Protein AF-A0A3B9T2N0-F1 (afdb_monomer)

Structure (mmCIF, N/CA/C/O backbone):
data_AF-A0A3B9T2N0-F1
#
_entry.id   AF-A0A3B9T2N0-F1
#
loop_
_atom_site.group_PDB
_atom_site.id
_atom_site.type_symbol
_atom_site.label_atom_id
_atom_site.label_alt_id
_atom_site.label_comp_id
_atom_site.label_asym_id
_atom_site.label_entity_id
_atom_site.label_seq_id
_atom_site.pdbx_PDB_ins_code
_atom_site.Cartn_x
_atom_site.Cartn_y
_atom_site.Cartn_z
_atom_site.occupancy
_atom_site.B_iso_or_equiv
_atom_site.auth_seq_id
_atom_site.auth_comp_id
_atom_site.auth_asym_id
_atom_site.auth_atom_id
_atom_site.pdbx_PDB_model_num
ATOM 1 N N . MET A 1 1 ? -37.428 24.480 -11.287 1.00 67.56 1 MET A N 1
ATOM 2 C CA . MET A 1 1 ? -35.968 24.266 -11.410 1.00 67.56 1 MET A CA 1
ATOM 3 C C . MET A 1 1 ? -35.597 24.218 -12.882 1.00 67.56 1 MET A C 1
ATOM 5 O O . MET A 1 1 ? -36.469 23.918 -13.693 1.00 67.56 1 MET A O 1
ATOM 9 N N . LYS A 1 2 ? -34.363 24.582 -13.238 1.00 81.81 2 LYS A N 1
ATOM 10 C CA . LYS A 1 2 ? -33.888 24.583 -14.628 1.00 81.81 2 LYS A CA 1
ATOM 11 C C . LYS A 1 2 ? -32.653 23.700 -14.763 1.00 81.81 2 LYS A C 1
ATOM 13 O O . LYS A 1 2 ? -31.873 23.586 -13.818 1.00 81.81 2 LYS A O 1
ATOM 18 N N . TYR A 1 3 ? -32.504 23.096 -15.939 1.00 84.88 3 TYR A N 1
ATOM 19 C CA . TYR A 1 3 ? -31.427 22.166 -16.240 1.00 84.88 3 TYR A CA 1
ATOM 20 C C . TYR A 1 3 ? -30.641 22.646 -17.449 1.00 84.88 3 TYR A C 1
ATOM 22 O O . TYR A 1 3 ? -31.211 23.121 -18.434 1.00 84.88 3 TYR A O 1
ATOM 30 N N . PHE A 1 4 ? -29.327 22.511 -17.380 1.00 86.25 4 PHE A N 1
ATOM 31 C CA . PHE A 1 4 ? -28.460 22.701 -18.532 1.00 86.25 4 PHE A CA 1
ATOM 32 C C . PHE A 1 4 ? -27.381 21.634 -18.547 1.00 86.25 4 PHE A C 1
ATOM 34 O O . PHE A 1 4 ? -27.066 21.034 -17.528 1.00 86.25 4 PHE A O 1
ATOM 41 N N . CYS A 1 5 ? -26.824 21.387 -19.716 1.00 85.38 5 CYS A N 1
ATOM 42 C CA . CYS A 1 5 ? -25.856 20.348 -19.955 1.00 85.38 5 CYS A CA 1
ATOM 43 C C . CYS A 1 5 ? -24.579 20.971 -20.503 1.00 85.38 5 CYS A C 1
ATOM 45 O O . CYS A 1 5 ? -24.635 21.687 -21.503 1.00 85.38 5 CYS A O 1
ATOM 47 N N . LYS A 1 6 ? -23.447 20.713 -19.848 1.00 87.50 6 LYS A N 1
ATOM 48 C CA . LYS A 1 6 ? -22.109 21.008 -20.368 1.00 87.50 6 LYS A CA 1
ATOM 49 C C . LYS A 1 6 ? -21.653 19.792 -21.155 1.00 87.50 6 LYS A C 1
ATOM 51 O O . LYS A 1 6 ? -21.616 18.704 -20.592 1.00 87.50 6 LYS A O 1
ATOM 56 N N . ILE A 1 7 ? -21.333 19.973 -22.430 1.00 84.38 7 ILE A N 1
ATOM 57 C CA . ILE A 1 7 ? -20.970 18.887 -23.341 1.00 84.38 7 ILE A CA 1
ATOM 58 C C . ILE A 1 7 ? -19.593 19.185 -23.924 1.00 84.38 7 ILE A C 1
ATOM 60 O O . ILE A 1 7 ? -19.415 20.190 -24.616 1.00 84.38 7 ILE A O 1
ATOM 64 N N . ARG A 1 8 ? -18.631 18.303 -23.667 1.00 82.19 8 ARG A N 1
ATOM 65 C CA . ARG A 1 8 ? -17.298 18.313 -24.267 1.00 82.19 8 ARG A CA 1
ATOM 66 C C . ARG A 1 8 ? -17.302 17.355 -25.452 1.00 82.19 8 ARG A C 1
ATOM 68 O O . ARG A 1 8 ? -17.532 16.160 -25.307 1.00 82.19 8 ARG A O 1
ATOM 75 N N . LEU A 1 9 ? -17.105 17.900 -26.645 1.00 80.62 9 LEU A N 1
ATOM 76 C CA . LEU A 1 9 ? -16.994 17.140 -27.883 1.00 80.62 9 LEU A CA 1
ATOM 77 C C . LEU A 1 9 ? -15.528 16.878 -28.182 1.00 80.62 9 LEU A C 1
ATOM 79 O O . LEU A 1 9 ? -14.770 17.826 -28.371 1.00 80.62 9 LEU A O 1
ATOM 83 N N . GLU A 1 10 ? -15.168 15.616 -28.340 1.00 76.06 10 GLU A N 1
ATOM 84 C CA . GLU A 1 10 ? -13.833 15.170 -28.699 1.00 76.06 10 GLU A CA 1
ATOM 85 C C . GLU A 1 10 ? -13.856 14.387 -30.015 1.00 76.06 10 GLU A C 1
ATOM 87 O O . GLU A 1 10 ? -14.817 13.700 -30.368 1.00 76.06 10 GLU A O 1
ATOM 92 N N . SER A 1 11 ? -12.781 14.487 -30.788 1.00 72.38 11 SER A N 1
ATOM 93 C CA . SER A 1 11 ? -12.555 13.624 -31.945 1.00 72.38 11 SER A CA 1
ATOM 94 C C . SER A 1 11 ? -11.167 13.006 -31.881 1.00 72.38 11 SER A C 1
ATOM 96 O O . SER A 1 11 ? -10.253 13.668 -31.404 1.00 72.38 11 SER A O 1
ATOM 98 N N . GLY A 1 12 ? -10.994 11.803 -32.449 1.00 51.00 12 GLY A N 1
ATOM 99 C CA . GLY A 1 12 ? -9.749 11.008 -32.411 1.00 51.00 12 GLY A CA 1
ATOM 100 C C . GLY A 1 12 ? -8.536 11.574 -33.173 1.00 51.00 12 GLY A C 1
ATOM 101 O O . GLY A 1 12 ? -7.794 10.826 -33.801 1.00 51.00 12 GLY A O 1
ATOM 102 N N . ARG A 1 13 ? -8.385 12.898 -33.206 1.00 51.78 13 ARG A N 1
ATOM 103 C CA . ARG A 1 13 ? -7.174 13.642 -33.574 1.00 51.78 13 ARG A CA 1
ATOM 104 C C . ARG A 1 13 ? -6.829 14.672 -32.482 1.00 51.78 13 ARG A C 1
ATOM 106 O O . ARG A 1 13 ? -6.325 15.736 -32.831 1.00 51.78 13 ARG A O 1
ATOM 113 N N . ASP A 1 14 ? -7.207 14.402 -31.232 1.00 53.16 14 ASP A N 1
ATOM 114 C CA . ASP A 1 14 ? -6.995 15.257 -30.052 1.00 53.16 14 ASP A CA 1
ATOM 115 C C . ASP A 1 14 ? -7.548 16.677 -30.225 1.00 53.16 14 ASP A C 1
ATOM 117 O O . ASP A 1 14 ? -6.898 17.686 -29.959 1.00 53.16 14 ASP A O 1
ATOM 121 N N . GLN A 1 15 ? -8.763 16.780 -30.772 1.00 59.03 15 GLN A N 1
ATOM 122 C CA . GLN A 1 15 ? -9.432 18.069 -30.948 1.00 59.03 15 GLN A CA 1
ATOM 123 C C . GLN A 1 15 ? -10.709 18.099 -30.138 1.00 59.03 15 GLN A C 1
ATOM 125 O O . GLN A 1 15 ? -11.605 17.294 -30.396 1.00 59.03 15 GLN A O 1
ATOM 130 N N . GLU A 1 16 ? -10.797 19.083 -29.248 1.00 76.62 16 GLU A N 1
ATOM 131 C CA . GLU A 1 16 ? -11.908 19.255 -28.323 1.00 76.62 16 GLU A CA 1
ATOM 132 C C . GLU A 1 16 ? -12.635 20.595 -28.495 1.00 76.62 16 GLU A C 1
ATOM 134 O O . GLU A 1 16 ? -12.081 21.589 -28.981 1.00 76.62 16 GLU A O 1
ATOM 139 N N . THR A 1 17 ? -13.910 20.629 -28.117 1.00 77.88 17 THR A N 1
ATOM 140 C CA . THR A 1 17 ? -14.652 21.872 -27.898 1.00 77.88 17 THR A CA 1
ATOM 141 C C . THR A 1 17 ? -15.758 21.656 -26.874 1.00 77.88 17 THR A C 1
ATOM 143 O O . THR A 1 17 ? -16.301 20.560 -26.779 1.00 77.88 17 THR A O 1
ATOM 146 N N . THR A 1 18 ? -16.131 22.706 -26.147 1.00 81.88 18 THR A N 1
ATOM 147 C CA . THR A 1 18 ? -17.194 22.648 -25.137 1.00 81.88 18 THR A CA 1
ATOM 148 C C . THR A 1 18 ? -18.385 23.480 -25.584 1.00 81.88 18 THR A C 1
ATOM 150 O O . THR A 1 18 ? -18.227 24.614 -26.042 1.00 81.88 18 THR A O 1
ATOM 153 N N . LEU A 1 19 ? -19.585 22.928 -25.438 1.00 83.50 19 LEU A N 1
ATOM 154 C CA . LEU A 1 19 ? -20.846 23.619 -25.690 1.00 83.50 19 LEU A CA 1
ATOM 155 C C . LEU A 1 19 ? -21.826 23.389 -24.540 1.00 83.50 19 LEU A C 1
ATOM 157 O O . LEU A 1 19 ? -21.687 22.436 -23.774 1.00 83.50 19 LEU A O 1
ATOM 161 N N . PHE A 1 20 ? -22.830 24.258 -24.444 1.00 85.38 20 PHE A N 1
ATOM 162 C CA . PHE A 1 20 ? -23.873 24.173 -23.428 1.00 85.38 20 PHE A CA 1
ATOM 163 C C . PHE A 1 20 ? -25.250 24.067 -24.079 1.00 85.38 20 PHE A C 1
ATOM 165 O O . PHE A 1 20 ? -25.549 24.803 -25.019 1.00 85.38 20 PHE A O 1
ATOM 172 N N . LEU A 1 21 ? -26.096 23.170 -23.570 1.00 84.75 21 LEU A N 1
ATOM 173 C CA . LEU A 1 21 ? -27.492 23.023 -23.993 1.00 84.75 21 LEU A CA 1
ATOM 174 C C . LEU A 1 21 ? -28.423 23.167 -22.797 1.00 84.75 21 LEU A C 1
ATOM 176 O O . LEU A 1 21 ? -28.160 22.614 -21.738 1.00 84.75 21 LEU A O 1
ATOM 180 N N . ILE A 1 22 ? -29.529 23.889 -22.955 1.00 85.25 22 ILE A N 1
ATOM 181 C CA . ILE A 1 22 ? -30.586 23.921 -21.939 1.00 85.25 22 ILE A CA 1
ATOM 182 C C . ILE A 1 22 ? -31.506 22.732 -22.181 1.00 85.25 22 ILE A C 1
ATOM 184 O O . ILE A 1 22 ? -31.937 22.522 -23.313 1.00 85.25 22 ILE A O 1
ATOM 188 N N . LEU A 1 23 ? -31.792 21.981 -21.119 1.00 82.06 23 LEU A N 1
ATOM 189 C CA . LEU A 1 23 ? -32.674 20.823 -21.168 1.00 82.06 23 LEU A CA 1
ATOM 190 C C . LEU A 1 23 ? -34.038 21.188 -20.583 1.00 82.06 23 LEU A C 1
ATOM 192 O O . LEU A 1 23 ? -34.134 21.749 -19.485 1.00 82.06 23 LEU A O 1
ATOM 196 N N . ASP A 1 24 ? -35.093 20.848 -21.315 1.00 75.50 24 ASP A N 1
ATOM 197 C CA . ASP A 1 24 ? -36.461 20.958 -20.828 1.00 75.50 24 ASP A CA 1
ATOM 198 C C . ASP A 1 24 ? -36.817 19.694 -20.033 1.00 75.50 24 ASP A C 1
ATOM 200 O O . ASP A 1 24 ? -36.635 18.576 -20.508 1.00 75.50 24 ASP A O 1
ATOM 204 N N . ALA A 1 25 ? -37.330 19.869 -18.814 1.00 70.44 25 ALA A N 1
ATOM 205 C CA . ALA A 1 25 ? -37.744 18.776 -17.936 1.00 70.44 25 ALA A CA 1
ATOM 206 C C . ALA A 1 25 ? -39.244 18.862 -17.631 1.00 70.44 25 ALA A C 1
ATOM 208 O O . ALA A 1 25 ? -39.779 19.960 -17.446 1.00 70.44 25 ALA A O 1
ATOM 209 N N . ALA A 1 26 ? -39.911 17.709 -17.552 1.00 62.97 26 ALA A N 1
ATOM 210 C CA . ALA A 1 26 ? -41.239 17.604 -16.954 1.00 62.97 26 ALA A CA 1
ATOM 211 C C . ALA A 1 26 ? -41.130 17.695 -15.419 1.00 62.97 26 ALA A C 1
ATOM 213 O O . ALA A 1 26 ? -40.090 17.365 -14.847 1.00 62.97 26 ALA A O 1
ATOM 214 N N . ASP A 1 27 ? -42.182 18.170 -14.745 1.00 57.00 27 ASP A N 1
ATOM 215 C CA . ASP A 1 27 ? -42.153 18.402 -13.295 1.00 57.00 27 ASP A CA 1
ATOM 216 C C . ASP A 1 27 ? -41.769 17.128 -12.517 1.00 57.00 27 ASP A C 1
ATOM 218 O O . ASP A 1 27 ? -42.531 16.164 -12.471 1.00 57.00 27 ASP A O 1
ATOM 222 N N . GLY A 1 28 ? -40.598 17.158 -11.871 1.00 58.06 28 GLY A N 1
ATOM 223 C CA . GLY A 1 28 ? -40.114 16.110 -10.965 1.00 58.06 28 GLY A CA 1
ATOM 224 C C . GLY A 1 28 ? -39.102 15.118 -11.548 1.00 58.06 28 GLY A C 1
ATOM 225 O O . GLY A 1 28 ? -38.587 14.306 -10.785 1.00 58.06 28 GLY A O 1
ATOM 226 N N . GLU A 1 29 ? -38.769 15.190 -12.841 1.00 66.88 29 GLU A N 1
ATOM 227 C CA . GLU A 1 29 ? -37.809 14.275 -13.483 1.00 66.88 29 GLU A CA 1
ATOM 228 C C . GLU A 1 29 ? -36.513 14.985 -13.908 1.00 66.88 29 GLU A C 1
ATOM 230 O O . GLU A 1 29 ? -36.520 16.146 -14.323 1.00 66.88 29 GLU A O 1
ATOM 235 N N . VAL A 1 30 ? -35.378 14.283 -13.803 1.00 69.94 30 VAL A N 1
ATOM 236 C CA . VAL A 1 30 ? -34.082 14.764 -14.306 1.00 69.94 30 VAL A CA 1
ATOM 237 C C . VAL A 1 30 ? -34.029 14.505 -15.817 1.00 69.94 30 VAL A C 1
ATOM 239 O O . VAL A 1 30 ? -34.203 13.358 -16.227 1.00 69.94 30 VAL A O 1
ATOM 242 N N . PRO A 1 31 ? -33.807 15.530 -16.659 1.00 74.81 31 PRO A N 1
ATOM 243 C CA . PRO A 1 31 ? -33.802 15.349 -18.104 1.00 74.81 31 PRO A CA 1
ATOM 244 C C . PRO A 1 31 ? -32.537 14.615 -18.563 1.00 74.81 31 PRO A C 1
ATOM 246 O O . PRO A 1 31 ? -31.425 14.937 -18.142 1.00 74.81 31 PRO A O 1
ATOM 249 N N . GLU A 1 32 ? -32.711 13.650 -19.463 1.00 74.06 32 GLU A N 1
ATOM 250 C CA . GLU A 1 32 ? -31.621 12.905 -20.094 1.00 74.06 32 GLU A CA 1
ATOM 251 C C . GLU A 1 32 ? -31.233 13.559 -21.427 1.00 74.06 32 GLU A C 1
ATOM 253 O O . GLU A 1 32 ? -32.099 13.832 -22.262 1.00 74.06 32 GLU A O 1
ATOM 258 N N . LEU A 1 33 ? -29.934 13.787 -21.647 1.00 78.88 33 LEU A N 1
ATOM 259 C CA . LEU A 1 33 ? -29.430 14.377 -22.887 1.00 78.88 33 LEU A CA 1
ATOM 260 C C . LEU A 1 33 ? -29.635 13.417 -24.066 1.00 78.88 33 LEU A C 1
ATOM 262 O O . LEU A 1 33 ? -29.057 12.329 -24.106 1.00 78.88 33 LEU A O 1
ATOM 266 N N . GLN A 1 34 ? -30.388 13.842 -25.080 1.00 78.69 34 GLN A N 1
ATOM 267 C CA . GLN A 1 34 ? -30.618 13.025 -26.269 1.00 78.69 34 GLN A CA 1
ATOM 268 C C . GLN A 1 34 ? -29.576 13.312 -27.356 1.00 78.69 34 GLN A C 1
ATOM 270 O O . GLN A 1 34 ? -29.291 14.460 -27.703 1.00 78.69 34 GLN A O 1
ATOM 275 N N . LYS A 1 35 ? -29.076 12.256 -28.014 1.00 75.62 35 LYS A N 1
ATOM 276 C CA . LYS A 1 35 ? -28.123 12.358 -29.142 1.00 75.62 35 LYS A CA 1
ATOM 277 C C . LYS A 1 35 ? -28.593 13.330 -30.238 1.00 75.62 35 LYS A C 1
ATOM 279 O O . LYS A 1 35 ? -27.778 13.980 -30.894 1.00 75.62 35 LYS A O 1
ATOM 284 N N . THR A 1 36 ? -29.904 13.430 -30.466 1.00 75.62 36 THR A N 1
ATOM 285 C CA . THR A 1 36 ? -30.497 14.350 -31.449 1.00 75.62 36 THR A CA 1
ATOM 286 C C . THR A 1 36 ? -30.284 15.818 -31.095 1.00 75.62 36 THR A C 1
ATOM 288 O O . THR A 1 36 ? -30.004 16.604 -31.995 1.00 75.62 36 THR A O 1
ATOM 291 N N . GLU A 1 37 ? -30.340 16.178 -29.813 1.00 79.00 37 GLU A N 1
ATOM 292 C CA . GLU A 1 37 ? -30.168 17.556 -29.331 1.00 79.00 37 GLU A CA 1
ATOM 293 C C . GLU A 1 37 ? -28.732 18.038 -29.570 1.00 79.00 37 GLU A C 1
ATOM 295 O O . GLU A 1 37 ? -28.507 19.146 -30.062 1.00 79.00 37 GLU A O 1
ATOM 300 N N . VAL A 1 38 ? -27.753 17.153 -29.350 1.00 81.06 38 VAL A N 1
ATOM 301 C CA . VAL A 1 38 ? -26.331 17.422 -29.616 1.00 81.06 38 VAL A CA 1
ATOM 302 C C . VAL A 1 38 ? -26.078 17.645 -31.110 1.00 81.06 38 VAL A C 1
ATOM 304 O O . VAL A 1 38 ? -25.447 18.631 -31.488 1.00 81.06 38 VAL A O 1
ATOM 307 N N . ILE A 1 39 ? -26.612 16.778 -31.981 1.00 79.00 39 ILE A N 1
ATOM 308 C CA . ILE A 1 39 ? -26.429 16.865 -33.447 1.00 79.00 39 ILE A CA 1
ATOM 309 C C . ILE A 1 39 ? -27.120 18.104 -34.047 1.00 79.00 39 ILE A C 1
ATOM 311 O O . ILE A 1 39 ? -26.712 18.628 -35.096 1.00 79.00 39 ILE A O 1
ATOM 315 N N . GLU A 1 40 ? -28.203 18.561 -33.423 1.00 78.62 40 GLU A N 1
ATOM 316 C CA . GLU A 1 40 ? -28.950 19.732 -33.870 1.00 78.62 40 GLU A CA 1
ATOM 317 C C . GLU A 1 40 ? -28.326 21.059 -33.439 1.00 78.62 40 GLU A C 1
ATOM 319 O O . GLU A 1 40 ? -28.559 22.065 -34.119 1.00 78.62 40 GLU A O 1
ATOM 324 N N . SER A 1 41 ? -27.456 21.040 -32.422 1.00 78.88 41 SER A N 1
ATOM 325 C CA . SER A 1 41 ? -26.695 22.211 -31.987 1.00 78.88 41 SER A CA 1
ATOM 326 C C . SER A 1 41 ? -25.821 22.784 -33.110 1.00 78.88 41 SER A C 1
ATOM 328 O O . SER A 1 41 ? -25.251 22.077 -33.956 1.00 78.88 41 SER A O 1
ATOM 330 N N . ARG A 1 42 ? -25.725 24.115 -33.150 1.00 76.56 42 ARG A N 1
ATOM 331 C CA . ARG A 1 42 ? -24.943 24.822 -34.170 1.00 76.56 42 ARG A CA 1
ATOM 332 C C . ARG A 1 42 ? -23.451 24.559 -33.974 1.00 76.56 42 ARG A C 1
ATOM 334 O O . ARG A 1 42 ? -22.722 24.396 -34.950 1.00 76.56 42 ARG A O 1
ATOM 341 N N . GLU A 1 43 ? -23.026 24.496 -32.724 1.00 76.81 43 GLU A N 1
ATOM 342 C CA . GLU A 1 43 ? -21.665 24.310 -32.242 1.00 76.81 43 GLU A CA 1
ATOM 343 C C . GLU A 1 43 ? -21.129 22.938 -32.660 1.00 76.81 43 GLU A C 1
ATOM 345 O O . GLU A 1 43 ? -20.056 22.867 -33.260 1.00 76.81 43 GLU A O 1
ATOM 350 N N . TYR A 1 44 ? -21.916 21.868 -32.486 1.00 82.06 44 TYR A N 1
ATOM 351 C CA . TYR A 1 44 ? -21.568 20.531 -32.978 1.00 82.06 44 TYR A CA 1
ATOM 352 C C . TYR A 1 44 ? -21.410 20.503 -34.503 1.00 82.06 44 TYR A C 1
ATOM 354 O O . TYR A 1 44 ? -20.438 19.959 -35.030 1.00 82.06 44 TYR A O 1
ATOM 362 N N . ARG A 1 45 ? -22.340 21.122 -35.246 1.00 79.31 45 ARG A N 1
ATOM 363 C CA . ARG A 1 45 ? -22.268 21.163 -36.718 1.00 79.31 45 ARG A CA 1
ATOM 364 C C . ARG A 1 45 ? -21.023 21.901 -37.199 1.00 79.31 45 ARG A C 1
ATOM 366 O O . ARG A 1 45 ? -20.335 21.401 -38.086 1.00 79.31 45 ARG A O 1
ATOM 373 N N . LEU A 1 46 ? -20.707 23.041 -36.582 1.00 76.19 46 LEU A N 1
ATOM 374 C CA . LEU A 1 46 ? -19.491 23.801 -36.869 1.00 76.19 46 LEU A CA 1
ATOM 375 C C . LEU A 1 46 ? -18.230 23.009 -36.508 1.00 76.19 46 LEU A C 1
ATOM 377 O O . LEU A 1 46 ? -17.265 23.034 -37.270 1.00 76.19 46 LEU A O 1
ATOM 381 N N . PHE A 1 47 ? -18.237 22.281 -35.390 1.00 79.44 47 PHE A N 1
ATOM 382 C CA . PHE A 1 47 ? -17.134 21.422 -34.969 1.00 79.44 47 PHE A CA 1
ATOM 383 C C . PHE A 1 47 ? -16.869 20.306 -35.992 1.00 79.44 47 PHE A C 1
ATOM 385 O O . PHE A 1 47 ? -15.758 20.186 -36.507 1.00 79.44 47 PHE A O 1
ATOM 392 N N . VAL A 1 48 ? -17.898 19.559 -36.398 1.00 77.00 48 VAL A N 1
ATOM 393 C CA . VAL A 1 48 ? -17.762 18.476 -37.390 1.00 77.00 48 VAL A CA 1
ATOM 394 C C . VAL A 1 48 ? -17.393 19.003 -38.785 1.00 77.00 48 VAL A C 1
ATOM 396 O O . VAL A 1 48 ? -16.601 18.375 -39.498 1.00 77.00 48 VAL A O 1
ATOM 399 N N . GLU A 1 49 ? -17.946 20.149 -39.196 1.00 73.88 49 GLU A N 1
ATOM 400 C CA . GLU A 1 49 ? -17.670 20.766 -40.499 1.00 73.88 49 GLU A CA 1
ATOM 401 C C . GLU A 1 49 ? -16.243 21.322 -40.578 1.00 73.88 49 GLU A C 1
ATOM 403 O O . GLU A 1 49 ? -15.531 21.032 -41.540 1.00 73.88 49 GLU A O 1
ATOM 408 N N . LYS A 1 50 ? -15.790 22.045 -39.544 1.00 68.19 50 LYS A N 1
ATOM 409 C CA . LYS A 1 50 ? -14.445 22.637 -39.479 1.00 68.19 50 LYS A CA 1
ATOM 410 C C . LYS A 1 50 ? -13.349 21.583 -39.311 1.00 68.19 50 LYS A C 1
ATOM 412 O O . LYS A 1 50 ? -12.241 21.785 -39.804 1.00 68.19 50 LYS A O 1
ATOM 417 N N . LYS A 1 51 ? -13.618 20.487 -38.592 1.00 67.19 51 LYS A N 1
ATOM 418 C CA . LYS A 1 51 ? -12.585 19.511 -38.197 1.00 67.19 51 LYS A CA 1
ATOM 419 C C . LYS A 1 51 ? -12.546 18.233 -39.045 1.00 67.19 51 LYS A C 1
ATOM 421 O O . LYS A 1 51 ? -11.629 17.431 -38.893 1.00 67.19 51 LYS A O 1
ATOM 426 N N . HIS A 1 52 ? -13.484 18.049 -39.982 1.00 61.88 52 HIS A N 1
ATOM 427 C CA . HIS A 1 52 ? -13.562 16.879 -40.876 1.00 61.88 52 HIS A CA 1
ATOM 428 C C . HIS A 1 52 ? -13.544 15.518 -40.145 1.00 61.88 52 HIS A C 1
ATOM 430 O O . HIS A 1 52 ? -12.986 14.535 -40.641 1.00 61.88 52 HIS A O 1
ATOM 436 N N . THR A 1 53 ? -14.177 15.441 -38.977 1.00 62.72 53 THR A N 1
ATOM 437 C CA . THR A 1 53 ? -14.187 14.249 -38.118 1.00 62.72 53 THR A CA 1
ATOM 438 C C . THR A 1 53 ? -15.296 13.275 -38.538 1.00 62.72 53 THR A C 1
ATOM 440 O O . THR A 1 53 ? -16.304 13.661 -39.146 1.00 62.72 53 THR A O 1
ATOM 443 N N . LYS A 1 54 ? -15.070 11.973 -38.305 1.00 62.81 54 LYS A N 1
ATOM 444 C CA . LYS A 1 54 ? -16.015 10.888 -38.653 1.00 62.81 54 LYS A CA 1
ATOM 445 C C . LYS A 1 54 ? -16.747 10.331 -37.432 1.00 62.81 54 LYS A C 1
ATOM 447 O O . LYS A 1 54 ? -17.910 9.967 -37.554 1.00 62.81 54 LYS A O 1
ATOM 452 N N . ILE A 1 55 ? -16.057 10.290 -36.299 1.00 67.75 55 ILE A N 1
ATOM 453 C CA . ILE A 1 55 ? -16.546 9.849 -34.998 1.00 67.75 55 ILE A CA 1
ATOM 454 C C . ILE A 1 55 ? -16.268 10.999 -34.032 1.00 67.75 55 ILE A C 1
ATOM 456 O O . ILE A 1 55 ? -15.166 11.554 -34.059 1.00 67.75 55 ILE A O 1
ATOM 460 N N . VAL A 1 56 ? -17.272 11.365 -33.243 1.00 72.06 56 VAL A N 1
ATOM 461 C CA . VAL A 1 56 ? -17.173 12.357 -32.170 1.00 72.06 56 VAL A CA 1
ATOM 462 C C . VAL A 1 56 ? -17.643 11.702 -30.881 1.00 72.06 56 VAL A C 1
ATOM 464 O O . VAL A 1 56 ? -18.731 11.130 -30.868 1.00 72.06 56 VAL A O 1
ATOM 467 N N . VAL A 1 57 ? -16.831 11.766 -29.836 1.00 75.06 57 VAL A N 1
ATOM 468 C CA . VAL A 1 57 ? -17.216 11.396 -28.473 1.00 75.06 57 VAL A CA 1
ATOM 469 C C . VAL A 1 57 ? -17.743 12.657 -27.798 1.00 75.06 57 VAL A C 1
ATOM 471 O O . VAL A 1 57 ? -17.160 13.725 -27.954 1.00 75.06 57 VAL A O 1
ATOM 474 N N . ALA A 1 58 ? -18.895 12.574 -27.148 1.00 74.75 58 ALA A N 1
ATOM 475 C CA . ALA A 1 58 ? -19.498 13.678 -26.418 1.00 74.75 58 ALA A CA 1
ATOM 476 C C . ALA A 1 58 ? -19.623 13.277 -24.948 1.00 74.75 58 ALA A C 1
ATOM 478 O O . ALA A 1 58 ? -20.525 12.520 -24.588 1.00 74.75 58 ALA A O 1
ATOM 479 N N . GLU A 1 59 ? -18.715 13.779 -24.123 1.00 73.44 59 GLU A N 1
ATOM 480 C CA . GLU A 1 59 ? -18.806 13.698 -22.666 1.00 73.44 59 GLU A CA 1
ATOM 481 C C . GLU A 1 59 ? -19.739 14.801 -22.185 1.00 73.44 59 GLU A C 1
ATOM 483 O O . GLU A 1 59 ? -19.660 15.936 -22.662 1.00 73.44 59 GLU A O 1
ATOM 488 N N . TYR A 1 60 ? -20.641 14.497 -21.260 1.00 78.75 60 TYR A N 1
ATOM 489 C CA . TYR A 1 60 ? -21.610 15.476 -20.806 1.00 78.75 60 TYR A CA 1
ATOM 490 C C . TYR A 1 60 ? -21.901 15.395 -19.314 1.00 78.75 60 TYR A C 1
ATOM 492 O O . TYR A 1 60 ? -21.923 14.321 -18.720 1.00 78.75 60 TYR A O 1
ATOM 500 N N . SER A 1 61 ? -22.200 16.557 -18.738 1.00 77.44 61 SER A N 1
ATOM 501 C CA . SER A 1 61 ? -22.664 16.713 -17.361 1.00 77.44 61 SER A CA 1
ATOM 502 C C . SER A 1 61 ? -23.915 17.579 -17.350 1.00 77.44 61 SER A C 1
ATOM 504 O O . SER A 1 61 ? -23.921 18.694 -17.874 1.00 77.44 61 SER A O 1
ATOM 506 N N . VAL A 1 62 ? -24.993 17.057 -16.776 1.00 79.75 62 VAL A N 1
ATOM 507 C CA . VAL A 1 62 ? -26.259 17.753 -16.552 1.00 79.75 62 VAL A CA 1
ATOM 508 C C . VAL A 1 62 ? -26.210 18.421 -15.188 1.00 79.75 62 VAL A C 1
ATOM 510 O O . VAL A 1 62 ? -25.969 17.776 -14.168 1.00 79.75 62 VAL A O 1
ATOM 513 N N . TYR A 1 63 ? -26.476 19.717 -15.183 1.00 79.31 63 TYR A N 1
ATOM 514 C CA . TYR A 1 63 ? -26.492 20.574 -14.016 1.00 79.31 63 TYR A CA 1
ATOM 515 C C . TYR A 1 63 ? -27.912 21.044 -13.719 1.00 79.31 63 TYR A C 1
ATOM 517 O O . TYR A 1 63 ? -28.666 21.423 -14.620 1.00 79.31 63 TYR A O 1
ATOM 525 N N . ARG A 1 64 ? -28.255 21.067 -12.435 1.00 83.75 64 ARG A N 1
ATOM 526 C CA . ARG A 1 64 ? -29.471 21.651 -11.875 1.00 83.75 64 ARG A CA 1
ATOM 527 C C . ARG A 1 64 ? -29.142 23.006 -11.267 1.00 83.75 64 ARG A C 1
ATOM 529 O O . ARG A 1 64 ? -28.193 23.132 -10.501 1.00 83.75 64 ARG A O 1
ATOM 536 N N . THR A 1 65 ? -29.953 24.016 -11.566 1.00 81.00 65 THR A N 1
ATOM 537 C CA . THR A 1 65 ? -29.828 25.340 -10.945 1.00 81.00 65 THR A CA 1
ATOM 538 C C . THR A 1 65 ? -31.194 25.965 -10.659 1.00 81.00 65 THR A C 1
ATOM 540 O O . THR A 1 65 ? -32.194 25.707 -11.344 1.00 81.00 65 THR A O 1
ATOM 543 N N . GLU A 1 66 ? -31.235 26.792 -9.616 1.00 80.69 66 GLU A N 1
ATOM 544 C CA . GLU A 1 66 ? -32.365 27.672 -9.303 1.00 80.69 66 GLU A CA 1
ATOM 545 C C . GLU A 1 66 ? -32.259 29.027 -10.020 1.00 80.69 66 GLU A C 1
ATOM 547 O O . GLU A 1 66 ? -33.239 29.768 -10.086 1.00 80.69 66 GLU A O 1
ATOM 552 N N . THR A 1 67 ? -31.096 29.334 -10.609 1.00 78.75 67 THR A N 1
ATOM 553 C CA . THR A 1 67 ? -30.866 30.574 -11.358 1.00 78.75 67 THR A CA 1
ATOM 554 C C . THR A 1 67 ? -31.578 30.525 -12.710 1.00 78.75 67 THR A C 1
ATOM 556 O O . THR A 1 67 ? -31.552 29.509 -13.407 1.00 78.75 67 THR A O 1
ATOM 559 N N . GLU A 1 68 ? -32.211 31.628 -13.122 1.00 76.44 68 GLU A N 1
ATOM 560 C CA . GLU A 1 68 ? -32.815 31.708 -14.454 1.00 76.44 68 GLU A CA 1
ATOM 561 C C . GLU A 1 68 ? -31.744 31.643 -15.553 1.00 76.44 68 GLU A C 1
ATOM 563 O O . GLU A 1 68 ? -30.858 32.492 -15.650 1.00 76.44 68 GLU A O 1
ATOM 568 N N . ILE A 1 69 ? -31.868 30.638 -16.418 1.00 77.31 69 ILE A N 1
ATOM 569 C CA . ILE A 1 69 ? -31.020 30.422 -17.591 1.00 77.31 69 ILE A CA 1
ATOM 570 C C . ILE A 1 69 ? -31.857 30.552 -18.869 1.00 77.31 69 ILE A C 1
ATOM 572 O O . ILE A 1 69 ? -33.027 30.170 -18.905 1.00 77.31 69 ILE A O 1
ATOM 576 N N . THR A 1 70 ? -31.267 31.106 -19.931 1.00 72.56 70 THR A N 1
ATOM 577 C CA . THR A 1 70 ? -31.926 31.280 -21.240 1.00 72.56 70 THR A CA 1
ATOM 578 C C . THR A 1 70 ? -31.010 30.812 -22.365 1.00 72.56 70 THR A C 1
ATOM 580 O O . THR A 1 70 ? -29.792 30.843 -22.219 1.00 72.56 70 THR A O 1
ATOM 583 N N . ALA A 1 71 ? -31.575 30.399 -23.502 1.00 57.84 71 ALA A N 1
ATOM 584 C CA . ALA A 1 71 ? -30.812 29.800 -24.606 1.00 57.84 71 ALA A CA 1
ATOM 585 C C . ALA A 1 71 ? -29.776 30.742 -25.263 1.00 57.84 71 ALA A C 1
ATOM 587 O O . ALA A 1 71 ? -28.949 30.287 -26.042 1.00 57.84 71 ALA A O 1
ATOM 588 N N . ASN A 1 72 ? -29.810 32.044 -24.948 1.00 57.06 72 ASN A N 1
ATOM 589 C CA . ASN A 1 72 ? -28.858 33.050 -25.439 1.00 57.06 72 ASN A CA 1
ATOM 590 C C . ASN A 1 72 ? -27.777 33.409 -24.405 1.00 57.06 72 ASN A C 1
ATOM 592 O O . ASN A 1 72 ? -27.089 34.419 -24.558 1.00 57.06 72 ASN A O 1
ATOM 596 N N . LEU A 1 73 ? -27.679 32.656 -23.312 1.00 68.81 73 LEU A N 1
ATOM 597 C CA . LEU A 1 73 ? -26.680 32.893 -22.283 1.00 68.81 73 LEU A CA 1
ATOM 598 C C . LEU A 1 73 ? -25.294 32.472 -22.805 1.00 68.81 73 LEU A C 1
ATOM 600 O O . LEU A 1 73 ? -25.140 31.387 -23.357 1.00 68.81 73 LEU A O 1
ATOM 604 N N . GLU A 1 74 ? -24.294 33.342 -22.660 1.00 69.38 74 GLU A N 1
ATOM 605 C CA . GLU A 1 74 ? -22.919 33.053 -23.089 1.00 69.38 74 GLU A CA 1
ATOM 606 C C . GLU A 1 74 ? -22.291 31.940 -22.235 1.00 69.38 74 GLU A C 1
ATOM 608 O O . GLU A 1 74 ? -22.521 31.887 -21.025 1.00 69.38 74 GLU A O 1
ATOM 613 N N . ASN A 1 75 ? -21.461 31.088 -22.851 1.00 74.06 75 ASN A N 1
ATOM 614 C CA . ASN A 1 75 ? -20.810 29.939 -22.201 1.00 74.06 75 ASN A CA 1
ATOM 615 C C . ASN A 1 75 ? -20.101 30.322 -20.885 1.00 74.06 75 ASN A C 1
ATOM 617 O O . ASN A 1 75 ? -20.293 29.661 -19.870 1.00 74.06 75 ASN A O 1
ATOM 621 N N . GLU A 1 76 ? -19.410 31.467 -20.858 1.00 71.31 76 GLU A N 1
ATOM 622 C CA . GLU A 1 76 ? -18.710 31.994 -19.671 1.00 71.31 76 GLU A CA 1
ATOM 623 C C . GLU A 1 76 ? -19.627 32.276 -18.465 1.00 71.31 76 GLU A C 1
ATOM 625 O O . GLU A 1 76 ? -19.165 32.447 -17.336 1.00 71.31 76 GLU A O 1
ATOM 630 N N . ARG A 1 77 ? -20.939 32.414 -18.674 1.00 73.00 77 ARG A N 1
ATOM 631 C CA . ARG A 1 77 ? -21.902 32.560 -17.574 1.00 73.00 77 ARG A CA 1
ATOM 632 C C . ARG A 1 77 ? -22.364 31.214 -17.032 1.00 73.00 77 ARG A C 1
ATOM 634 O O . ARG A 1 77 ? -22.655 31.147 -15.844 1.00 73.00 77 ARG A O 1
ATOM 641 N N . PHE A 1 78 ? -22.411 30.168 -17.856 1.00 77.69 78 PHE A N 1
ATOM 642 C CA . PHE A 1 78 ? -22.658 28.809 -17.372 1.00 77.69 78 PHE A CA 1
ATOM 643 C C . PHE A 1 78 ? -21.472 28.297 -16.560 1.00 77.69 78 PHE A C 1
ATOM 645 O O . PHE A 1 78 ? -21.681 27.785 -15.465 1.00 77.69 78 PHE A O 1
ATOM 652 N N . ASP A 1 79 ? -20.245 28.527 -17.031 1.00 75.25 79 ASP A N 1
ATOM 653 C CA . ASP A 1 79 ? -19.041 28.173 -16.272 1.00 75.25 79 ASP A CA 1
ATOM 654 C C . ASP A 1 79 ? -19.003 28.894 -14.914 1.00 75.25 79 ASP A C 1
ATOM 656 O O . ASP A 1 79 ? -18.828 28.247 -13.887 1.00 75.25 79 ASP A O 1
ATOM 660 N N . ARG A 1 80 ? -19.351 30.189 -14.857 1.00 70.75 80 ARG A N 1
ATOM 661 C CA . ARG A 1 80 ? -19.477 30.917 -13.579 1.00 70.75 80 ARG A CA 1
ATOM 662 C C . ARG A 1 80 ? -20.533 30.351 -12.629 1.00 70.75 80 ARG A C 1
ATOM 664 O O . ARG A 1 80 ? -20.353 30.421 -11.415 1.00 70.75 80 ARG A O 1
ATOM 671 N N . LEU A 1 81 ? -21.649 29.826 -13.138 1.00 71.56 81 LEU A N 1
ATOM 672 C CA . LEU A 1 81 ? -22.662 29.182 -12.290 1.00 71.56 81 LEU A CA 1
ATOM 673 C C . LEU A 1 81 ? -22.140 27.874 -11.684 1.00 71.56 81 LEU A C 1
ATOM 675 O O . LEU A 1 81 ? -22.470 27.570 -10.540 1.00 71.56 81 LEU A O 1
ATOM 679 N N . ILE A 1 82 ? -21.313 27.140 -12.429 1.00 74.25 82 ILE A N 1
ATOM 680 C CA . ILE A 1 82 ? -20.652 25.919 -11.957 1.00 74.25 82 ILE A CA 1
ATOM 681 C C . ILE A 1 82 ? -19.586 26.273 -10.910 1.00 74.25 82 ILE A C 1
ATOM 683 O O . ILE A 1 82 ? -19.619 25.755 -9.800 1.00 74.25 82 ILE A O 1
ATOM 687 N N . GLU A 1 83 ? -18.692 27.209 -11.229 1.00 65.50 83 GLU A N 1
ATOM 688 C CA . GLU A 1 83 ? -17.574 27.621 -10.365 1.00 65.50 83 GLU A CA 1
ATOM 689 C C . GLU A 1 83 ? -18.033 28.260 -9.046 1.00 65.50 83 GLU A C 1
ATOM 691 O O . GLU A 1 83 ? -17.384 28.103 -8.016 1.00 65.50 83 GLU A O 1
ATOM 696 N N . SER A 1 84 ? -19.167 28.965 -9.054 1.00 62.12 84 SER A N 1
ATOM 697 C CA . SER A 1 84 ? -19.738 29.589 -7.850 1.00 62.12 84 SER A CA 1
ATOM 698 C C . SER A 1 84 ? -20.548 28.635 -6.964 1.00 62.12 84 SER A C 1
ATOM 700 O O . SER A 1 84 ? -21.044 29.060 -5.921 1.00 62.12 84 SER A O 1
ATOM 702 N N . GLY A 1 85 ? -20.731 27.371 -7.370 1.00 65.88 85 GLY A N 1
ATOM 703 C CA . GLY A 1 85 ? -21.569 26.398 -6.659 1.00 65.88 85 GLY A CA 1
ATOM 704 C C . GLY A 1 85 ? -23.079 26.648 -6.774 1.00 65.88 85 GLY A C 1
ATOM 705 O O . GLY A 1 85 ? -23.868 25.998 -6.093 1.00 65.88 85 GLY A O 1
ATOM 706 N N . ALA A 1 86 ? -23.503 27.571 -7.646 1.00 70.75 86 ALA A N 1
ATOM 707 C CA . ALA A 1 86 ? -24.912 27.878 -7.914 1.00 70.75 86 ALA A CA 1
ATOM 708 C C . ALA A 1 86 ? -25.590 26.872 -8.873 1.00 70.75 86 ALA A C 1
ATOM 710 O O . ALA A 1 86 ? -26.793 26.977 -9.150 1.00 70.75 86 ALA A O 1
ATOM 711 N N . ALA A 1 87 ? -24.826 25.915 -9.402 1.00 70.44 87 ALA A N 1
ATOM 712 C CA . ALA A 1 87 ? -25.292 24.804 -10.216 1.00 70.44 87 ALA A CA 1
ATOM 713 C C . ALA A 1 87 ? -24.705 23.482 -9.693 1.00 70.44 87 ALA A C 1
ATOM 715 O O . ALA A 1 87 ? -23.503 23.374 -9.472 1.00 70.44 87 ALA A O 1
ATOM 716 N N . GLU A 1 88 ? -25.556 22.477 -9.513 1.00 71.12 88 GLU A N 1
ATOM 717 C CA . GLU A 1 88 ? -25.203 21.167 -8.956 1.00 71.12 88 GLU A CA 1
ATOM 718 C C . GLU A 1 88 ? -25.290 20.095 -10.042 1.00 71.12 88 GLU A C 1
ATOM 720 O O . GLU A 1 88 ? -26.251 20.080 -10.812 1.00 71.12 88 GLU A O 1
ATOM 725 N N . ILE A 1 89 ? -24.311 19.194 -10.116 1.00 71.19 89 ILE A N 1
ATOM 726 C CA . ILE A 1 89 ? -24.339 18.080 -11.071 1.00 71.19 89 ILE A CA 1
ATOM 727 C C . ILE A 1 89 ? -25.405 17.074 -10.633 1.00 71.19 89 ILE A C 1
ATOM 729 O O . ILE A 1 89 ? -25.420 16.641 -9.487 1.00 71.19 89 ILE A O 1
ATOM 733 N N . VAL A 1 90 ? -26.282 16.686 -11.558 1.00 68.94 90 VAL A N 1
ATOM 734 C CA . VAL A 1 90 ? -27.346 15.696 -11.313 1.00 68.94 90 VAL A CA 1
ATOM 735 C C . VAL A 1 90 ? -27.203 14.426 -12.147 1.00 68.94 90 VAL A C 1
ATOM 737 O O . VAL A 1 90 ? -27.793 13.410 -11.803 1.00 68.94 90 VAL A O 1
ATOM 740 N N . SER A 1 91 ? -26.440 14.466 -13.240 1.00 67.81 91 SER A N 1
ATOM 741 C CA . SER A 1 91 ? -26.122 13.296 -14.065 1.00 67.81 91 SER A CA 1
ATOM 742 C C . SER A 1 91 ? -24.902 13.599 -14.924 1.00 67.81 91 SER A C 1
ATOM 744 O O . SER A 1 91 ? -24.724 14.734 -15.356 1.00 67.81 91 SER A O 1
ATOM 746 N N . SER A 1 92 ? -24.105 12.590 -15.249 1.00 70.50 92 SER A N 1
ATOM 747 C CA . SER A 1 92 ? -23.058 12.681 -16.269 1.00 70.50 92 SER A CA 1
ATOM 748 C C . SER A 1 92 ? -23.019 11.405 -17.105 1.00 70.50 92 SER A C 1
ATOM 750 O O . SER A 1 92 ? -23.615 10.393 -16.735 1.00 70.50 92 SER A O 1
ATOM 752 N N . GLY A 1 93 ? -22.379 11.465 -18.267 1.00 65.19 93 GLY A N 1
ATOM 753 C CA . GLY A 1 93 ? -22.254 10.321 -19.158 1.00 65.19 93 GLY A CA 1
ATOM 754 C C . GLY A 1 93 ? -21.433 10.634 -20.400 1.00 65.19 93 GLY A C 1
ATOM 755 O O . GLY A 1 93 ? -20.952 11.749 -20.593 1.00 65.19 93 GLY A O 1
ATOM 756 N N . GLU A 1 94 ? -21.300 9.636 -21.263 1.00 74.44 94 GLU A N 1
ATOM 757 C CA . GLU A 1 94 ? -20.582 9.736 -22.531 1.00 74.44 94 GLU A CA 1
ATOM 758 C C . GLU A 1 94 ? -21.455 9.177 -23.659 1.00 74.44 94 GLU A C 1
ATOM 760 O O . GLU A 1 94 ? -22.154 8.175 -23.488 1.00 74.44 94 GLU A O 1
ATOM 765 N N . MET A 1 95 ? -21.425 9.811 -24.834 1.00 73.06 95 MET A N 1
ATOM 766 C CA . MET A 1 95 ? -22.066 9.277 -26.034 1.00 73.06 95 MET A CA 1
ATOM 767 C C . MET A 1 95 ? -21.187 9.388 -27.279 1.00 73.06 95 MET A C 1
ATOM 769 O O . MET A 1 95 ? -20.640 10.440 -27.603 1.00 73.06 95 MET A O 1
ATOM 773 N N . GLN A 1 96 ? -21.124 8.306 -28.055 1.00 75.44 96 GLN A N 1
ATOM 774 C CA . GLN A 1 96 ? -20.402 8.276 -29.324 1.00 75.44 96 GLN A CA 1
ATOM 775 C C . GLN A 1 96 ? -21.330 8.588 -30.513 1.00 75.44 96 GLN A C 1
ATOM 777 O O . GLN A 1 96 ? -22.390 7.982 -30.708 1.00 75.44 96 GLN A O 1
ATOM 782 N N . ILE A 1 97 ? -20.913 9.523 -31.367 1.00 75.56 97 ILE A N 1
ATOM 783 C CA . ILE A 1 97 ? -21.665 10.003 -32.528 1.00 75.56 97 ILE A CA 1
ATOM 784 C C . ILE A 1 97 ? -20.885 9.719 -33.824 1.00 75.56 97 ILE A C 1
ATOM 786 O O . ILE A 1 97 ? -19.901 10.392 -34.134 1.00 75.56 97 ILE A O 1
ATOM 790 N N . ASP A 1 98 ? -21.349 8.739 -34.613 1.00 71.00 98 ASP A N 1
ATOM 791 C CA . ASP A 1 98 ? -20.825 8.427 -35.955 1.00 71.00 98 ASP A CA 1
ATOM 792 C C . ASP A 1 98 ? -21.593 9.187 -37.052 1.00 71.00 98 ASP A C 1
ATOM 794 O O . ASP A 1 98 ? -22.820 9.119 -37.168 1.00 71.00 98 ASP A O 1
ATOM 798 N N . ARG A 1 99 ? -20.846 9.888 -37.909 1.00 57.16 99 ARG A N 1
ATOM 799 C CA . ARG A 1 99 ? -21.353 10.686 -39.031 1.00 57.16 99 ARG A CA 1
ATOM 800 C C . ARG A 1 99 ? -21.996 9.852 -40.154 1.00 57.16 99 ARG A C 1
ATOM 802 O O . ARG A 1 99 ? -22.734 10.411 -40.966 1.00 57.16 99 ARG A O 1
ATOM 809 N N . ASN A 1 100 ? -21.717 8.549 -40.251 1.00 51.09 100 ASN A N 1
ATOM 810 C CA . ASN A 1 100 ? -22.145 7.696 -41.371 1.00 51.09 100 ASN A CA 1
ATOM 811 C C . ASN A 1 100 ? -23.438 6.891 -41.141 1.00 51.09 100 ASN A C 1
ATOM 813 O O . ASN A 1 100 ? -23.785 6.055 -41.986 1.00 51.09 100 ASN A O 1
ATOM 817 N N . GLU A 1 101 ? -24.202 7.147 -40.075 1.00 51.34 101 GLU A N 1
ATOM 818 C CA . GLU A 1 101 ? -25.545 6.571 -39.929 1.00 51.34 101 GLU A CA 1
ATOM 819 C C . GLU A 1 101 ? -26.469 7.088 -41.058 1.00 51.34 101 GLU A C 1
ATOM 821 O O . GLU A 1 101 ? -26.929 8.231 -41.069 1.00 51.34 101 GLU A O 1
ATOM 826 N N . LYS A 1 102 ? -26.718 6.256 -42.083 1.00 39.34 102 LYS A N 1
ATOM 827 C CA . LYS A 1 102 ? -27.555 6.635 -43.235 1.00 39.34 102 LYS A CA 1
ATOM 828 C C . LYS A 1 102 ? -29.022 6.796 -42.815 1.00 39.34 102 LYS A C 1
ATOM 830 O O . LYS A 1 102 ? -29.677 5.813 -42.476 1.00 39.34 102 LYS A O 1
ATOM 835 N N . ARG A 1 103 ? -29.561 8.012 -42.958 1.00 43.88 103 ARG A N 1
ATOM 836 C CA . ARG A 1 103 ? -31.011 8.290 -42.924 1.00 43.88 103 ARG A CA 1
ATOM 837 C C . ARG A 1 103 ? -31.700 7.802 -44.203 1.00 43.88 103 ARG A C 1
ATOM 839 O O . ARG A 1 103 ? -31.207 8.057 -45.307 1.00 43.88 103 ARG A O 1
ATOM 846 N N . ASP A 1 104 ? -32.853 7.147 -44.065 1.00 36.84 104 ASP A N 1
ATOM 847 C CA . ASP A 1 104 ? -33.710 6.812 -45.204 1.00 36.84 104 ASP A CA 1
ATOM 848 C C . ASP A 1 104 ? -34.393 8.081 -45.747 1.00 36.84 104 ASP A C 1
ATOM 850 O O . ASP A 1 104 ? -35.005 8.860 -45.012 1.00 36.84 104 ASP A O 1
ATOM 854 N N . LYS A 1 105 ? -34.271 8.317 -47.058 1.00 39.72 105 LYS A N 1
ATOM 855 C CA . LYS A 1 105 ? -34.633 9.585 -47.720 1.00 39.72 105 LYS A CA 1
ATOM 856 C C . LYS A 1 105 ? -36.141 9.784 -47.927 1.00 39.72 105 LYS A C 1
ATOM 858 O O . LYS A 1 105 ? -36.524 10.777 -48.542 1.00 39.72 105 LYS A O 1
ATOM 863 N N . LYS A 1 106 ? -36.998 8.872 -47.456 1.00 37.69 106 LYS A N 1
ATOM 864 C CA . LYS A 1 106 ? -38.464 9.004 -47.578 1.00 37.69 106 LYS A CA 1
ATOM 865 C C . LYS A 1 106 ? -39.227 9.135 -46.259 1.00 37.69 106 LYS A C 1
ATOM 867 O O . LYS A 1 106 ? -40.362 9.595 -46.307 1.00 37.69 106 LYS A O 1
ATOM 872 N N . THR A 1 107 ? -38.642 8.780 -45.117 1.00 47.12 107 THR A N 1
ATOM 873 C CA . THR A 1 107 ? -39.358 8.751 -43.823 1.00 47.12 107 THR A CA 1
ATOM 874 C C . THR A 1 107 ? -38.603 9.406 -42.667 1.00 47.12 107 THR A C 1
ATOM 876 O O . THR A 1 107 ? -39.210 9.656 -41.636 1.00 47.12 107 THR A O 1
ATOM 879 N N . GLY A 1 108 ? -37.314 9.732 -42.819 1.00 35.19 108 GLY A N 1
ATOM 880 C CA . GLY A 1 108 ? -36.536 10.416 -41.777 1.00 35.19 108 GLY A CA 1
ATOM 881 C C . GLY A 1 108 ? -36.035 9.525 -40.631 1.00 35.19 108 GLY A C 1
ATOM 882 O O . GLY A 1 108 ? -35.214 9.992 -39.848 1.00 35.19 108 GLY A O 1
ATOM 883 N N . GLU A 1 109 ? -36.433 8.253 -40.565 1.00 35.44 109 GLU A N 1
ATOM 884 C CA . GLU A 1 109 ? -35.936 7.282 -39.578 1.00 35.44 109 GLU A CA 1
ATOM 885 C C . GLU A 1 109 ? -34.698 6.494 -40.056 1.00 35.44 109 GLU A C 1
ATOM 887 O O . GLU A 1 109 ? -34.434 6.333 -41.254 1.00 35.44 109 GLU A O 1
ATOM 892 N N . ILE A 1 110 ? -33.920 6.001 -39.084 1.00 37.84 110 ILE A N 1
ATOM 893 C CA . ILE A 1 110 ? -32.677 5.235 -39.268 1.00 37.84 110 ILE A CA 1
ATOM 894 C C . ILE A 1 110 ? -33.011 3.753 -39.522 1.00 37.84 110 ILE A C 1
ATOM 896 O O . ILE A 1 110 ? -33.592 3.077 -38.676 1.00 37.84 110 ILE A O 1
ATOM 900 N N . VAL A 1 111 ? -32.600 3.206 -40.672 1.00 32.31 111 VAL A N 1
ATOM 901 C CA . VAL A 1 111 ? -32.832 1.792 -41.027 1.00 32.31 111 VAL A CA 1
ATOM 902 C C . VAL A 1 111 ? -31.710 0.905 -40.473 1.00 32.31 111 VAL A C 1
ATOM 904 O O . VAL A 1 111 ? -30.616 0.847 -41.036 1.00 32.31 111 VAL A O 1
ATOM 907 N N . ARG A 1 112 ? -31.987 0.139 -39.407 1.00 32.16 112 ARG A N 1
ATOM 908 C CA .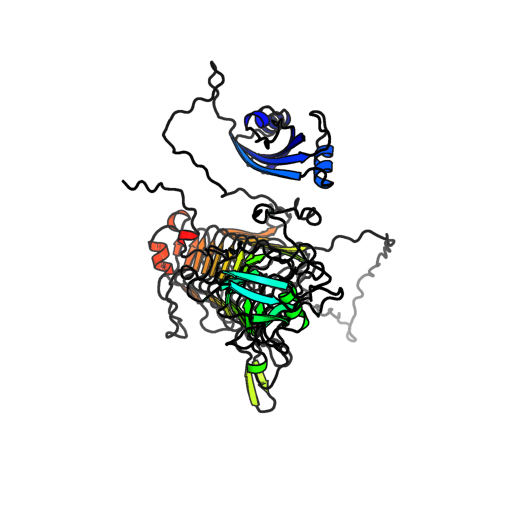 ARG A 1 112 ? -31.122 -0.967 -38.950 1.00 32.16 112 ARG A CA 1
ATOM 909 C C . ARG A 1 112 ? -31.419 -2.249 -39.743 1.00 32.16 112 ARG A C 1
ATOM 911 O O . ARG A 1 112 ? -32.523 -2.789 -39.677 1.00 32.16 112 ARG A O 1
ATOM 918 N N . LYS A 1 113 ? -30.421 -2.813 -40.440 1.00 25.64 113 LYS A N 1
ATOM 919 C CA . LYS A 1 113 ? -30.474 -4.223 -40.873 1.00 25.64 113 LYS A CA 1
ATOM 920 C C . LYS A 1 113 ? -30.239 -5.115 -39.653 1.00 25.64 113 LYS A C 1
ATOM 922 O O . LYS A 1 113 ? -29.128 -5.197 -39.145 1.00 25.64 113 LYS A O 1
ATOM 927 N N . ARG A 1 114 ? -31.302 -5.788 -39.205 1.00 25.83 114 ARG A N 1
ATOM 928 C CA . ARG A 1 114 ? -31.290 -6.778 -38.118 1.00 25.83 114 ARG A CA 1
ATOM 929 C C . ARG A 1 114 ? -30.281 -7.908 -38.389 1.00 25.83 114 ARG A C 1
ATOM 931 O O . ARG A 1 114 ? -30.530 -8.765 -39.234 1.00 25.83 114 ARG A O 1
ATOM 938 N N . LYS A 1 115 ? -29.212 -7.969 -37.595 1.00 23.69 115 LYS A N 1
ATOM 939 C CA . LYS A 1 115 ? -28.682 -9.222 -37.036 1.00 23.69 115 LYS A CA 1
ATOM 940 C C . LYS A 1 115 ? -28.838 -9.104 -35.522 1.00 23.69 115 LYS A C 1
ATOM 942 O O . LYS A 1 115 ? -28.541 -8.055 -34.966 1.00 23.69 115 LYS A O 1
ATOM 947 N N . LYS A 1 116 ? -29.455 -10.120 -34.919 1.00 25.16 116 LYS A N 1
ATOM 948 C CA . LYS A 1 116 ? -29.914 -10.114 -33.528 1.00 25.16 116 LYS A CA 1
ATOM 949 C C . LYS A 1 116 ? -28.712 -9.927 -32.592 1.00 25.16 116 LYS A C 1
ATOM 951 O O . LYS A 1 116 ? -27.836 -10.782 -32.591 1.00 25.16 116 LYS A O 1
ATOM 956 N N . SER A 1 117 ? -28.695 -8.823 -31.849 1.00 24.25 117 SER A N 1
ATOM 957 C CA . SER A 1 117 ? -27.934 -8.668 -30.608 1.00 24.25 117 SER A CA 1
ATOM 958 C C . SER A 1 117 ? -28.974 -8.520 -29.490 1.00 24.25 117 SER A C 1
ATOM 960 O O . SER A 1 117 ? -29.983 -7.834 -29.707 1.00 24.25 117 SER A O 1
ATOM 962 N N . PRO A 1 118 ? -28.793 -9.187 -28.345 1.00 22.78 118 PRO A N 1
ATOM 963 C CA . PRO A 1 118 ? -29.524 -8.864 -27.139 1.00 22.78 118 PRO A CA 1
ATOM 964 C C . PRO A 1 118 ? -28.972 -7.562 -26.553 1.00 22.78 118 PRO A C 1
ATOM 966 O O . PRO A 1 118 ? -27.859 -7.123 -26.851 1.00 22.78 118 PRO A O 1
ATOM 969 N N . VAL A 1 119 ? -29.860 -6.898 -25.831 1.00 25.06 119 VAL A N 1
ATOM 970 C CA . VAL A 1 119 ? -29.750 -5.548 -25.294 1.00 25.06 119 VAL A CA 1
ATOM 971 C C . VAL A 1 119 ? -28.707 -5.530 -24.179 1.00 25.06 119 VAL A C 1
ATOM 973 O O . VAL A 1 119 ? -28.872 -6.205 -23.171 1.00 25.06 119 VAL A O 1
ATOM 976 N N . LEU A 1 120 ? -27.646 -4.752 -24.386 1.00 23.03 120 LEU A N 1
ATOM 977 C CA . LEU A 1 120 ? -26.608 -4.475 -23.404 1.00 23.03 120 LEU A CA 1
ATOM 978 C C . LEU A 1 120 ? -27.041 -3.248 -22.587 1.00 23.03 120 LEU A C 1
ATOM 980 O O . LEU A 1 120 ? -26.945 -2.120 -23.065 1.00 23.03 120 LEU A O 1
ATOM 984 N N . PHE A 1 121 ? -27.563 -3.478 -21.384 1.00 24.89 121 PHE A N 1
ATOM 985 C CA . PHE A 1 121 ? -27.434 -2.526 -20.283 1.00 24.89 121 PHE A CA 1
ATOM 986 C C . PHE A 1 121 ? -26.082 -2.838 -19.616 1.00 24.89 121 PHE A C 1
ATOM 988 O O . PHE A 1 121 ? -25.950 -3.853 -18.943 1.00 24.89 121 PHE A O 1
ATOM 995 N N . LEU A 1 122 ? -25.074 -2.009 -19.878 1.00 21.91 122 LEU A N 1
ATOM 996 C CA . LEU A 1 122 ? -23.770 -1.934 -19.200 1.00 21.91 122 LEU A CA 1
ATOM 997 C C . LEU A 1 122 ? -23.573 -0.417 -19.022 1.00 21.91 122 LEU A C 1
ATOM 999 O O . LEU A 1 122 ? -23.517 0.289 -20.023 1.00 21.91 122 LEU A O 1
ATOM 1003 N N . ALA A 1 123 ? -23.724 0.201 -17.846 1.00 25.14 123 ALA A N 1
ATOM 1004 C CA . ALA A 1 123 ? -22.972 -0.010 -16.607 1.00 25.14 123 ALA A CA 1
ATOM 1005 C C . ALA A 1 123 ? -21.468 -0.118 -16.898 1.00 25.14 123 ALA A C 1
ATOM 1007 O O . ALA A 1 123 ? -21.001 -1.164 -17.319 1.00 25.14 123 ALA A O 1
ATOM 1008 N N . VAL A 1 124 ? -20.780 1.018 -16.739 1.00 28.27 124 VAL A N 1
ATOM 1009 C CA . VAL A 1 124 ? -19.346 1.194 -16.444 1.00 28.27 124 VAL A CA 1
ATOM 1010 C C . VAL A 1 124 ? -18.394 0.142 -17.039 1.00 28.27 124 VAL A C 1
ATOM 1012 O O . VAL A 1 124 ? -18.264 -0.939 -16.480 1.00 28.27 124 VAL A O 1
ATOM 1015 N N . ALA A 1 125 ? -17.667 0.495 -18.109 1.00 23.70 125 ALA A N 1
ATOM 1016 C CA . ALA A 1 125 ? -16.240 0.162 -18.292 1.00 23.70 125 ALA A CA 1
ATOM 1017 C C . ALA A 1 125 ? -15.704 0.583 -19.678 1.00 23.70 125 ALA A C 1
ATOM 1019 O O . ALA A 1 125 ? -16.143 0.056 -20.699 1.00 23.70 125 ALA A O 1
ATOM 1020 N N . GLY A 1 126 ? -14.670 1.438 -19.662 1.00 22.41 126 GLY A N 1
ATOM 1021 C CA . GLY A 1 126 ? -13.649 1.632 -20.709 1.00 22.41 126 GLY A CA 1
ATOM 1022 C C . GLY A 1 126 ? -14.082 2.469 -21.923 1.00 22.41 126 GLY A C 1
ATOM 1023 O O . GLY A 1 126 ? -14.971 2.072 -22.660 1.00 22.41 126 GLY A O 1
ATOM 1024 N N . GLY A 1 127 ? -13.482 3.608 -22.263 1.00 22.41 127 GLY A N 1
ATOM 1025 C CA . GLY A 1 127 ? -12.205 4.196 -21.869 1.00 22.41 127 GLY A CA 1
ATOM 1026 C C . GLY A 1 127 ? -11.513 4.763 -23.113 1.00 22.41 127 GLY A C 1
ATOM 1027 O O . GLY A 1 127 ? -11.160 4.000 -24.009 1.00 22.41 127 GLY A O 1
ATOM 1028 N N . VAL A 1 128 ? -11.291 6.079 -23.140 1.00 22.19 128 VAL A N 1
ATOM 1029 C CA . VAL A 1 128 ? -10.170 6.750 -23.819 1.00 22.19 128 VAL A CA 1
ATOM 1030 C C . VAL A 1 128 ? -9.755 7.903 -22.901 1.00 22.19 128 VAL A C 1
ATOM 1032 O O . VAL A 1 128 ? -10.523 8.830 -22.688 1.00 22.19 128 VAL A O 1
ATOM 1035 N N . MET A 1 129 ? -8.568 7.807 -22.299 1.00 25.19 129 MET A N 1
ATOM 1036 C CA . MET A 1 129 ? -7.941 8.911 -21.567 1.00 25.19 129 MET A CA 1
ATOM 1037 C C . MET A 1 129 ? -7.349 9.915 -22.553 1.00 25.19 129 MET A C 1
ATOM 1039 O O . MET A 1 129 ? -6.651 9.477 -23.462 1.00 25.19 129 MET A O 1
ATOM 1043 N N . LEU A 1 130 ? -7.468 11.215 -22.256 1.00 21.61 130 LEU A N 1
ATOM 1044 C CA . LEU A 1 130 ? -6.358 12.177 -22.319 1.00 21.61 130 LEU A CA 1
ATOM 1045 C C . LEU A 1 130 ? -6.586 13.338 -21.317 1.00 21.61 130 LEU A C 1
ATOM 1047 O O . LEU A 1 130 ? -7.523 14.125 -21.427 1.00 21.61 130 LEU A O 1
ATOM 1051 N N . PHE A 1 131 ? -5.658 13.407 -20.357 1.00 27.30 131 PHE A N 1
ATOM 1052 C CA . PHE A 1 131 ? -5.295 14.492 -19.431 1.00 27.30 131 PHE A CA 1
ATOM 1053 C C . PHE A 1 131 ? -6.284 14.980 -18.354 1.00 27.30 131 PHE A C 1
ATOM 1055 O O . PHE A 1 131 ? -7.042 15.938 -18.500 1.00 27.30 131 PHE A O 1
ATOM 1062 N N . SER A 1 132 ? -6.083 14.394 -17.170 1.00 28.53 132 SER A N 1
ATOM 1063 C CA . SER A 1 132 ? -5.643 15.108 -15.962 1.00 28.53 132 SER A CA 1
ATOM 1064 C C . SER A 1 132 ? -5.041 16.497 -16.239 1.00 28.53 132 SER A C 1
ATOM 1066 O O . SER A 1 132 ? -3.954 16.578 -16.803 1.00 28.53 132 SER A O 1
ATOM 1068 N N . MET A 1 133 ? -5.746 17.564 -15.847 1.00 25.59 133 MET A N 1
ATOM 1069 C CA . MET A 1 133 ? -5.182 18.827 -15.314 1.00 25.59 133 MET A CA 1
ATOM 1070 C C . MET A 1 133 ? -6.238 19.929 -15.083 1.00 25.59 133 MET A C 1
ATOM 1072 O O . MET A 1 133 ? -5.927 20.929 -14.450 1.00 25.59 133 MET A O 1
ATOM 1076 N N . ALA A 1 134 ? -7.501 19.765 -15.496 1.00 24.70 134 ALA A N 1
ATOM 1077 C CA . ALA A 1 134 ? -8.521 20.813 -15.305 1.00 24.70 134 ALA A CA 1
ATOM 1078 C C . ALA A 1 134 ? -9.514 20.586 -14.140 1.00 24.70 134 ALA A C 1
ATOM 1080 O O . ALA A 1 134 ? -10.388 21.422 -13.930 1.00 24.70 134 ALA A O 1
ATOM 1081 N N . ALA A 1 135 ? -9.396 19.501 -13.362 1.00 26.73 135 ALA A N 1
ATOM 1082 C CA . ALA A 1 135 ? -10.333 19.195 -12.265 1.00 26.73 135 ALA A CA 1
ATOM 1083 C C . ALA A 1 135 ? -9.713 19.156 -10.854 1.00 26.73 135 ALA A C 1
ATOM 1085 O O . ALA A 1 135 ? -10.452 19.082 -9.879 1.00 26.73 135 ALA A O 1
ATOM 1086 N N . PHE A 1 136 ? -8.389 19.285 -10.705 1.00 28.55 136 PHE A N 1
ATOM 1087 C CA . PHE A 1 136 ? -7.731 19.274 -9.384 1.00 28.55 136 PHE A CA 1
ATOM 1088 C C . PHE A 1 136 ? -7.512 20.667 -8.760 1.00 28.55 136 PHE A C 1
ATOM 1090 O O . PHE A 1 136 ? -6.910 20.780 -7.696 1.00 28.55 136 PHE A O 1
ATOM 1097 N N . ALA A 1 137 ? -8.064 21.726 -9.368 1.00 26.38 137 ALA A N 1
ATOM 1098 C CA . ALA A 1 137 ? -8.097 23.085 -8.804 1.00 26.38 137 ALA A CA 1
ATOM 1099 C C . ALA A 1 137 ? -9.508 23.553 -8.376 1.00 26.38 137 ALA A C 1
ATOM 1101 O O . ALA A 1 137 ? -9.684 24.690 -7.949 1.00 26.38 137 ALA A O 1
ATOM 1102 N N . VAL A 1 138 ? -10.515 22.670 -8.410 1.00 28.62 138 VAL A N 1
ATOM 1103 C CA . VAL A 1 138 ? -11.819 22.877 -7.737 1.00 28.62 138 VAL A CA 1
ATOM 1104 C C . VAL A 1 138 ? -12.012 21.802 -6.654 1.00 28.62 138 VAL A C 1
ATOM 1106 O O . VAL A 1 138 ? -13.104 21.335 -6.371 1.00 28.62 138 VAL A O 1
ATOM 1109 N N . GLY A 1 139 ? -10.912 21.399 -6.013 1.00 26.98 139 GLY A N 1
ATOM 1110 C CA . GLY A 1 139 ? -10.882 20.468 -4.878 1.00 26.98 139 GLY A CA 1
ATOM 1111 C C . GLY A 1 139 ? -11.019 21.149 -3.512 1.00 26.98 139 GLY A C 1
ATOM 1112 O O . GLY A 1 139 ? -10.550 20.614 -2.517 1.00 26.98 139 GLY A O 1
ATOM 1113 N N . LYS A 1 140 ? -11.614 22.350 -3.446 1.00 26.02 140 LYS A N 1
ATOM 1114 C CA . LYS A 1 140 ? -11.937 23.040 -2.178 1.00 26.02 140 LYS A CA 1
ATOM 1115 C C . LYS A 1 140 ? -13.422 23.332 -1.976 1.00 26.02 140 LYS A C 1
ATOM 1117 O O . LYS A 1 140 ? -13.796 23.974 -0.998 1.00 26.02 140 LYS A O 1
ATOM 1122 N N . SER A 1 141 ? -14.297 22.857 -2.856 1.00 26.95 141 SER A N 1
ATOM 1123 C CA . SER A 1 141 ? -15.746 22.943 -2.657 1.00 26.95 141 SER A CA 1
ATOM 1124 C C . SER A 1 141 ? -16.443 21.972 -3.594 1.00 26.95 141 SER A C 1
ATOM 1126 O O . SER A 1 141 ? -16.681 22.341 -4.727 1.00 26.95 141 SER A O 1
ATOM 1128 N N . PHE A 1 142 ? -16.721 20.746 -3.143 1.00 23.67 142 PHE A N 1
ATOM 1129 C CA . PHE A 1 142 ? -17.906 19.942 -3.503 1.00 23.67 142 PHE A CA 1
ATOM 1130 C C . PHE A 1 142 ? -17.850 18.585 -2.775 1.00 23.67 142 PHE A C 1
ATOM 1132 O O . PHE A 1 142 ? -17.846 17.515 -3.370 1.00 23.67 142 PHE A O 1
ATOM 1139 N N . GLY A 1 143 ? -17.829 18.630 -1.442 1.00 26.05 143 GLY A N 1
ATOM 1140 C CA . GLY A 1 143 ? -18.332 17.523 -0.636 1.00 26.05 143 GLY A CA 1
ATOM 1141 C C . GLY A 1 143 ? -19.843 17.682 -0.522 1.00 26.05 143 GLY A C 1
ATOM 1142 O O . GLY A 1 143 ? -20.315 18.491 0.277 1.00 26.05 143 GLY A O 1
ATOM 1143 N N . ARG A 1 144 ? -20.617 16.961 -1.338 1.00 22.19 144 ARG A N 1
ATOM 1144 C CA . ARG A 1 144 ? -22.050 16.797 -1.077 1.00 22.19 144 ARG A CA 1
ATOM 1145 C C . ARG A 1 144 ? -22.542 15.420 -1.514 1.00 22.19 144 ARG A C 1
ATOM 1147 O O . ARG A 1 144 ? -22.903 15.209 -2.661 1.00 22.19 144 ARG A O 1
ATOM 1154 N N . GLY A 1 145 ? -22.569 14.531 -0.523 1.00 24.50 145 GLY A N 1
ATOM 1155 C CA . GLY A 1 145 ? -23.596 13.512 -0.338 1.00 24.50 145 GLY A CA 1
ATOM 1156 C C . GLY A 1 145 ? -23.631 12.378 -1.350 1.00 24.50 145 GLY A C 1
ATOM 1157 O O . GLY A 1 145 ? -24.553 12.313 -2.157 1.00 24.50 145 GLY A O 1
ATOM 1158 N N . THR A 1 146 ? -22.747 11.394 -1.193 1.00 21.11 146 THR A N 1
ATOM 1159 C CA . THR A 1 146 ? -23.191 10.020 -1.434 1.00 21.11 146 THR A CA 1
ATOM 1160 C C . THR A 1 146 ? -24.207 9.712 -0.347 1.00 21.11 146 THR A C 1
ATOM 1162 O O . THR A 1 146 ? -23.917 9.839 0.844 1.00 21.11 146 THR A O 1
ATOM 1165 N N . SER A 1 147 ? -25.427 9.405 -0.768 1.00 21.73 147 SER A N 1
ATOM 1166 C CA . SER A 1 147 ? -26.507 8.961 0.093 1.00 21.73 147 SER A CA 1
ATOM 1167 C C . SER A 1 147 ? -26.008 7.834 0.994 1.00 21.73 147 SER A C 1
ATOM 1169 O O . SER A 1 147 ? -25.871 6.691 0.552 1.00 21.73 147 SER A O 1
ATOM 1171 N N . VAL A 1 148 ? -25.817 8.155 2.277 1.00 22.75 148 VAL A N 1
ATOM 1172 C CA . VAL A 1 148 ? -26.223 7.253 3.356 1.00 22.75 148 VAL A CA 1
ATOM 1173 C C . VAL A 1 148 ? -27.562 6.697 2.903 1.00 22.75 148 VAL A C 1
ATOM 1175 O O . VAL A 1 148 ? -28.416 7.482 2.480 1.00 22.75 148 VAL A O 1
ATOM 1178 N N . SER A 1 149 ? -27.732 5.375 2.893 1.00 21.47 149 SER A N 1
ATOM 1179 C CA . SER A 1 149 ? -29.062 4.811 2.715 1.00 21.47 149 SER A CA 1
ATOM 1180 C C . SER A 1 149 ? -29.971 5.576 3.670 1.00 21.47 149 SER A C 1
ATOM 1182 O O . SER A 1 149 ? -29.792 5.465 4.885 1.00 21.47 149 SER A O 1
ATOM 1184 N N . GLU A 1 150 ? -30.862 6.419 3.143 1.00 21.94 150 GLU A N 1
ATOM 1185 C CA . GLU A 1 150 ? -31.922 7.008 3.939 1.00 21.94 150 GLU A CA 1
ATOM 1186 C C . GLU A 1 150 ? -32.752 5.809 4.384 1.00 21.94 150 GLU A C 1
ATOM 1188 O O . GLU A 1 150 ? -33.679 5.359 3.709 1.00 21.94 150 GLU A O 1
ATOM 1193 N N . LEU A 1 151 ? -32.371 5.248 5.534 1.00 24.84 151 LEU A N 1
ATOM 1194 C CA . LEU A 1 151 ? -33.327 4.634 6.418 1.00 24.84 151 LEU A CA 1
ATOM 1195 C C . LEU A 1 151 ? -34.437 5.679 6.530 1.00 24.84 151 LEU A C 1
ATOM 1197 O O . LEU A 1 151 ? -34.138 6.852 6.789 1.00 24.84 151 LEU A O 1
ATOM 1201 N N . PRO A 1 152 ? -35.686 5.303 6.222 1.00 21.91 152 PRO A N 1
ATOM 1202 C CA . PRO A 1 152 ? -36.785 6.249 6.195 1.00 21.91 152 PRO A CA 1
ATOM 1203 C C . PRO A 1 152 ? -36.763 7.008 7.515 1.00 21.91 152 PRO A C 1
ATOM 1205 O O . PRO A 1 152 ? -36.617 6.376 8.558 1.00 21.91 152 PRO A O 1
ATOM 1208 N N . ALA A 1 153 ? -36.838 8.339 7.443 1.00 27.20 153 ALA A N 1
ATOM 1209 C CA . ALA A 1 153 ? -36.779 9.243 8.581 1.00 27.20 153 ALA A CA 1
ATOM 1210 C C . ALA A 1 153 ? -37.862 8.904 9.626 1.00 27.20 153 ALA A C 1
ATOM 1212 O O . ALA A 1 153 ? -38.918 9.532 9.695 1.00 27.20 153 ALA A O 1
ATOM 1213 N N . GLU A 1 154 ? -37.601 7.896 10.451 1.00 28.83 154 GLU A N 1
ATOM 1214 C CA . GLU A 1 154 ? -38.207 7.713 11.752 1.00 28.83 154 GLU A CA 1
ATOM 1215 C C . GLU A 1 154 ? -37.378 8.572 12.708 1.00 28.83 154 GLU A C 1
ATOM 1217 O O . GLU A 1 154 ? -36.200 8.321 12.929 1.00 28.83 154 GLU A O 1
ATOM 1222 N N . SER A 1 155 ? -37.992 9.648 13.200 1.00 33.69 155 SER A N 1
ATOM 1223 C CA . SER A 1 155 ? -37.485 10.583 14.212 1.00 33.69 155 SER A CA 1
ATOM 1224 C C . SER A 1 155 ? -36.373 10.016 15.114 1.00 33.69 155 SER A C 1
ATOM 1226 O O . SER A 1 155 ? -36.660 9.273 16.056 1.00 33.69 155 SER A O 1
ATOM 1228 N N . VAL A 1 156 ? -35.120 10.405 14.863 1.00 48.72 156 VAL A N 1
ATOM 1229 C CA . VAL A 1 156 ? -33.994 10.130 15.764 1.00 48.72 156 VAL A CA 1
ATOM 1230 C C . VAL A 1 156 ? -34.176 11.008 17.005 1.00 48.72 156 VAL A C 1
ATOM 1232 O O . VAL A 1 156 ? -34.062 12.230 16.930 1.00 48.72 156 VAL A O 1
ATOM 1235 N N . ASN A 1 157 ? -34.515 10.407 18.147 1.00 64.44 157 ASN A N 1
ATOM 1236 C CA . ASN A 1 157 ? -34.565 11.119 19.425 1.00 64.44 157 ASN A CA 1
ATOM 1237 C C . ASN A 1 157 ? -33.150 11.186 20.009 1.00 64.44 157 ASN A C 1
ATOM 1239 O O . ASN A 1 157 ? -32.738 10.292 20.750 1.00 64.44 157 ASN A O 1
ATOM 1243 N N . VAL A 1 158 ? -32.412 12.243 19.668 1.00 68.62 158 VAL A N 1
ATOM 1244 C CA . VAL A 1 158 ? -31.163 12.594 20.357 1.00 68.62 158 VAL A CA 1
ATOM 1245 C C . VAL A 1 158 ? -31.529 13.292 21.664 1.00 68.62 158 VAL A C 1
ATOM 1247 O O . VAL A 1 158 ? -32.213 14.317 21.664 1.00 68.62 158 VAL A O 1
ATOM 1250 N N . ALA A 1 159 ? -31.135 12.709 22.790 1.00 72.00 159 ALA A N 1
ATOM 1251 C CA . ALA A 1 159 ? -31.345 13.294 24.103 1.00 72.00 159 ALA A CA 1
ATOM 1252 C C . ALA A 1 159 ? -30.327 14.415 24.387 1.00 72.00 159 ALA A C 1
ATOM 1254 O O . ALA A 1 159 ? -29.251 14.454 23.799 1.00 72.00 159 ALA A O 1
ATOM 1255 N N . GLU A 1 160 ? -30.648 15.315 25.324 1.00 69.62 160 GLU A N 1
ATOM 1256 C CA . GLU A 1 160 ? -29.788 16.463 25.684 1.00 69.62 160 GLU A CA 1
ATOM 1257 C C . GLU A 1 160 ? -28.386 16.078 26.201 1.00 69.62 160 GLU A C 1
ATOM 1259 O O . GLU A 1 160 ? -27.511 16.932 26.286 1.00 69.62 160 GLU A O 1
ATOM 1264 N N . ASP A 1 161 ? -28.159 14.811 26.552 1.00 69.19 161 ASP A N 1
ATOM 1265 C CA . ASP A 1 161 ? -26.866 14.262 26.977 1.00 69.19 161 ASP A CA 1
ATOM 1266 C C . ASP A 1 161 ? -26.132 13.481 25.870 1.00 69.19 161 ASP A C 1
ATOM 1268 O O . ASP A 1 161 ? -25.241 12.688 26.178 1.00 69.19 161 ASP A O 1
ATOM 1272 N N . GLY A 1 162 ? -26.515 13.687 24.603 1.00 73.25 162 GLY A N 1
ATOM 1273 C CA . GLY A 1 162 ? -25.866 13.122 23.411 1.00 73.25 162 GLY A CA 1
ATOM 1274 C C . GLY A 1 162 ? -26.176 11.647 23.141 1.00 73.25 162 GLY A C 1
ATOM 1275 O O . GLY A 1 162 ? -25.602 11.049 22.231 1.00 73.25 162 GLY A O 1
ATOM 1276 N N . LEU A 1 163 ? -27.085 11.039 23.916 1.00 81.44 163 LEU A N 1
ATOM 1277 C CA . LEU A 1 163 ? -27.574 9.683 23.665 1.00 81.44 163 LEU A CA 1
ATOM 1278 C C . LEU A 1 163 ? -28.596 9.680 22.526 1.00 81.44 163 LEU A C 1
ATOM 1280 O O . LEU A 1 163 ? -29.653 10.305 22.613 1.00 81.44 163 LEU A O 1
ATOM 1284 N N . ILE A 1 164 ? -28.326 8.889 21.498 1.00 86.12 164 ILE A N 1
ATOM 1285 C CA . ILE A 1 164 ? -29.284 8.522 20.463 1.00 86.12 164 ILE A CA 1
ATOM 1286 C C . ILE A 1 164 ? -30.134 7.379 21.018 1.00 86.12 164 ILE A C 1
ATOM 1288 O O . ILE A 1 164 ? -29.662 6.248 21.165 1.00 86.12 164 ILE A O 1
ATOM 1292 N N . ILE A 1 165 ? -31.387 7.676 21.375 1.00 85.56 165 ILE A N 1
ATOM 1293 C CA . ILE A 1 165 ? -32.282 6.697 21.998 1.00 85.56 165 ILE A CA 1
ATOM 1294 C C . ILE A 1 165 ? -33.037 5.920 20.909 1.00 85.56 165 ILE A C 1
ATOM 1296 O O . ILE A 1 165 ? -33.854 6.510 20.195 1.00 85.56 165 ILE A O 1
ATOM 1300 N N . PRO A 1 166 ? -32.827 4.597 20.793 1.00 82.19 166 PRO A N 1
ATOM 1301 C CA . PRO A 1 166 ? -33.512 3.777 19.814 1.00 82.19 166 PRO A CA 1
ATOM 1302 C C . PRO A 1 166 ? -34.977 3.598 20.195 1.00 82.19 166 PRO A C 1
ATOM 1304 O O . PRO A 1 166 ? -35.333 3.423 21.367 1.00 82.19 166 PRO A O 1
ATOM 1307 N N . LYS A 1 167 ? -35.828 3.571 19.173 1.00 79.75 167 LYS A N 1
ATOM 1308 C CA . LYS A 1 167 ? -37.222 3.162 19.310 1.00 79.75 167 LYS A CA 1
ATOM 1309 C C . LYS A 1 167 ? -37.261 1.679 19.686 1.00 79.75 167 LYS A C 1
ATOM 1311 O O . LYS A 1 167 ? -36.702 0.846 18.981 1.00 79.75 167 LYS A O 1
ATOM 1316 N N . GLN A 1 168 ? -37.891 1.371 20.816 1.00 78.62 168 GLN A N 1
ATOM 1317 C CA . GLN A 1 168 ? -38.097 -0.006 21.270 1.00 78.62 168 GLN A CA 1
ATOM 1318 C C . GLN A 1 168 ? -39.395 -0.563 20.680 1.00 78.62 168 GLN A C 1
ATOM 1320 O O . GLN A 1 168 ? -40.339 0.195 20.438 1.00 78.62 168 GLN A O 1
ATOM 1325 N N . ASP A 1 169 ? -39.460 -1.881 20.503 1.00 76.81 169 ASP A N 1
ATOM 1326 C CA . ASP A 1 169 ? -40.706 -2.559 20.149 1.00 76.81 169 ASP A CA 1
ATOM 1327 C C . ASP A 1 169 ? -41.751 -2.378 21.261 1.00 76.81 169 ASP A C 1
ATOM 1329 O O . ASP A 1 169 ? -41.441 -2.464 22.454 1.00 76.81 169 ASP A O 1
ATOM 1333 N N . GLU A 1 170 ? -43.010 -2.139 20.884 1.00 76.19 170 GLU A N 1
ATOM 1334 C CA . GLU A 1 170 ? -44.097 -2.023 21.857 1.00 76.19 170 GLU A CA 1
ATOM 1335 C C . GLU A 1 170 ? -44.302 -3.356 22.587 1.00 76.19 170 GLU A C 1
ATOM 1337 O O . GLU A 1 170 ? -44.713 -4.365 22.007 1.00 76.19 170 GLU A O 1
ATOM 1342 N N . VAL A 1 171 ? -44.042 -3.358 23.895 1.00 77.88 171 VAL A N 1
ATOM 1343 C CA . VAL A 1 171 ? -44.266 -4.525 24.747 1.00 77.88 171 VAL A CA 1
ATOM 1344 C C . VAL A 1 171 ? -45.683 -4.476 25.312 1.00 77.88 171 VAL A C 1
ATOM 1346 O O . VAL A 1 171 ? -46.058 -3.517 25.982 1.00 77.88 171 VAL A O 1
ATOM 1349 N N . ALA A 1 172 ? -46.473 -5.525 25.075 1.00 76.25 172 ALA A N 1
ATOM 1350 C CA . ALA A 1 172 ? -47.829 -5.623 25.609 1.00 76.25 172 ALA A CA 1
ATOM 1351 C C . ALA A 1 172 ? -47.841 -5.597 27.153 1.00 76.25 172 ALA A C 1
ATOM 1353 O O . ALA A 1 172 ? -47.027 -6.262 27.800 1.00 76.25 172 ALA A O 1
ATOM 1354 N N . ASP A 1 173 ? -48.821 -4.902 27.742 1.00 71.50 173 ASP A N 1
ATOM 1355 C CA . ASP A 1 173 ? -48.957 -4.699 29.199 1.00 71.50 173 ASP A CA 1
ATOM 1356 C C . ASP A 1 173 ? -49.033 -5.997 30.027 1.00 71.50 173 ASP A C 1
ATOM 1358 O O . ASP A 1 173 ? -48.830 -5.986 31.240 1.00 71.50 173 ASP A O 1
ATOM 1362 N N . ASN A 1 174 ? -49.362 -7.125 29.393 1.00 78.12 174 ASN A N 1
ATOM 1363 C CA . ASN A 1 174 ? -49.510 -8.437 30.022 1.00 78.12 174 ASN A CA 1
ATOM 1364 C C . ASN A 1 174 ? -48.362 -9.415 29.720 1.00 78.12 174 ASN A C 1
ATOM 1366 O O . ASN A 1 174 ? -48.418 -10.558 30.180 1.00 78.12 174 ASN A O 1
ATOM 1370 N N . ALA A 1 175 ? -47.366 -9.011 28.929 1.00 79.69 175 ALA A N 1
ATOM 1371 C CA . ALA A 1 175 ? -46.190 -9.826 28.656 1.00 79.69 175 ALA A CA 1
ATOM 1372 C C . ALA A 1 175 ? -45.216 -9.781 29.843 1.00 79.69 175 ALA A C 1
ATOM 1374 O O . ALA A 1 175 ? -45.112 -8.767 30.529 1.00 79.69 175 ALA A O 1
ATOM 1375 N N . GLU A 1 176 ? -44.488 -10.872 30.083 1.00 87.12 176 GLU A N 1
ATOM 1376 C CA . GLU A 1 176 ? -43.327 -10.851 30.979 1.00 87.12 176 GLU A CA 1
ATOM 1377 C C . GLU A 1 176 ? -42.235 -9.975 30.341 1.00 87.12 176 GLU A C 1
ATOM 1379 O O . GLU A 1 176 ? -41.983 -10.087 29.138 1.00 87.12 176 GLU A O 1
ATOM 1384 N N . GLN A 1 177 ? -41.630 -9.072 31.118 1.00 90.38 177 GLN A N 1
ATOM 1385 C CA . GLN A 1 177 ? -40.701 -8.055 30.612 1.00 90.38 177 GLN A CA 1
ATOM 1386 C C . GLN A 1 177 ? -39.415 -8.045 31.434 1.00 90.38 177 GLN A C 1
ATOM 1388 O O . GLN A 1 177 ? -39.454 -8.274 32.642 1.00 90.38 177 GLN A O 1
ATOM 1393 N N . ILE A 1 178 ? -38.300 -7.729 30.780 1.00 92.62 178 ILE A N 1
ATOM 1394 C CA . ILE A 1 178 ? -37.033 -7.385 31.431 1.00 92.62 178 ILE A CA 1
ATOM 1395 C C . ILE A 1 178 ? -36.751 -5.909 31.167 1.00 92.62 178 ILE A C 1
ATOM 1397 O O . ILE A 1 178 ? -36.940 -5.427 30.046 1.00 92.62 178 ILE A O 1
ATOM 1401 N N . THR A 1 179 ? -36.301 -5.201 32.202 1.00 93.19 179 THR A N 1
ATOM 1402 C CA . THR A 1 179 ? -35.950 -3.780 32.137 1.00 93.19 179 THR A CA 1
ATOM 1403 C C . THR A 1 179 ? -34.441 -3.585 32.245 1.00 93.19 179 THR A C 1
ATOM 1405 O O . THR A 1 179 ? -33.808 -4.000 33.217 1.00 93.19 179 THR A O 1
ATOM 1408 N N . VAL A 1 180 ? -33.869 -2.877 31.276 1.00 94.88 180 VAL A N 1
ATOM 1409 C CA . VAL A 1 180 ? -32.510 -2.341 31.344 1.00 94.88 180 VAL A CA 1
ATOM 1410 C C . VAL A 1 180 ? -32.591 -0.877 31.759 1.00 94.88 180 VAL A C 1
ATOM 1412 O O . VAL A 1 180 ? -33.248 -0.071 31.104 1.00 94.88 180 VAL A O 1
ATOM 1415 N N . THR A 1 181 ? -31.946 -0.539 32.874 1.00 94.75 181 THR A N 1
ATOM 1416 C CA . THR A 1 181 ? -31.868 0.836 33.389 1.00 94.75 181 THR A CA 1
ATOM 1417 C C . THR A 1 181 ? -30.499 1.415 33.077 1.00 94.75 181 THR A C 1
ATOM 1419 O O . THR A 1 181 ? -29.496 0.873 33.531 1.00 94.75 181 THR A O 1
ATOM 1422 N N . ILE A 1 182 ? -30.442 2.514 32.337 1.00 92.19 182 ILE A N 1
ATOM 1423 C CA . ILE A 1 182 ? -29.199 3.212 32.012 1.00 92.19 182 ILE A CA 1
ATOM 1424 C C . ILE A 1 182 ? -29.049 4.391 32.961 1.00 92.19 182 ILE A C 1
ATOM 1426 O O . ILE A 1 182 ? -29.893 5.289 32.988 1.00 92.19 182 ILE A O 1
ATOM 1430 N N . ASP A 1 183 ? -27.968 4.367 33.737 1.00 89.50 183 ASP A N 1
ATOM 1431 C CA . ASP A 1 183 ? -27.601 5.461 34.625 1.00 89.50 183 ASP A CA 1
ATOM 1432 C C . ASP A 1 183 ? -27.300 6.724 33.813 1.00 89.50 183 ASP A C 1
ATOM 1434 O O . ASP A 1 183 ? -26.499 6.681 32.878 1.00 89.50 183 ASP A O 1
ATOM 1438 N N . ARG A 1 184 ? -27.943 7.842 34.163 1.00 86.62 184 ARG A N 1
ATOM 1439 C CA . ARG A 1 184 ? -27.725 9.157 33.520 1.00 86.62 184 ARG A CA 1
ATOM 1440 C C . ARG A 1 184 ? -27.312 10.234 34.519 1.00 86.62 184 ARG A C 1
ATOM 1442 O O . ARG A 1 184 ? -27.366 11.427 34.229 1.00 86.62 184 ARG A O 1
ATOM 1449 N N . SER A 1 185 ? -26.834 9.813 35.692 1.00 82.25 185 SER A N 1
ATOM 1450 C CA . SER A 1 185 ? -26.427 10.713 36.778 1.00 82.25 185 SER A CA 1
ATOM 1451 C C . SER A 1 185 ? -25.221 11.596 36.430 1.00 82.25 185 SER A C 1
ATOM 1453 O O . SER A 1 185 ? -24.976 12.599 37.097 1.00 82.25 185 SER A O 1
ATOM 1455 N N . TYR A 1 186 ? -24.483 11.246 35.373 1.00 75.62 186 TYR A N 1
ATOM 1456 C CA . TYR A 1 186 ? -23.359 12.016 34.845 1.00 75.62 186 TYR A CA 1
ATOM 1457 C C . TYR A 1 186 ? -23.774 13.244 34.024 1.00 75.62 186 TYR A C 1
ATOM 1459 O O . TYR A 1 186 ? -22.904 14.043 33.672 1.00 75.62 186 TYR A O 1
ATOM 1467 N N . SER A 1 187 ? -25.052 13.372 33.650 1.00 72.31 187 SER A N 1
ATOM 1468 C CA . SER A 1 187 ? -25.503 14.493 32.829 1.00 72.31 187 SER A CA 1
ATOM 1469 C C . SER A 1 187 ? -25.401 15.809 33.602 1.00 72.31 187 SER A C 1
ATOM 1471 O O . SER A 1 187 ? -25.708 15.887 34.793 1.00 72.31 187 SER A O 1
ATOM 1473 N N . ALA A 1 188 ? -24.966 16.866 32.913 1.00 68.38 188 ALA A N 1
ATOM 1474 C CA . ALA A 1 188 ? -24.893 18.208 33.488 1.00 68.38 188 ALA A CA 1
ATOM 1475 C C . ALA A 1 188 ? -26.289 18.780 33.802 1.00 68.38 188 ALA A C 1
ATOM 1477 O O . ALA A 1 188 ? -26.430 19.637 34.678 1.00 68.38 188 ALA A O 1
ATOM 1478 N N . VAL A 1 189 ? -27.318 18.293 33.104 1.00 68.44 189 VAL A N 1
ATOM 1479 C CA . VAL A 1 189 ? -28.727 18.570 33.391 1.00 68.44 189 VAL A CA 1
ATOM 1480 C C . VAL A 1 189 ? -29.268 17.408 34.230 1.00 68.44 189 VAL A C 1
ATOM 1482 O O . VAL A 1 189 ? -29.008 16.259 33.888 1.00 68.44 189 VAL A O 1
ATOM 1485 N N . PRO A 1 190 ? -30.011 17.640 35.328 1.00 65.25 190 PRO A N 1
ATOM 1486 C CA . PRO A 1 190 ? -30.628 16.551 36.078 1.00 65.25 190 PRO A CA 1
ATOM 1487 C C . PRO A 1 190 ? -31.628 15.790 35.198 1.00 65.25 190 PRO A C 1
ATOM 1489 O O . PRO A 1 190 ? -32.698 16.314 34.888 1.00 65.25 190 PRO A O 1
ATOM 1492 N N . VAL A 1 191 ? -31.285 14.562 34.805 1.00 77.19 191 VAL A N 1
ATOM 1493 C CA . VAL A 1 191 ? -32.154 13.682 34.014 1.00 77.19 191 VAL A CA 1
ATOM 1494 C C . VAL A 1 191 ? -32.369 12.367 34.756 1.00 77.19 191 VAL A C 1
ATOM 1496 O O . VAL A 1 191 ? -31.467 11.868 35.427 1.00 77.19 191 VAL A O 1
ATOM 1499 N N . GLU A 1 192 ? -33.582 11.823 34.669 1.00 85.00 192 GLU A N 1
ATOM 1500 C CA . GLU A 1 192 ? -33.883 10.495 35.205 1.00 85.00 192 GLU A CA 1
ATOM 1501 C C . GLU A 1 192 ? -33.169 9.398 34.401 1.00 85.00 192 GLU A C 1
ATOM 1503 O O . GLU A 1 192 ? -32.899 9.552 33.202 1.00 85.00 192 GLU A O 1
ATOM 1508 N N . ASP A 1 193 ? -32.889 8.277 35.072 1.00 89.81 193 ASP A N 1
ATOM 1509 C CA . ASP A 1 193 ? -32.351 7.077 34.435 1.00 89.81 193 ASP A CA 1
ATOM 1510 C C . ASP A 1 193 ? -33.257 6.640 33.272 1.00 89.81 193 ASP A C 1
ATOM 1512 O O . ASP A 1 193 ? -34.487 6.611 33.382 1.00 89.81 193 ASP A O 1
ATOM 1516 N N . LEU A 1 194 ? -32.646 6.265 32.149 1.00 89.69 194 LEU A N 1
ATOM 1517 C CA . LEU A 1 194 ? -33.383 5.793 30.980 1.00 89.69 194 LEU A CA 1
ATOM 1518 C C . LEU A 1 194 ? -33.765 4.323 31.175 1.00 89.69 194 LEU A C 1
ATOM 1520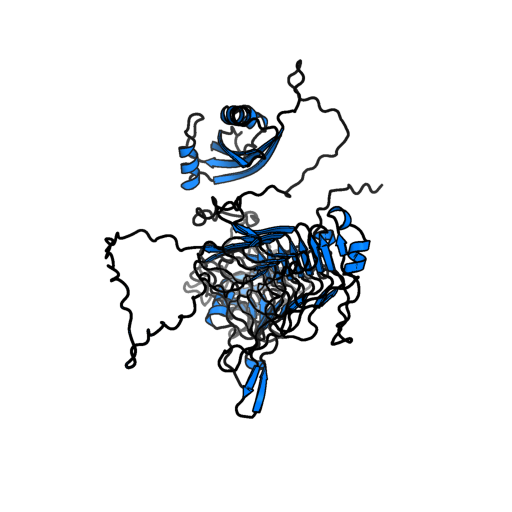 O O . LEU A 1 194 ? -32.904 3.481 31.418 1.00 89.69 194 LEU A O 1
ATOM 1524 N N . GLN A 1 195 ? -35.051 4.006 31.041 1.00 91.12 195 GLN A N 1
ATOM 1525 C CA . GLN A 1 195 ? -35.550 2.632 31.109 1.00 91.12 195 GLN A CA 1
ATOM 1526 C C . GLN A 1 195 ? -35.877 2.106 29.715 1.00 91.12 195 GLN A C 1
ATOM 1528 O O . GLN A 1 195 ? -36.704 2.678 29.007 1.00 91.12 195 GLN A O 1
ATOM 1533 N N . LEU A 1 196 ? -35.271 0.978 29.357 1.00 90.31 196 LEU A N 1
ATOM 1534 C CA . LEU A 1 196 ? -35.536 0.237 28.129 1.00 90.31 196 LEU A CA 1
ATOM 1535 C C . LEU A 1 196 ? -36.152 -1.105 28.502 1.00 90.31 196 LEU A C 1
ATOM 1537 O O . LEU A 1 196 ? -35.662 -1.785 29.403 1.00 90.31 196 LEU A O 1
ATOM 1541 N N . LYS A 1 197 ? -37.244 -1.480 27.840 1.00 90.50 197 LYS A N 1
ATOM 1542 C CA . LYS A 1 197 ? -38.013 -2.683 28.170 1.00 90.50 197 LYS A CA 1
ATOM 1543 C C . LYS A 1 197 ? -38.075 -3.601 26.966 1.00 90.50 197 LYS A C 1
ATOM 1545 O O . LYS A 1 197 ? -38.376 -3.140 25.872 1.00 90.50 197 LYS A O 1
ATOM 1550 N N . GLY A 1 198 ? -37.845 -4.890 27.192 1.00 89.25 198 GLY A N 1
ATOM 1551 C CA . GLY A 1 198 ? -37.999 -5.927 26.176 1.00 89.25 198 GLY A CA 1
ATOM 1552 C C . GLY A 1 198 ? -38.930 -7.040 26.647 1.00 89.25 198 GLY A C 1
ATOM 1553 O O . GLY A 1 198 ? -38.955 -7.390 27.830 1.00 89.25 198 GLY A O 1
ATOM 1554 N N . ALA A 1 199 ? -39.699 -7.606 25.715 1.00 89.81 199 ALA A N 1
ATOM 1555 C CA . ALA A 1 199 ? -40.546 -8.766 25.973 1.00 89.81 199 ALA A CA 1
ATOM 1556 C C . ALA A 1 199 ? -39.693 -10.026 26.192 1.00 89.81 199 ALA A C 1
ATOM 1558 O O . ALA A 1 199 ? -38.748 -10.282 25.445 1.00 89.81 199 ALA A O 1
ATOM 1559 N N . VAL A 1 200 ? -40.054 -10.853 27.173 1.00 88.81 200 VAL A N 1
ATOM 1560 C CA . VAL A 1 200 ? -39.357 -12.116 27.429 1.00 88.81 200 VAL A CA 1
ATOM 1561 C C . VAL A 1 200 ? -39.823 -13.187 26.444 1.00 88.81 200 VAL A C 1
ATOM 1563 O O . VAL A 1 200 ? -40.964 -13.649 26.473 1.00 88.81 200 VAL A O 1
ATOM 1566 N N . ILE A 1 201 ? -38.906 -13.643 25.595 1.00 87.56 201 ILE A N 1
ATOM 1567 C CA . ILE A 1 201 ? -39.095 -14.751 24.660 1.00 87.56 201 ILE A CA 1
ATOM 1568 C C . ILE A 1 201 ? -38.075 -15.835 25.016 1.00 87.56 201 ILE A C 1
ATOM 1570 O O . ILE A 1 201 ? -36.868 -15.630 24.939 1.00 87.56 201 ILE A O 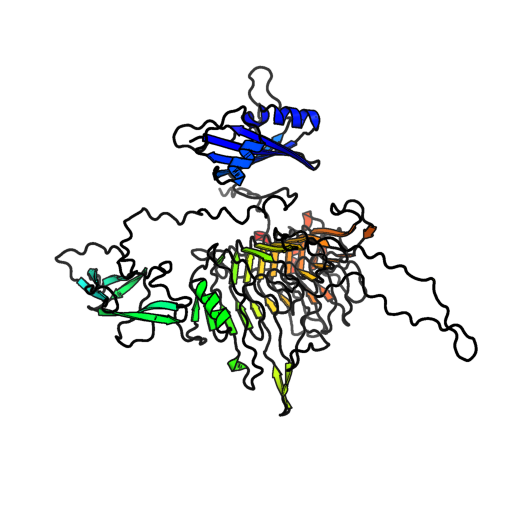1
ATOM 1574 N N . LYS A 1 202 ? -38.556 -17.018 25.423 1.00 87.31 202 LYS A N 1
ATOM 1575 C CA . LYS A 1 202 ? -37.705 -18.153 25.852 1.00 87.31 202 LYS A CA 1
ATOM 1576 C C . LYS A 1 202 ? -36.720 -17.796 26.988 1.00 87.31 202 LYS A C 1
ATOM 1578 O O . LYS A 1 202 ? -35.598 -18.296 27.010 1.00 87.31 202 LYS A O 1
ATOM 1583 N N . GLY A 1 203 ? -37.149 -16.963 27.940 1.00 88.56 203 GLY A N 1
ATOM 1584 C CA . GLY A 1 203 ? -36.361 -16.596 29.128 1.00 88.56 203 GLY A CA 1
ATOM 1585 C C . GLY A 1 203 ? -35.317 -15.498 28.901 1.00 88.56 203 GLY A C 1
ATOM 1586 O O . GLY A 1 203 ? -34.466 -15.291 29.761 1.00 88.56 203 GLY A O 1
ATOM 1587 N N . LYS A 1 204 ? -35.365 -14.813 27.755 1.00 92.19 204 LYS A N 1
ATOM 1588 C CA . LYS A 1 204 ? -34.493 -13.686 27.416 1.00 92.19 204 LYS A CA 1
ATOM 1589 C C . LYS A 1 204 ? -35.299 -12.546 26.807 1.00 92.19 204 LYS A C 1
ATOM 1591 O O . LYS A 1 204 ? -36.285 -12.806 26.123 1.00 92.19 204 LYS A O 1
ATOM 1596 N N . ALA A 1 205 ? -34.853 -11.317 27.009 1.00 91.69 205 ALA A N 1
ATOM 1597 C CA . ALA A 1 205 ? -35.333 -10.146 26.291 1.00 91.69 205 ALA A CA 1
ATOM 1598 C C . ALA A 1 205 ? -34.200 -9.588 25.430 1.00 91.69 205 ALA A C 1
ATOM 1600 O O . ALA A 1 205 ? -33.104 -9.350 25.937 1.00 91.69 205 ALA A O 1
ATOM 1601 N N . ASN A 1 206 ? -34.466 -9.394 24.141 1.00 92.56 206 ASN A N 1
ATOM 1602 C CA . ASN A 1 206 ? -33.536 -8.746 23.227 1.00 92.56 206 ASN A CA 1
ATOM 1603 C C . ASN A 1 206 ? -33.808 -7.236 23.257 1.00 92.56 206 ASN A C 1
ATOM 1605 O O . ASN A 1 206 ? -34.939 -6.822 23.007 1.00 92.56 206 ASN A O 1
ATOM 1609 N N . ILE A 1 207 ? -32.818 -6.433 23.649 1.00 91.75 207 ILE A N 1
ATOM 1610 C CA . ILE A 1 207 ? -32.975 -4.986 23.863 1.00 91.75 207 ILE A CA 1
ATOM 1611 C C . ILE A 1 207 ? -31.878 -4.246 23.100 1.00 91.75 207 ILE A C 1
ATOM 1613 O O . ILE A 1 207 ? -30.695 -4.526 23.301 1.00 91.75 207 ILE A O 1
ATOM 1617 N N . LEU A 1 208 ? -32.279 -3.293 22.252 1.00 91.31 208 LEU A N 1
ATOM 1618 C CA . LEU A 1 208 ? -31.381 -2.399 21.518 1.00 91.31 208 LEU A CA 1
ATOM 1619 C C . LEU A 1 208 ? -30.918 -1.262 22.433 1.00 91.31 208 LEU A C 1
ATOM 1621 O O . LEU A 1 208 ? -31.743 -0.494 22.934 1.00 91.31 208 LEU A O 1
ATOM 1625 N N . LEU A 1 209 ? -29.608 -1.170 22.664 1.00 92.56 209 LEU A N 1
ATOM 1626 C CA . LEU A 1 209 ? -29.016 -0.150 23.526 1.00 92.56 209 LEU A CA 1
ATOM 1627 C C . LEU A 1 209 ? -28.800 1.175 22.781 1.00 92.56 209 LEU A C 1
ATOM 1629 O O . LEU A 1 209 ? -28.563 1.166 21.572 1.00 92.56 209 LEU A O 1
ATOM 1633 N N . PRO A 1 210 ? -28.856 2.317 23.489 1.00 89.56 210 PRO A N 1
ATOM 1634 C CA . PRO A 1 210 ? -28.653 3.622 22.891 1.00 89.56 210 PRO A CA 1
ATOM 1635 C C . PRO A 1 210 ? -27.206 3.827 22.487 1.00 89.56 210 PRO A C 1
ATOM 1637 O O . PRO A 1 210 ? -26.295 3.232 23.055 1.00 89.56 210 PRO A O 1
ATOM 1640 N N . GLU A 1 211 ? -27.010 4.671 21.490 1.00 88.19 211 GLU A N 1
ATOM 1641 C CA . GLU A 1 211 ? -25.699 5.000 20.948 1.00 88.19 211 GLU A CA 1
ATOM 1642 C C . GLU A 1 211 ? -25.282 6.404 21.384 1.00 88.19 211 GLU A C 1
ATOM 1644 O O . GLU A 1 211 ? -26.127 7.227 21.732 1.00 88.19 211 GLU A O 1
ATOM 1649 N N . PHE A 1 212 ? -23.982 6.671 21.402 1.00 83.56 212 PHE A N 1
ATOM 1650 C CA . PHE A 1 212 ? -23.458 8.013 21.626 1.00 83.56 212 PHE A CA 1
ATOM 1651 C C . PHE A 1 212 ? -23.173 8.659 20.277 1.00 83.56 212 PHE A C 1
ATOM 1653 O O . PHE A 1 212 ? -22.510 8.051 19.438 1.00 83.56 212 PHE A O 1
ATOM 1660 N N . ASP A 1 213 ? -23.656 9.882 20.079 1.00 78.25 213 ASP A N 1
ATOM 1661 C CA . ASP A 1 213 ? -23.390 10.628 18.854 1.00 78.25 213 ASP A CA 1
ATOM 1662 C C . ASP A 1 213 ? -21.890 10.958 18.739 1.00 78.25 213 ASP A C 1
ATOM 1664 O O . ASP A 1 213 ? -21.372 11.838 19.428 1.00 78.25 213 ASP A O 1
ATOM 1668 N N . LYS A 1 214 ? -21.177 10.249 17.852 1.00 74.62 214 LYS A N 1
ATOM 1669 C CA . LYS A 1 214 ? -19.745 10.480 17.585 1.00 74.62 214 LYS A CA 1
ATOM 1670 C C . LYS A 1 214 ? -19.475 11.828 16.893 1.00 74.62 214 LYS A C 1
ATOM 1672 O O . LYS A 1 214 ? -18.315 12.206 16.754 1.00 74.62 214 LYS A O 1
ATOM 1677 N N . THR A 1 215 ? -20.510 12.544 16.448 1.00 69.31 215 THR A N 1
ATOM 1678 C CA . THR A 1 215 ? -20.402 13.867 15.810 1.00 69.31 215 THR A CA 1
ATOM 1679 C C . THR A 1 215 ? -20.678 15.025 16.769 1.00 69.31 215 THR A C 1
ATOM 1681 O O . THR A 1 215 ? -20.365 16.175 16.450 1.00 69.31 215 THR A O 1
ATOM 1684 N N . ASP A 1 216 ? -21.223 14.744 17.956 1.00 73.00 216 ASP A N 1
ATOM 1685 C CA . ASP A 1 216 ? -21.525 15.771 18.945 1.00 73.00 216 ASP A CA 1
ATOM 1686 C C . ASP A 1 216 ? -20.262 16.218 19.688 1.00 73.00 216 ASP A C 1
ATOM 1688 O O . ASP A 1 216 ? -19.675 15.493 20.492 1.00 73.00 216 ASP A O 1
ATOM 1692 N N . PHE A 1 217 ? -19.888 17.477 19.473 1.00 62.12 217 PHE A N 1
ATOM 1693 C CA . PHE A 1 217 ? -18.724 18.113 20.082 1.00 62.12 217 PHE A CA 1
ATOM 1694 C C . PHE A 1 217 ? -18.715 18.062 21.621 1.00 62.12 217 PHE A C 1
ATOM 1696 O O . PHE A 1 217 ? -17.644 18.092 22.226 1.00 62.12 217 PHE A O 1
ATOM 1703 N N . PHE A 1 218 ? -19.878 18.020 22.280 1.00 62.84 218 PHE A N 1
ATOM 1704 C CA . PHE A 1 218 ? -19.941 18.052 23.746 1.00 62.84 218 PHE A CA 1
ATOM 1705 C C . PHE A 1 218 ? -19.747 16.686 24.405 1.00 62.84 218 PHE A C 1
ATOM 1707 O O . PHE A 1 218 ? -19.377 16.626 25.582 1.00 62.84 218 PHE A O 1
ATOM 1714 N N . THR A 1 219 ? -20.010 15.602 23.678 1.00 68.69 219 THR A N 1
ATOM 1715 C CA . THR A 1 219 ? -19.967 14.237 24.217 1.00 68.69 219 THR A CA 1
ATOM 1716 C C . THR A 1 219 ? -18.884 13.376 23.582 1.00 68.69 219 THR A C 1
ATOM 1718 O O . THR A 1 219 ? -18.431 12.415 24.210 1.00 68.69 219 THR A O 1
ATOM 1721 N N . HIS A 1 220 ? -18.398 13.751 22.402 1.00 82.44 220 HIS A N 1
ATOM 1722 C CA . HIS A 1 220 ? -17.276 13.112 21.739 1.00 82.44 220 HIS A CA 1
ATOM 1723 C C . HIS A 1 220 ? -15.939 13.432 22.429 1.00 82.44 220 HIS A C 1
ATOM 1725 O O . HIS A 1 220 ? -15.648 14.576 22.782 1.00 82.44 220 HIS A O 1
ATOM 1731 N N . VAL A 1 221 ? -15.110 12.404 22.618 1.00 87.69 221 VAL A N 1
ATOM 1732 C CA . VAL A 1 221 ? -13.744 12.530 23.138 1.00 87.69 221 VAL A CA 1
ATOM 1733 C C . VAL A 1 221 ? -12.804 11.940 22.086 1.00 87.69 221 VAL A C 1
ATOM 1735 O O . VAL A 1 221 ? -12.870 10.726 21.883 1.00 87.69 221 VAL A O 1
ATOM 1738 N N . PRO A 1 222 ? -11.944 12.756 21.444 1.00 88.81 222 PRO A N 1
ATOM 1739 C CA . PRO A 1 222 ? -11.104 12.303 20.340 1.00 88.81 222 PRO A CA 1
ATOM 1740 C C . PRO A 1 222 ? -10.274 11.067 20.686 1.00 88.81 222 PRO A C 1
ATOM 1742 O O . PRO A 1 222 ? -9.524 11.072 21.663 1.00 88.81 222 PRO A O 1
ATOM 1745 N N . GLY A 1 223 ? -10.434 10.012 19.894 1.00 89.88 223 GLY A N 1
ATOM 1746 C CA . GLY A 1 223 ? -9.737 8.736 20.011 1.00 89.88 223 GLY A CA 1
ATOM 1747 C C . GLY A 1 223 ? -10.278 7.798 21.093 1.00 89.88 223 GLY A C 1
ATOM 1748 O O . GLY A 1 223 ? -9.646 6.783 21.386 1.00 89.88 223 GLY A O 1
ATOM 1749 N N . TYR A 1 224 ? -11.427 8.100 21.704 1.00 91.75 224 TYR A N 1
ATOM 1750 C CA . TYR A 1 224 ? -12.056 7.275 22.740 1.00 91.75 224 TYR A CA 1
ATOM 1751 C C . TYR A 1 224 ? -13.495 6.906 22.364 1.00 91.75 224 TYR A C 1
ATOM 1753 O O . TYR A 1 224 ? -14.216 7.672 21.727 1.00 91.75 224 TYR A O 1
ATOM 1761 N N . SER A 1 225 ? -13.948 5.744 22.831 1.00 90.50 225 SER A N 1
ATOM 1762 C CA . SER A 1 225 ? -15.310 5.258 22.620 1.00 90.50 225 SER A CA 1
ATOM 1763 C C . SER A 1 225 ? -16.079 5.126 23.924 1.00 90.50 225 SER A C 1
ATOM 1765 O O . SER A 1 225 ? -15.585 4.626 24.941 1.00 90.50 225 SER A O 1
ATOM 1767 N N . TRP A 1 226 ? -17.340 5.541 23.871 1.00 88.38 226 TRP A N 1
ATOM 1768 C CA . TRP A 1 226 ? -18.303 5.319 24.936 1.00 88.38 226 TRP A CA 1
ATOM 1769 C C . TRP A 1 226 ? -19.013 3.973 24.775 1.00 88.38 226 TRP A C 1
ATOM 1771 O O . TRP A 1 226 ? -19.325 3.532 23.670 1.00 88.38 226 TRP A O 1
ATOM 1781 N N . GLY A 1 227 ? -19.336 3.348 25.901 1.00 90.94 227 GLY A N 1
ATOM 1782 C CA . GLY A 1 227 ? -20.202 2.177 25.961 1.00 90.94 227 GLY A CA 1
ATOM 1783 C C . GLY A 1 227 ? -20.770 1.985 27.358 1.00 90.94 227 GLY A C 1
ATOM 1784 O O . GLY A 1 227 ? -20.779 2.912 28.174 1.00 90.94 227 GLY A O 1
ATOM 1785 N N . PHE A 1 228 ? -21.231 0.770 27.643 1.00 93.12 228 PHE A N 1
ATOM 1786 C CA . PHE A 1 228 ? -21.885 0.437 28.902 1.00 93.12 228 PHE A CA 1
ATOM 1787 C C . PHE A 1 228 ? -21.253 -0.769 29.599 1.00 93.12 228 PHE A C 1
ATOM 1789 O O . PHE A 1 228 ? -20.736 -1.688 28.962 1.00 93.12 228 PHE A O 1
ATOM 1796 N N . THR A 1 229 ? -21.341 -0.779 30.926 1.00 94.50 229 THR A N 1
ATOM 1797 C CA . THR A 1 229 ? -20.934 -1.884 31.805 1.00 94.50 229 THR A CA 1
ATOM 1798 C C . THR A 1 229 ? -21.956 -2.073 32.921 1.00 94.50 229 THR A C 1
ATOM 1800 O O . THR A 1 229 ? -22.624 -1.124 33.335 1.00 94.50 229 THR A O 1
ATOM 1803 N N . SER A 1 230 ? -22.101 -3.303 33.403 1.00 94.31 230 SER A N 1
ATOM 1804 C CA . SER A 1 230 ? -22.906 -3.618 34.586 1.00 94.31 230 SER A CA 1
ATOM 1805 C C . SER A 1 230 ? -22.189 -3.310 35.911 1.00 94.31 230 SER A C 1
ATOM 1807 O O . SER A 1 230 ? -22.841 -3.222 36.954 1.00 94.31 230 SER A O 1
ATOM 1809 N N . ASP A 1 231 ? -20.867 -3.097 35.887 1.00 92.75 231 ASP A N 1
ATOM 1810 C CA . ASP A 1 231 ? -20.079 -2.693 37.054 1.00 92.75 231 ASP A CA 1
ATOM 1811 C C . ASP A 1 231 ? -20.041 -1.156 37.177 1.00 92.75 231 ASP A C 1
ATOM 1813 O O . ASP A 1 231 ? -19.479 -0.491 36.305 1.00 92.75 231 ASP A O 1
ATOM 1817 N N . PRO A 1 232 ? -20.553 -0.553 38.267 1.00 89.06 232 PRO A N 1
ATOM 1818 C CA . PRO A 1 232 ? -20.480 0.896 38.479 1.00 89.06 232 PRO A CA 1
ATOM 1819 C C . PRO A 1 232 ? -19.052 1.458 38.516 1.00 89.06 232 PRO A C 1
ATOM 1821 O O . PRO A 1 232 ? -18.873 2.660 38.345 1.00 89.06 232 PRO A O 1
ATOM 1824 N N . ASN A 1 233 ? -18.039 0.619 38.760 1.00 88.19 233 ASN A N 1
ATOM 1825 C CA . ASN A 1 233 ? -16.625 0.999 38.717 1.00 88.19 233 ASN A CA 1
ATOM 1826 C C . ASN A 1 233 ? -15.870 0.322 37.559 1.00 88.19 233 ASN A C 1
ATOM 1828 O O . ASN A 1 233 ? -14.632 0.315 37.548 1.00 88.19 233 ASN A O 1
ATOM 1832 N N . GLY A 1 234 ? -16.603 -0.260 36.607 1.00 85.12 234 GLY A N 1
ATOM 1833 C CA . GLY A 1 234 ? -16.051 -0.967 35.465 1.00 85.12 234 GLY A CA 1
ATOM 1834 C C . GLY A 1 234 ? -15.208 -0.045 34.587 1.00 85.12 234 GLY A C 1
ATOM 1835 O O . GLY A 1 234 ? -15.511 1.130 34.396 1.00 85.12 234 GLY A O 1
ATOM 1836 N N . LYS A 1 235 ? -14.116 -0.591 34.048 1.00 86.94 235 LYS A N 1
ATOM 1837 C CA . LYS A 1 235 ? -13.182 0.126 33.157 1.00 86.94 235 LYS A CA 1
ATOM 1838 C C . LYS A 1 235 ? -13.160 -0.432 31.735 1.00 86.94 235 LYS A C 1
ATOM 1840 O O . LYS A 1 235 ? -12.267 -0.110 30.961 1.00 86.94 235 LYS A O 1
ATOM 1845 N N . LYS A 1 236 ? -14.094 -1.328 31.422 1.00 89.25 236 LYS A N 1
ATOM 1846 C CA . LYS A 1 236 ? -14.206 -2.003 30.130 1.00 89.25 236 LYS A CA 1
ATOM 1847 C C . LYS A 1 236 ? -15.642 -1.897 29.644 1.00 89.25 236 LYS A C 1
ATOM 1849 O O . LYS A 1 236 ? -16.563 -1.971 30.454 1.00 89.25 236 LYS A O 1
ATOM 1854 N N . ILE A 1 237 ? -15.814 -1.748 28.335 1.00 90.19 237 ILE A N 1
ATOM 1855 C CA . ILE A 1 237 ? -17.128 -1.852 27.705 1.00 90.19 237 ILE A CA 1
ATOM 1856 C C . ILE A 1 237 ? -17.542 -3.327 27.712 1.00 90.19 237 ILE A C 1
ATOM 1858 O O . ILE A 1 237 ? -16.814 -4.181 27.211 1.00 90.19 237 ILE A O 1
ATOM 1862 N N . GLU A 1 238 ? -18.711 -3.613 28.276 1.00 92.44 238 GLU A N 1
ATOM 1863 C CA . GLU A 1 238 ? -19.381 -4.916 28.164 1.00 92.44 238 GLU A CA 1
ATOM 1864 C C . GLU A 1 238 ? -20.438 -4.887 27.056 1.00 92.44 238 GLU A C 1
ATOM 1866 O O . GLU A 1 238 ? -20.631 -5.875 26.350 1.00 92.44 238 GLU A O 1
ATOM 1871 N N . TYR A 1 239 ? -21.092 -3.735 26.878 1.00 91.75 239 TYR A N 1
ATOM 1872 C CA . TYR A 1 239 ? -22.153 -3.537 25.902 1.00 91.75 239 TYR A CA 1
ATOM 1873 C C . TYR A 1 239 ? -21.911 -2.253 25.103 1.00 91.75 239 TYR A C 1
ATOM 1875 O O . TYR A 1 239 ? -21.800 -1.167 25.672 1.00 91.75 239 TYR A O 1
ATOM 1883 N N . PHE A 1 240 ? -21.835 -2.371 23.781 1.00 89.31 240 PHE A N 1
ATOM 1884 C CA . PHE A 1 240 ? -21.671 -1.246 22.864 1.00 89.31 240 PHE A CA 1
ATOM 1885 C C . PHE A 1 240 ? -23.031 -0.627 22.526 1.00 89.31 240 PHE A C 1
ATOM 1887 O O . PHE A 1 240 ? -24.043 -1.327 22.459 1.00 89.31 240 PHE A O 1
ATOM 1894 N N . GLY A 1 241 ? -23.055 0.687 22.311 1.00 87.19 241 GLY A N 1
ATOM 1895 C CA . GLY A 1 241 ? -24.255 1.376 21.841 1.00 87.19 241 GLY A CA 1
ATOM 1896 C C . GLY A 1 241 ? -24.660 0.946 20.429 1.00 87.19 241 GLY A C 1
ATOM 1897 O O . GLY A 1 241 ? -23.847 0.389 19.692 1.00 87.19 241 GLY A O 1
ATOM 1898 N N . GLY A 1 242 ? -25.934 1.132 20.077 1.00 85.88 242 GLY A N 1
ATOM 1899 C CA . GLY A 1 242 ? -26.459 0.790 18.747 1.00 85.88 242 GLY A CA 1
ATOM 1900 C C . GLY A 1 242 ? -26.573 -0.716 18.470 1.00 85.88 242 GLY A C 1
ATOM 1901 O O . GLY A 1 242 ? -26.970 -1.117 17.377 1.00 85.88 242 GLY A O 1
ATOM 1902 N N . LYS A 1 243 ? -26.261 -1.577 19.451 1.00 89.00 243 LYS A N 1
ATOM 1903 C CA . LYS A 1 243 ? -26.358 -3.040 19.343 1.00 89.00 243 LYS A CA 1
ATOM 1904 C C . LYS A 1 243 ? -27.441 -3.607 20.253 1.00 89.00 243 LYS A C 1
ATOM 1906 O O . LYS A 1 243 ? -27.707 -3.090 21.342 1.00 89.00 243 LYS A O 1
ATOM 1911 N N . ALA A 1 244 ? -28.064 -4.689 19.795 1.00 90.81 244 ALA A N 1
ATOM 1912 C CA . ALA A 1 244 ? -29.053 -5.426 20.565 1.00 90.81 244 ALA A CA 1
ATOM 1913 C C . ALA A 1 244 ? -28.408 -6.572 21.350 1.00 90.81 244 ALA A C 1
ATOM 1915 O O . ALA A 1 244 ? -27.600 -7.329 20.810 1.00 90.81 244 ALA A O 1
ATOM 1916 N N . TYR A 1 245 ? -28.792 -6.713 22.617 1.00 93.88 245 TYR A N 1
ATOM 1917 C CA . TYR A 1 245 ? -28.261 -7.733 23.520 1.00 93.88 245 TYR A CA 1
ATOM 1918 C C . TYR A 1 245 ? -29.375 -8.539 24.181 1.00 93.88 245 TYR A C 1
ATOM 1920 O O . TYR A 1 245 ? -30.460 -8.026 24.453 1.00 93.88 245 TYR A O 1
ATOM 1928 N N . ASP A 1 246 ? -29.074 -9.806 24.467 1.00 94.50 246 ASP A N 1
ATOM 1929 C CA . ASP A 1 246 ? -29.949 -10.701 25.218 1.00 94.50 246 ASP A CA 1
ATOM 1930 C C . ASP A 1 246 ? -29.741 -10.521 26.727 1.00 94.50 246 ASP A C 1
ATOM 1932 O O . ASP A 1 246 ? -28.700 -10.899 27.266 1.00 94.50 246 ASP A O 1
ATOM 1936 N N . PHE A 1 247 ? -30.768 -10.048 27.428 1.00 94.19 247 PHE A N 1
ATOM 1937 C CA . PHE A 1 247 ? -30.793 -9.968 28.888 1.00 94.19 247 PHE A CA 1
ATOM 1938 C C . PHE A 1 247 ? -31.696 -11.055 29.477 1.00 94.19 247 PHE A C 1
ATOM 1940 O O . PHE A 1 247 ? -32.757 -11.357 28.934 1.00 94.19 247 PHE A O 1
ATOM 1947 N N . THR A 1 248 ? -31.289 -11.651 30.600 1.00 94.81 248 THR A N 1
ATOM 1948 C CA . THR A 1 248 ? -32.062 -12.689 31.320 1.00 94.81 248 THR A CA 1
ATOM 1949 C C . THR A 1 248 ? -32.683 -12.193 32.626 1.00 94.81 248 THR A C 1
ATOM 1951 O O . THR A 1 248 ? -33.422 -12.931 33.270 1.00 94.81 248 THR A O 1
ATOM 1954 N N . ALA A 1 249 ? -32.350 -10.974 33.052 1.00 94.75 249 ALA A N 1
ATOM 1955 C CA . ALA A 1 249 ? -32.864 -10.341 34.259 1.00 94.75 249 ALA A CA 1
ATOM 1956 C C . ALA A 1 249 ? -32.752 -8.816 34.147 1.00 94.75 249 ALA A C 1
ATOM 1958 O O . ALA A 1 249 ? -31.971 -8.305 33.337 1.00 94.75 249 ALA A O 1
ATOM 1959 N N . ASP A 1 250 ? -33.498 -8.104 34.992 1.00 95.75 250 ASP A N 1
ATOM 1960 C CA . ASP A 1 250 ? -33.383 -6.653 35.118 1.00 95.75 250 ASP A CA 1
ATOM 1961 C C . ASP A 1 250 ? -31.937 -6.261 35.427 1.00 95.75 250 ASP A C 1
ATOM 1963 O O . ASP A 1 250 ? -31.311 -6.798 36.344 1.00 95.75 250 ASP A O 1
ATOM 1967 N N . THR A 1 251 ? -31.400 -5.335 34.637 1.00 96.06 251 THR A N 1
ATOM 1968 C CA . THR A 1 251 ? -29.978 -4.983 34.666 1.00 96.06 251 THR A CA 1
ATOM 1969 C C . THR A 1 251 ? -29.824 -3.469 34.703 1.00 96.06 251 THR A C 1
ATOM 1971 O O . THR A 1 251 ? -30.460 -2.757 33.926 1.00 96.06 251 THR A O 1
ATOM 1974 N N . LYS A 1 252 ? -28.973 -2.962 35.601 1.00 95.88 252 LYS A N 1
ATOM 1975 C CA . LYS A 1 252 ? -28.557 -1.556 35.594 1.00 95.88 252 LYS A CA 1
ATOM 1976 C C . LYS A 1 252 ? -27.202 -1.437 34.897 1.00 95.88 252 LYS A C 1
ATOM 1978 O O . LYS A 1 252 ? -26.294 -2.207 35.197 1.00 95.88 252 LYS A O 1
ATOM 1983 N N . LEU A 1 253 ? -27.098 -0.494 33.970 1.00 96.12 253 LEU A N 1
ATOM 1984 C CA . LEU A 1 253 ? -25.914 -0.227 33.167 1.00 96.12 253 LEU A CA 1
ATOM 1985 C C . LEU A 1 253 ? -25.378 1.176 33.450 1.00 96.12 253 LEU A C 1
ATOM 1987 O O . LEU A 1 253 ? -26.139 2.128 33.625 1.00 96.12 253 LEU A O 1
ATOM 1991 N N . TYR A 1 254 ? -24.057 1.287 33.449 1.00 92.62 254 TYR A N 1
ATOM 1992 C CA . TYR A 1 254 ? -23.302 2.509 33.683 1.00 92.62 254 TYR A CA 1
ATOM 1993 C C . TYR A 1 254 ? -22.477 2.842 32.450 1.00 92.62 254 TYR A C 1
ATOM 1995 O O . TYR A 1 254 ? -21.938 1.949 31.794 1.00 92.62 254 TYR A O 1
ATOM 2003 N N . ARG A 1 255 ? -22.372 4.132 32.137 1.00 89.88 255 ARG A N 1
ATOM 2004 C CA . ARG A 1 255 ? -21.551 4.617 31.029 1.00 89.88 255 ARG A CA 1
ATOM 2005 C C . ARG A 1 255 ? -20.063 4.486 31.369 1.00 89.88 255 ARG A C 1
ATOM 2007 O O . ARG A 1 255 ? -19.641 4.908 32.443 1.00 89.88 255 ARG A O 1
ATOM 2014 N N . VAL A 1 256 ? -19.268 3.990 30.426 1.00 91.00 256 VAL A N 1
ATOM 2015 C CA . VAL A 1 256 ? -17.804 3.904 30.526 1.00 91.00 256 VAL A CA 1
ATOM 2016 C C . VAL A 1 256 ? -17.156 4.469 29.264 1.00 91.00 256 VAL A C 1
ATOM 2018 O O . VAL A 1 256 ? -17.650 4.244 28.161 1.00 91.00 256 VAL A O 1
ATOM 2021 N N . LEU A 1 257 ? -16.066 5.216 29.443 1.00 90.69 257 LEU A N 1
ATOM 2022 C CA . LEU A 1 257 ? -15.208 5.711 28.367 1.00 90.69 257 LEU A CA 1
ATOM 2023 C C . LEU A 1 257 ? -13.961 4.841 28.310 1.00 90.69 257 LEU A C 1
ATOM 2025 O O . LEU A 1 257 ? -13.293 4.664 29.334 1.00 90.69 257 LEU A O 1
ATOM 2029 N N . VAL A 1 258 ? -13.634 4.320 27.135 1.00 91.19 258 VAL A N 1
ATOM 2030 C CA . VAL A 1 258 ? -12.407 3.551 26.916 1.00 91.19 258 VAL A CA 1
ATOM 2031 C C . VAL A 1 258 ? -11.618 4.143 25.766 1.00 91.19 258 VAL A C 1
ATOM 2033 O O . VAL A 1 258 ? -12.165 4.801 24.890 1.00 91.19 258 VAL A O 1
ATOM 2036 N N . LYS A 1 259 ? -10.310 3.926 25.812 1.00 92.00 259 LYS A N 1
ATOM 2037 C CA . LYS A 1 259 ? -9.390 4.342 24.764 1.00 92.00 259 LYS A CA 1
ATOM 2038 C C . LYS A 1 259 ? -9.614 3.508 23.502 1.00 92.00 259 LYS A C 1
ATOM 2040 O O . LYS A 1 259 ? -9.813 2.294 23.614 1.00 92.00 259 LYS A O 1
ATOM 2045 N N . TYR A 1 260 ? -9.563 4.158 22.341 1.00 93.06 260 TYR A N 1
ATOM 2046 C CA . TYR A 1 260 ? -10.007 3.604 21.062 1.00 93.06 260 TYR A CA 1
ATOM 2047 C C . TYR A 1 260 ? -11.428 3.023 21.193 1.00 93.06 260 TYR A C 1
ATOM 2049 O O . TYR A 1 260 ? -12.210 3.505 22.009 1.00 93.06 260 TYR A O 1
ATOM 2057 N N . GLY A 1 261 ? -11.746 1.942 20.485 1.00 89.62 261 GLY A N 1
ATOM 2058 C CA . GLY A 1 261 ? -12.956 1.135 20.672 1.00 89.62 261 GLY A CA 1
ATOM 2059 C C . GLY A 1 261 ? -12.898 0.156 21.856 1.00 89.62 261 GLY A C 1
ATOM 2060 O O . GLY A 1 261 ? -13.742 -0.735 21.967 1.00 89.62 261 GLY A O 1
ATOM 2061 N N . GLY A 1 262 ? -11.893 0.267 22.730 1.00 89.56 262 GLY A N 1
ATOM 2062 C CA . GLY A 1 262 ? -11.600 -0.686 23.802 1.00 89.56 262 GLY A CA 1
ATOM 2063 C C . GLY A 1 262 ? -10.514 -1.697 23.430 1.00 89.56 262 GLY A C 1
ATOM 2064 O O . GLY A 1 262 ? -9.798 -1.524 22.448 1.00 89.56 262 GLY A O 1
ATOM 2065 N N . GLY A 1 263 ? -10.385 -2.750 24.241 1.00 89.75 263 GLY A N 1
ATOM 2066 C CA . GLY A 1 263 ? -9.261 -3.694 24.188 1.00 89.75 263 GLY A CA 1
ATOM 2067 C C . GLY A 1 263 ? -8.106 -3.295 25.110 1.00 89.75 263 GLY A C 1
ATOM 2068 O O . GLY A 1 263 ? -8.139 -2.246 25.761 1.00 89.75 263 GLY A O 1
ATOM 2069 N N . SER A 1 264 ? -7.098 -4.158 25.213 1.00 89.50 264 SER A N 1
ATOM 2070 C CA . SER A 1 264 ? -5.901 -3.934 26.040 1.00 89.50 264 SER A CA 1
ATOM 2071 C C . SER A 1 264 ? -4.609 -3.808 25.231 1.00 89.50 264 SER A C 1
ATOM 2073 O O . SER A 1 264 ? -3.551 -3.590 25.823 1.00 89.50 264 SER A O 1
ATOM 2075 N N . GLY A 1 265 ? -4.687 -3.918 23.900 1.00 90.44 265 GLY A N 1
ATOM 2076 C CA . GLY A 1 265 ? -3.533 -3.834 23.002 1.00 90.44 265 GLY A CA 1
ATOM 2077 C C . GLY A 1 265 ? -2.644 -5.073 23.028 1.00 90.44 265 GLY A C 1
ATOM 2078 O O . GLY A 1 265 ? -1.483 -5.000 22.635 1.00 90.44 265 GLY A O 1
ATOM 2079 N N . THR A 1 266 ? -3.166 -6.192 23.534 1.00 91.56 266 THR A N 1
ATOM 2080 C CA . THR A 1 266 ? -2.484 -7.492 23.534 1.00 91.56 266 THR A CA 1
ATOM 2081 C C . THR A 1 266 ? -2.970 -8.330 22.359 1.00 91.56 266 THR A C 1
ATOM 2083 O O . THR A 1 266 ? -4.051 -8.078 21.839 1.00 91.56 266 THR A O 1
ATOM 2086 N N . ARG A 1 267 ? -2.216 -9.363 21.976 1.00 91.19 267 ARG A N 1
ATOM 2087 C CA . ARG A 1 267 ? -2.592 -10.252 20.869 1.00 91.19 267 ARG A CA 1
ATOM 2088 C C . ARG A 1 267 ? -3.993 -10.861 21.017 1.00 91.19 267 ARG A C 1
ATOM 2090 O O . ARG A 1 267 ? -4.726 -10.954 20.043 1.00 91.19 267 ARG A O 1
ATOM 2097 N N . ASP A 1 268 ? -4.369 -11.251 22.237 1.00 92.81 268 ASP A N 1
ATOM 2098 C CA . ASP A 1 268 ? -5.669 -11.880 22.523 1.00 92.81 268 ASP A CA 1
ATOM 2099 C C . ASP A 1 268 ? -6.815 -10.859 22.694 1.00 92.81 268 ASP A C 1
ATOM 2101 O O . ASP A 1 268 ? -7.990 -11.228 22.684 1.00 92.81 268 ASP A O 1
ATOM 2105 N N . ASP A 1 269 ? -6.488 -9.581 22.897 1.00 91.81 269 ASP A N 1
ATOM 2106 C CA . ASP A 1 269 ? -7.440 -8.492 23.145 1.00 91.81 269 ASP A CA 1
ATOM 2107 C C . ASP A 1 269 ? -6.891 -7.178 22.549 1.00 91.81 269 ASP A C 1
ATOM 2109 O O . ASP A 1 269 ? -6.474 -6.280 23.302 1.00 91.81 269 ASP A O 1
ATOM 2113 N N . PRO A 1 270 ? -6.823 -7.083 21.203 1.00 94.94 270 PRO A N 1
ATOM 2114 C CA . PRO A 1 270 ? -6.241 -5.945 20.500 1.00 94.94 270 PRO A CA 1
ATOM 2115 C C . PRO A 1 270 ? -7.072 -4.681 20.715 1.00 94.94 270 PRO A C 1
ATOM 2117 O O . PRO A 1 270 ? -8.269 -4.740 21.017 1.00 94.94 270 PRO A O 1
ATOM 2120 N N . TYR A 1 271 ? -6.440 -3.521 20.550 1.00 95.44 271 TYR A N 1
ATOM 2121 C CA . TYR A 1 271 ? -7.166 -2.259 20.519 1.00 95.44 271 TYR A CA 1
ATOM 2122 C C . TYR A 1 271 ? -8.082 -2.212 19.301 1.00 95.44 271 TYR A C 1
ATOM 2124 O O . TYR A 1 271 ? -7.651 -2.463 18.179 1.00 95.44 271 TYR A O 1
ATOM 2132 N N . ARG A 1 272 ? -9.355 -1.898 19.526 1.00 94.69 272 ARG A N 1
ATOM 2133 C CA . ARG A 1 272 ? -10.368 -1.874 18.466 1.00 94.69 272 ARG A CA 1
ATOM 2134 C C . ARG A 1 272 ? -10.399 -0.510 17.804 1.00 94.69 272 ARG A C 1
ATOM 2136 O O . ARG A 1 272 ? -10.456 0.487 18.517 1.00 94.69 272 ARG A O 1
ATOM 2143 N N . ILE A 1 273 ? -10.416 -0.477 16.479 1.00 95.56 273 ILE A N 1
ATOM 2144 C CA . ILE A 1 273 ? -10.517 0.753 15.697 1.00 95.56 273 ILE A CA 1
ATOM 2145 C C . ILE A 1 273 ? -11.824 0.725 14.902 1.00 95.56 273 ILE A C 1
ATOM 2147 O O . ILE A 1 273 ? -12.106 -0.227 14.181 1.00 95.56 273 ILE A O 1
ATOM 2151 N N . ASP A 1 274 ? -12.672 1.724 15.087 1.00 91.62 274 ASP A N 1
ATOM 2152 C CA . ASP A 1 274 ? -13.982 1.848 14.442 1.00 91.62 274 ASP A CA 1
ATOM 2153 C C . ASP A 1 274 ? -14.301 3.288 14.005 1.00 91.62 274 ASP A C 1
ATOM 2155 O O . ASP A 1 274 ? -15.421 3.569 13.572 1.00 91.62 274 ASP A O 1
ATOM 2159 N N . TYR A 1 275 ? -13.351 4.217 14.165 1.00 92.19 275 TYR A N 1
ATOM 2160 C CA . TYR A 1 275 ? -13.519 5.624 13.814 1.00 92.19 275 TYR A CA 1
ATOM 2161 C C . TYR A 1 275 ? -12.175 6.304 13.503 1.00 92.19 275 TYR A C 1
ATOM 2163 O O . TYR A 1 275 ? -11.125 5.850 13.953 1.00 92.19 275 TYR A O 1
ATOM 2171 N N . PHE A 1 276 ? -12.199 7.379 12.707 1.00 93.31 276 PHE A N 1
ATOM 2172 C CA . PHE A 1 276 ? -10.983 7.977 12.128 1.00 93.31 276 PHE A CA 1
ATOM 2173 C C . PHE A 1 276 ? -10.059 8.623 13.175 1.00 93.31 276 PHE A C 1
ATOM 2175 O O . PHE A 1 276 ? -8.843 8.495 13.104 1.00 93.31 276 PHE A O 1
ATOM 2182 N N . ASP A 1 277 ? -10.618 9.276 14.189 1.00 93.06 277 ASP A N 1
ATOM 2183 C CA . ASP A 1 277 ? -9.869 9.979 15.239 1.00 93.06 277 ASP A CA 1
ATOM 2184 C C . ASP A 1 277 ? -9.064 9.036 16.155 1.00 93.06 277 ASP A C 1
ATOM 2186 O O . ASP A 1 277 ? -8.134 9.451 16.843 1.00 93.06 277 ASP A O 1
ATOM 2190 N N . GLN A 1 278 ? -9.396 7.747 16.160 1.00 95.38 278 GLN A N 1
ATOM 2191 C CA . GLN A 1 278 ? -8.637 6.707 16.845 1.00 95.38 278 GLN A CA 1
ATOM 2192 C C . GLN A 1 278 ? -7.323 6.407 16.117 1.00 95.38 278 GLN A C 1
ATOM 2194 O O . GLN A 1 278 ? -6.333 6.081 16.773 1.00 95.38 278 GLN A O 1
ATOM 2199 N N . LEU A 1 279 ? -7.297 6.557 14.787 1.00 95.81 279 LEU A N 1
ATOM 2200 C CA . LEU A 1 279 ? -6.061 6.533 14.003 1.00 95.81 279 LEU A CA 1
ATOM 2201 C C . LEU A 1 279 ? -5.211 7.773 14.315 1.00 95.81 279 LEU A C 1
ATOM 2203 O O . LEU A 1 279 ? -4.006 7.640 14.519 1.00 95.81 279 LEU A O 1
ATOM 2207 N N . GLU A 1 280 ? -5.833 8.946 14.478 1.00 95.00 280 GLU A N 1
ATOM 2208 C CA . GLU A 1 280 ? -5.119 10.160 14.912 1.00 95.00 280 GLU A CA 1
ATOM 2209 C C . GLU A 1 280 ? -4.503 9.990 16.305 1.00 95.00 280 GLU A C 1
ATOM 2211 O O . GLU A 1 280 ? -3.323 10.275 16.501 1.00 95.00 280 GLU A O 1
ATOM 2216 N N . LEU A 1 281 ? -5.251 9.436 17.267 1.00 94.56 281 LEU A N 1
ATOM 2217 C CA . LEU A 1 281 ? -4.714 9.149 18.600 1.00 94.56 281 LEU A CA 1
ATOM 2218 C C . LEU A 1 281 ? -3.539 8.157 18.545 1.00 94.56 281 LEU A C 1
ATOM 2220 O O . LEU A 1 281 ? -2.576 8.292 19.301 1.00 94.56 281 LEU A O 1
ATOM 2224 N N . MET A 1 282 ? -3.593 7.163 17.650 1.00 93.88 282 MET A N 1
ATOM 2225 C CA . MET A 1 282 ? -2.473 6.242 17.421 1.00 93.88 282 MET A CA 1
ATOM 2226 C C . MET A 1 282 ? -1.224 6.980 16.926 1.00 93.88 282 MET A C 1
ATOM 2228 O O . MET A 1 282 ? -0.111 6.652 17.345 1.00 93.88 282 M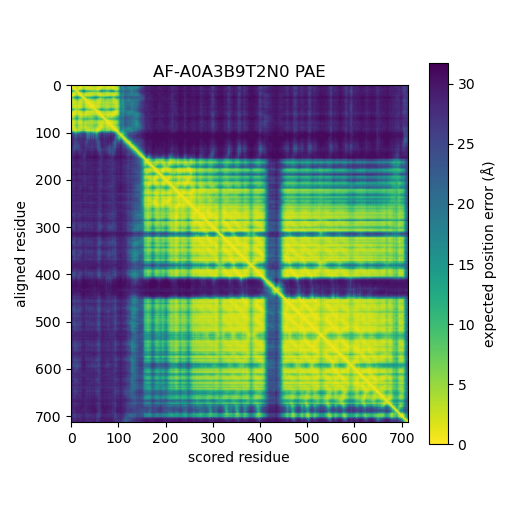ET A O 1
ATOM 2232 N N . SER A 1 283 ? -1.408 7.990 16.076 1.00 92.38 283 SER A N 1
ATOM 2233 C CA . SER A 1 283 ? -0.328 8.847 15.593 1.00 92.38 283 SER A CA 1
ATOM 2234 C C . SER A 1 283 ? 0.278 9.694 16.719 1.00 92.38 283 SER A C 1
ATOM 2236 O O . SER A 1 283 ? 1.498 9.707 16.903 1.00 92.38 283 SER A O 1
ATOM 2238 N N . GLU A 1 284 ? -0.562 10.320 17.551 1.00 91.69 284 GLU A N 1
ATOM 2239 C CA . GLU A 1 284 ? -0.128 11.169 18.671 1.00 91.69 284 GLU A CA 1
ATOM 2240 C C . GLU A 1 284 ? 0.684 10.407 19.728 1.00 91.69 284 GLU A C 1
ATOM 2242 O O . GLU A 1 284 ? 1.707 10.889 20.226 1.00 91.69 284 GLU A O 1
ATOM 2247 N N . GLU A 1 285 ? 0.235 9.208 20.094 1.00 87.00 285 GLU A N 1
ATOM 2248 C CA . GLU A 1 285 ? 0.865 8.417 21.154 1.00 87.00 285 GLU A CA 1
ATOM 2249 C C . GLU A 1 285 ? 2.005 7.522 20.662 1.00 87.00 285 GLU A C 1
ATOM 2251 O O . GLU A 1 285 ? 2.701 6.927 21.495 1.00 87.00 285 GLU A O 1
ATOM 2256 N N . LYS A 1 286 ? 2.216 7.485 19.338 1.00 79.62 286 LYS A N 1
ATOM 2257 C CA . LYS A 1 286 ? 3.089 6.567 18.601 1.00 79.62 286 LYS A CA 1
ATOM 2258 C C . LYS A 1 286 ? 2.673 5.098 18.757 1.00 79.62 286 LYS A C 1
ATOM 2260 O O . LYS A 1 286 ? 2.380 4.605 19.850 1.00 79.62 286 LYS A O 1
ATOM 2265 N N . ALA A 1 287 ? 2.681 4.364 17.651 1.00 82.19 287 ALA A N 1
ATOM 2266 C CA . ALA A 1 287 ? 2.038 3.059 17.586 1.00 82.19 287 ALA A CA 1
ATOM 2267 C C . ALA A 1 287 ? 2.867 1.944 18.251 1.00 82.19 287 ALA A C 1
ATOM 2269 O O . ALA A 1 287 ? 4.063 1.805 17.983 1.00 82.19 287 ALA A O 1
ATOM 2270 N N . ARG A 1 288 ? 2.215 1.158 19.125 1.00 88.50 288 ARG A N 1
ATOM 2271 C CA . ARG A 1 288 ? 2.750 -0.058 19.769 1.00 88.50 288 ARG A CA 1
ATOM 2272 C C . ARG A 1 288 ? 1.632 -1.011 20.193 1.00 88.50 288 ARG A C 1
ATOM 2274 O O . ARG A 1 288 ? 0.586 -0.561 20.669 1.00 88.50 288 ARG A O 1
ATOM 2281 N N . GLY A 1 289 ? 1.895 -2.309 20.126 1.00 90.88 289 GLY A N 1
ATOM 2282 C CA . GLY A 1 289 ? 0.932 -3.359 20.448 1.00 90.88 289 GLY A CA 1
ATOM 2283 C C . GLY A 1 289 ? 0.052 -3.742 19.261 1.00 90.88 289 GLY A C 1
ATOM 2284 O O . GLY A 1 289 ? 0.386 -3.461 18.113 1.00 90.88 289 GLY A O 1
ATOM 2285 N N . TYR A 1 290 ? -1.059 -4.408 19.568 1.00 94.94 290 TYR A N 1
ATOM 2286 C CA . TYR A 1 290 ? -1.947 -5.015 18.578 1.00 94.94 290 TYR A CA 1
ATOM 2287 C C . TYR A 1 290 ? -3.202 -4.167 18.385 1.00 94.94 290 TYR A C 1
ATOM 2289 O O . TYR A 1 290 ? -3.881 -3.832 19.364 1.00 94.94 290 TYR A O 1
ATOM 2297 N N . PHE A 1 291 ? -3.528 -3.869 17.132 1.00 96.88 291 PHE A N 1
ATOM 2298 C CA . PHE A 1 291 ? -4.690 -3.090 16.722 1.00 96.88 291 PHE A CA 1
ATOM 2299 C C . PHE A 1 291 ? -5.516 -3.869 15.704 1.00 96.88 291 PHE A C 1
ATOM 2301 O O . PHE A 1 291 ? -4.964 -4.530 14.830 1.00 96.88 291 PHE A O 1
ATOM 2308 N N . MET A 1 292 ? -6.839 -3.776 15.817 1.00 96.12 292 MET A N 1
ATOM 2309 C CA . MET A 1 292 ? -7.777 -4.413 14.901 1.00 96.12 292 MET A CA 1
ATOM 2310 C C . MET A 1 292 ? -8.881 -3.434 14.517 1.00 96.12 292 MET A C 1
ATOM 2312 O O . MET A 1 292 ? -9.624 -2.958 15.382 1.00 96.12 292 MET A O 1
ATOM 2316 N N . GLN A 1 293 ? -9.026 -3.160 13.226 1.00 94.56 293 GLN A N 1
ATOM 2317 C CA . GLN A 1 293 ? -10.164 -2.423 12.701 1.00 94.56 293 GLN A CA 1
ATOM 2318 C C . GLN A 1 293 ? -11.423 -3.305 12.721 1.00 94.56 293 GLN A C 1
ATOM 2320 O O . GLN A 1 293 ? -11.391 -4.514 12.499 1.00 94.56 293 GLN A O 1
ATOM 2325 N N . THR A 1 294 ? -12.551 -2.699 13.077 1.00 91.38 294 THR A N 1
ATOM 2326 C CA . THR A 1 294 ? -13.821 -3.389 13.357 1.00 91.38 294 THR A CA 1
ATOM 2327 C C . THR A 1 294 ? -15.017 -2.792 12.619 1.00 91.38 294 THR A C 1
ATOM 2329 O O . THR A 1 294 ? -16.140 -3.259 12.812 1.00 91.38 294 THR A O 1
ATOM 2332 N N . ALA A 1 295 ? -14.783 -1.762 11.807 1.00 89.25 295 ALA A N 1
ATOM 2333 C CA . ALA A 1 295 ? -15.759 -1.110 10.945 1.00 89.25 295 ALA A CA 1
ATOM 2334 C C . ALA A 1 295 ? -15.033 -0.350 9.828 1.00 89.25 295 ALA A C 1
ATOM 2336 O O . ALA A 1 295 ? -13.856 -0.023 9.980 1.00 89.25 295 ALA A O 1
ATOM 2337 N N . ASP A 1 296 ? -15.738 -0.026 8.744 1.00 91.00 296 ASP A N 1
ATOM 2338 C CA . ASP A 1 296 ? -15.241 0.905 7.727 1.00 91.00 296 ASP A CA 1
ATOM 2339 C C . ASP A 1 296 ? -14.987 2.290 8.344 1.00 91.00 296 ASP A C 1
ATOM 2341 O O . ASP A 1 296 ? -15.762 2.777 9.173 1.00 91.00 296 ASP A O 1
ATOM 2345 N N . ILE A 1 297 ? -13.900 2.934 7.926 1.00 92.31 297 ILE A N 1
ATOM 2346 C CA . ILE A 1 297 ? -13.471 4.248 8.399 1.00 92.31 297 ILE A CA 1
ATOM 2347 C C . ILE A 1 297 ? -13.472 5.208 7.215 1.00 92.31 297 ILE A C 1
ATOM 2349 O O . ILE A 1 297 ? -12.791 4.988 6.220 1.00 92.31 297 ILE A O 1
ATOM 2353 N N . ALA A 1 298 ? -14.201 6.311 7.335 1.00 90.94 298 ALA A N 1
ATOM 2354 C CA . ALA A 1 298 ? -14.154 7.397 6.366 1.00 90.94 298 ALA A CA 1
ATOM 2355 C C . ALA A 1 298 ? -13.622 8.656 7.046 1.00 90.94 298 ALA A C 1
ATOM 2357 O O . ALA A 1 298 ? -14.200 9.121 8.034 1.00 90.94 298 ALA A O 1
ATOM 2358 N N . PHE A 1 299 ? -12.545 9.221 6.506 1.00 89.44 299 PHE A N 1
ATOM 2359 C CA . PHE A 1 299 ? -12.035 10.506 6.963 1.00 89.44 299 PHE A CA 1
ATOM 2360 C C . PHE A 1 299 ? -13.002 11.625 6.547 1.00 89.44 299 PHE A C 1
ATOM 2362 O O . PHE A 1 299 ? -13.402 11.712 5.377 1.00 89.44 299 PHE A O 1
ATOM 2369 N N . PRO A 1 300 ? -13.437 12.483 7.487 1.00 85.94 300 PRO A N 1
ATOM 2370 C CA . PRO A 1 300 ? -14.218 13.659 7.142 1.00 85.94 300 PRO A CA 1
ATOM 2371 C C . PRO A 1 300 ? -13.413 14.619 6.262 1.00 85.94 300 PRO A C 1
ATOM 2373 O O . PRO A 1 300 ? -12.232 14.820 6.489 1.00 85.94 300 PRO A O 1
ATOM 2376 N N . VAL A 1 301 ? -14.077 15.322 5.340 1.00 80.56 301 VAL A N 1
ATOM 2377 C CA . VAL A 1 301 ? -13.437 16.281 4.406 1.00 80.56 301 VAL A CA 1
ATOM 2378 C C . VAL A 1 301 ? -12.654 17.404 5.111 1.00 80.56 301 VAL A C 1
ATOM 2380 O O . VAL A 1 301 ? -11.799 18.049 4.514 1.00 80.56 301 VAL A O 1
ATOM 2383 N N . TRP A 1 302 ? -12.990 17.696 6.368 1.00 80.81 302 TRP A N 1
ATOM 2384 C CA . TRP A 1 302 ? -12.318 18.710 7.184 1.00 80.81 302 TRP A CA 1
ATOM 2385 C C . TRP A 1 302 ? -11.175 18.147 8.037 1.00 80.81 302 TRP A C 1
ATOM 2387 O O . TRP A 1 302 ? -10.421 18.934 8.609 1.00 80.81 302 TRP A O 1
ATOM 2397 N N . ALA A 1 303 ? -11.088 16.824 8.175 1.00 83.88 303 ALA A N 1
ATOM 2398 C CA . ALA A 1 303 ? -10.018 16.156 8.893 1.00 83.88 303 ALA A CA 1
ATOM 2399 C C . ALA A 1 303 ? -8.851 15.929 7.932 1.00 83.88 303 ALA A C 1
ATOM 2401 O O . ALA A 1 303 ? -9.057 15.680 6.748 1.00 83.88 303 ALA A O 1
ATOM 2402 N N . SER A 1 304 ? -7.640 16.026 8.464 1.00 89.56 304 SER A N 1
ATOM 2403 C CA . SER A 1 304 ? -6.418 15.690 7.748 1.00 89.56 304 SER A CA 1
ATOM 2404 C C . SER A 1 304 ? -5.667 14.682 8.590 1.00 89.56 304 SER A C 1
ATOM 2406 O O . SER A 1 304 ? -5.554 14.873 9.805 1.00 89.56 304 SER A O 1
ATOM 2408 N N . HIS A 1 305 ? -5.234 13.597 7.965 1.00 94.75 305 HIS A N 1
ATOM 2409 C CA . HIS A 1 305 ? -4.580 12.512 8.668 1.00 94.75 305 HIS A CA 1
ATOM 2410 C C . HIS A 1 305 ? -3.140 12.885 9.018 1.00 94.75 305 HIS A C 1
ATOM 2412 O O . HIS A 1 305 ? -2.379 13.345 8.164 1.00 94.75 305 HIS A O 1
ATOM 2418 N N . THR A 1 306 ? -2.741 12.641 10.266 1.00 95.12 306 THR A N 1
ATOM 2419 C CA . THR A 1 306 ? -1.329 12.671 10.656 1.00 95.12 306 THR A CA 1
ATOM 2420 C C . THR A 1 306 ? -0.736 11.264 10.527 1.00 95.12 306 THR A C 1
ATOM 2422 O O . THR A 1 306 ? -1.072 10.404 11.346 1.00 95.12 306 THR A O 1
ATOM 2425 N N . PRO A 1 307 ? 0.186 11.017 9.576 1.00 95.81 307 PRO A N 1
ATOM 2426 C CA . PRO A 1 307 ? 0.749 9.689 9.342 1.00 95.81 307 PRO A CA 1
ATOM 2427 C C . PRO A 1 307 ? 1.312 9.020 10.601 1.00 95.81 307 PRO A C 1
ATOM 2429 O O . PRO A 1 307 ? 2.071 9.623 11.365 1.00 95.81 307 PRO A O 1
ATOM 2432 N N . ILE A 1 308 ? 0.965 7.752 10.812 1.00 95.69 308 ILE A N 1
ATOM 2433 C CA . ILE A 1 308 ? 1.338 7.004 12.016 1.00 95.69 308 ILE A CA 1
ATOM 2434 C C . ILE A 1 308 ? 2.810 6.569 11.955 1.00 95.69 308 ILE A C 1
ATOM 2436 O O . ILE A 1 308 ? 3.322 6.140 10.917 1.00 95.69 308 ILE A O 1
ATOM 2440 N N . ARG A 1 309 ? 3.502 6.635 13.100 1.00 92.12 309 ARG A N 1
ATOM 2441 C CA . ARG A 1 309 ? 4.891 6.174 13.262 1.00 92.12 309 ARG A CA 1
ATOM 2442 C C . ARG A 1 309 ? 4.998 5.134 14.371 1.00 92.12 309 ARG A C 1
ATOM 2444 O O . ARG A 1 309 ? 4.446 5.331 15.458 1.00 92.12 309 ARG A O 1
ATOM 2451 N N . THR A 1 310 ? 5.760 4.068 14.136 1.00 87.31 310 THR A N 1
ATOM 2452 C CA . THR A 1 310 ? 6.119 3.124 15.205 1.00 87.31 310 THR A CA 1
ATOM 2453 C C . THR A 1 310 ? 7.149 3.742 16.142 1.00 87.31 310 THR A C 1
ATOM 2455 O O . THR A 1 310 ? 8.016 4.516 15.726 1.00 87.31 310 THR A O 1
ATOM 2458 N N . VAL A 1 311 ? 7.089 3.383 17.423 1.00 75.38 311 VAL A N 1
ATOM 2459 C CA . VAL A 1 311 ? 8.164 3.715 18.364 1.00 75.38 311 VAL A CA 1
ATOM 2460 C C . VAL A 1 311 ? 9.342 2.787 18.106 1.00 75.38 311 VAL A C 1
ATOM 2462 O O . VAL A 1 311 ? 9.187 1.579 18.209 1.00 75.38 311 VAL A O 1
ATOM 2465 N N . ASN A 1 312 ? 10.520 3.348 17.844 1.00 68.75 312 ASN A N 1
ATOM 2466 C CA . ASN A 1 312 ? 11.765 2.590 17.873 1.00 68.75 312 ASN A CA 1
ATOM 2467 C C . ASN A 1 312 ? 12.724 3.276 18.848 1.00 68.75 312 ASN A C 1
ATOM 2469 O O . ASN A 1 312 ? 13.367 4.274 18.521 1.00 68.75 312 ASN A O 1
ATOM 2473 N N . GLU A 1 313 ? 12.712 2.823 20.099 1.00 62.09 313 GLU A N 1
ATOM 2474 C CA . GLU A 1 313 ? 13.536 3.369 21.178 1.00 62.09 313 GLU A CA 1
ATOM 2475 C C . GLU A 1 313 ? 14.832 2.564 21.368 1.00 62.09 313 GLU A C 1
ATOM 2477 O O . GLU A 1 313 ? 15.551 2.818 22.337 1.00 62.09 313 GLU A O 1
ATOM 2482 N N . LEU A 1 314 ? 15.172 1.659 20.433 1.00 59.56 314 LEU A N 1
ATOM 2483 C CA . LEU A 1 314 ? 16.398 0.851 20.445 1.00 59.56 314 LEU A CA 1
ATOM 2484 C C . LEU A 1 314 ? 16.623 0.212 21.823 1.00 59.56 314 LEU A C 1
ATOM 2486 O O . LEU A 1 314 ? 17.643 0.424 22.491 1.00 59.56 314 LEU A O 1
ATOM 2490 N N . LYS A 1 315 ? 15.614 -0.518 22.303 1.00 55.66 315 LYS A N 1
ATOM 2491 C CA . LYS A 1 315 ? 15.632 -1.136 23.633 1.00 55.66 315 LYS A CA 1
ATOM 2492 C C . LYS A 1 315 ? 16.305 -2.500 23.630 1.00 55.66 315 LYS A C 1
ATOM 2494 O O . LYS A 1 315 ? 16.379 -3.196 22.632 1.00 55.66 315 LYS A O 1
ATOM 2499 N N . ALA A 1 316 ? 16.740 -2.929 24.814 1.00 53.16 316 ALA A N 1
ATOM 2500 C CA . ALA A 1 316 ? 17.270 -4.276 25.037 1.00 53.16 316 ALA A CA 1
ATOM 2501 C C . ALA A 1 316 ? 16.216 -5.401 24.897 1.00 53.16 316 ALA A C 1
ATOM 2503 O O . ALA A 1 316 ? 16.573 -6.569 25.044 1.00 53.16 316 ALA A O 1
ATOM 2504 N N . ASP A 1 317 ? 14.942 -5.056 24.671 1.00 61.34 317 ASP A N 1
ATOM 2505 C CA . ASP A 1 317 ? 13.805 -5.976 24.580 1.00 61.34 317 ASP A CA 1
ATOM 2506 C C . ASP A 1 317 ? 13.009 -5.720 23.280 1.00 61.34 317 ASP A C 1
ATOM 2508 O O . ASP A 1 317 ? 12.197 -4.786 23.253 1.00 61.34 317 ASP A O 1
ATOM 2512 N N . PRO A 1 318 ? 13.240 -6.516 22.217 1.00 59.03 318 PRO A N 1
ATOM 2513 C CA . PRO A 1 318 ? 12.556 -6.375 20.928 1.00 59.03 318 PRO A CA 1
ATOM 2514 C C . PRO A 1 318 ? 11.030 -6.515 21.037 1.00 59.03 318 PRO A C 1
ATOM 2516 O O . PRO A 1 318 ? 10.289 -5.807 20.359 1.00 59.03 318 PRO A O 1
ATOM 2519 N N . ASP A 1 319 ? 10.542 -7.366 21.949 1.00 63.53 319 ASP A N 1
ATOM 2520 C CA . ASP A 1 319 ? 9.106 -7.635 22.115 1.00 63.53 319 ASP A CA 1
ATOM 2521 C C . ASP A 1 319 ? 8.348 -6.409 22.655 1.00 63.53 319 ASP A C 1
ATOM 2523 O O . ASP A 1 319 ? 7.128 -6.297 22.514 1.00 63.53 319 ASP A O 1
ATOM 2527 N N . SER A 1 320 ? 9.066 -5.461 23.267 1.00 64.38 320 SER A N 1
ATOM 2528 C CA . SER A 1 320 ? 8.488 -4.235 23.825 1.00 64.38 320 SER A CA 1
ATOM 2529 C C . SER A 1 320 ? 8.141 -3.169 22.776 1.00 64.38 320 SER A C 1
ATOM 2531 O O . SER A 1 320 ? 7.447 -2.201 23.107 1.00 64.38 320 SER A O 1
ATOM 2533 N N . GLU A 1 321 ? 8.600 -3.349 21.533 1.00 72.31 321 GLU A N 1
ATOM 2534 C CA . GLU A 1 321 ? 8.420 -2.415 20.410 1.00 72.31 321 GLU A CA 1
ATOM 2535 C C . GLU A 1 321 ? 7.551 -2.994 19.284 1.00 72.31 321 GLU A C 1
ATOM 2537 O O . GLU A 1 321 ? 7.330 -2.334 18.273 1.00 72.31 321 GLU A O 1
ATOM 2542 N N . HIS A 1 322 ? 7.007 -4.200 19.475 1.00 84.12 322 HIS A N 1
ATOM 2543 C CA . HIS A 1 322 ? 6.166 -4.851 18.479 1.00 84.12 322 HIS A CA 1
ATOM 2544 C C . HIS A 1 322 ? 4.923 -4.017 18.135 1.00 84.12 322 HIS A C 1
ATOM 2546 O O . HIS A 1 322 ? 4.242 -3.475 19.017 1.00 84.12 322 HIS A O 1
ATOM 2552 N N . PHE A 1 323 ? 4.605 -3.965 16.845 1.00 92.12 323 PHE A N 1
ATOM 2553 C CA . PHE A 1 323 ? 3.432 -3.291 16.311 1.00 92.12 323 PHE A CA 1
ATOM 2554 C C . PHE A 1 323 ? 2.740 -4.178 15.276 1.00 92.12 323 PHE A C 1
ATOM 2556 O O . PHE A 1 323 ? 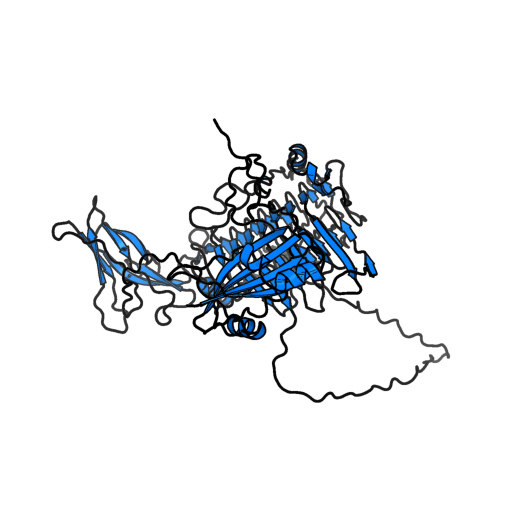3.365 -4.620 14.312 1.00 92.12 323 PHE A O 1
ATOM 2563 N N . GLU A 1 324 ? 1.442 -4.395 15.477 1.00 95.31 324 GLU A N 1
ATOM 2564 C CA . GLU A 1 324 ? 0.580 -5.090 14.527 1.00 95.31 324 GLU A CA 1
ATOM 2565 C C . GLU A 1 324 ? -0.696 -4.282 14.288 1.00 95.31 324 GLU A C 1
ATOM 2567 O O . GLU A 1 324 ? -1.380 -3.889 15.240 1.00 95.31 324 GLU A O 1
ATOM 2572 N N . TYR A 1 325 ? -1.020 -4.058 13.016 1.00 97.44 325 TYR A N 1
ATOM 2573 C CA . TYR A 1 325 ? -2.274 -3.451 12.590 1.00 97.44 325 TYR A CA 1
ATOM 2574 C C . TYR A 1 325 ? -2.999 -4.375 11.615 1.00 97.44 325 TYR A C 1
ATOM 2576 O O . TYR A 1 325 ? -2.559 -4.568 10.482 1.00 97.44 325 TYR A O 1
ATOM 2584 N N . ASP A 1 326 ? -4.125 -4.920 12.065 1.00 96.38 326 ASP A N 1
ATOM 2585 C CA . ASP A 1 326 ? -5.044 -5.704 11.246 1.00 96.38 326 ASP A CA 1
ATOM 2586 C C . ASP A 1 326 ? -6.245 -4.837 10.843 1.00 96.38 326 ASP A C 1
ATOM 2588 O O . ASP A 1 326 ? -7.077 -4.469 11.676 1.00 96.38 326 ASP A O 1
ATOM 2592 N N . GLY A 1 327 ? -6.349 -4.508 9.557 1.00 93.56 327 GLY A N 1
ATOM 2593 C CA . GLY A 1 327 ? -7.479 -3.773 8.988 1.00 93.56 327 GLY A CA 1
ATOM 2594 C C . GLY A 1 327 ? -8.785 -4.577 8.973 1.00 93.56 327 GLY A C 1
ATOM 2595 O O . GLY A 1 327 ? -9.847 -4.027 8.682 1.00 93.56 327 GLY A O 1
ATOM 2596 N N . GLY A 1 328 ? -8.745 -5.877 9.289 1.00 88.94 328 GLY A N 1
ATOM 2597 C CA . GLY A 1 328 ? -9.922 -6.740 9.384 1.00 88.94 328 GLY A CA 1
ATOM 2598 C C . GLY A 1 328 ? -10.710 -6.880 8.077 1.00 88.94 328 GLY A C 1
ATOM 2599 O O . GLY A 1 328 ? -11.851 -7.337 8.111 1.00 88.94 328 GLY A O 1
ATOM 2600 N N . GLY A 1 329 ? -10.135 -6.455 6.946 1.00 84.06 329 GLY A N 1
ATOM 2601 C CA . GLY A 1 329 ? -10.795 -6.391 5.644 1.00 84.06 329 GLY A CA 1
ATOM 2602 C C . GLY A 1 329 ? -11.699 -5.168 5.447 1.00 84.06 329 GLY A C 1
ATOM 2603 O O . GLY A 1 329 ? -12.282 -5.022 4.375 1.00 84.06 329 GLY A O 1
ATOM 2604 N N . TYR A 1 330 ? -11.806 -4.276 6.431 1.00 88.56 330 TYR A N 1
ATOM 2605 C CA . TYR A 1 330 ? -12.626 -3.067 6.341 1.00 88.56 330 TYR A CA 1
ATOM 2606 C C . TYR A 1 330 ? -11.957 -1.973 5.498 1.00 88.56 330 TYR A C 1
ATOM 2608 O O . TYR A 1 330 ? -10.742 -1.962 5.287 1.00 88.56 330 TYR A O 1
ATOM 2616 N N . LEU A 1 331 ? -12.770 -1.033 5.016 1.00 90.44 331 LEU A N 1
ATOM 2617 C CA . LEU A 1 331 ? -12.321 0.093 4.205 1.00 90.44 331 LEU A CA 1
ATOM 2618 C C . LEU A 1 331 ? -11.752 1.244 5.038 1.00 90.44 331 LEU A C 1
ATOM 2620 O O . LEU A 1 331 ? -12.241 1.550 6.124 1.00 90.44 331 LEU A O 1
ATOM 2624 N N . ILE A 1 332 ? -10.783 1.947 4.454 1.00 93.38 332 ILE A N 1
ATOM 2625 C CA . ILE A 1 332 ? -10.366 3.297 4.829 1.00 93.38 332 ILE A CA 1
ATOM 2626 C C . ILE A 1 332 ? -10.564 4.207 3.607 1.00 93.38 332 ILE A C 1
ATOM 2628 O O . ILE A 1 332 ? -9.942 4.004 2.562 1.00 93.38 332 ILE A O 1
ATOM 2632 N N . GLU A 1 333 ? -11.447 5.199 3.723 1.00 90.00 333 GLU A N 1
ATOM 2633 C CA . GLU A 1 333 ? -11.793 6.135 2.644 1.00 90.00 333 GLU A CA 1
ATOM 2634 C C . GLU A 1 333 ? -11.407 7.587 2.960 1.00 90.00 333 GLU A C 1
ATOM 2636 O O . GLU A 1 333 ? -11.380 8.005 4.121 1.00 90.00 333 GLU A O 1
ATOM 2641 N N . ASN A 1 334 ? -11.200 8.372 1.895 1.00 87.12 334 ASN A N 1
ATOM 2642 C CA . ASN A 1 334 ? -10.906 9.812 1.915 1.00 87.12 334 ASN A CA 1
ATOM 2643 C C . ASN A 1 334 ? -9.627 10.201 2.672 1.00 87.12 334 ASN A C 1
ATOM 2645 O O . ASN A 1 334 ? -9.552 11.286 3.245 1.00 87.12 334 ASN A O 1
ATOM 2649 N N . LEU A 1 335 ? -8.626 9.327 2.675 1.00 91.12 335 LEU A N 1
ATOM 2650 C CA . LEU A 1 335 ? -7.336 9.619 3.279 1.00 91.12 335 LEU A CA 1
ATOM 2651 C C . LEU A 1 335 ? -6.577 10.650 2.416 1.00 91.12 335 LEU A C 1
ATOM 2653 O O . LEU A 1 335 ? -6.491 10.503 1.192 1.00 91.12 335 LEU A O 1
ATOM 2657 N N . ASP A 1 336 ? -6.041 11.697 3.044 1.00 93.12 336 ASP A N 1
ATOM 2658 C CA . ASP A 1 336 ? -5.332 12.807 2.382 1.00 93.12 336 ASP A CA 1
ATOM 2659 C C . ASP A 1 336 ? -3.809 12.799 2.616 1.00 93.12 336 ASP A C 1
ATOM 2661 O O . ASP A 1 336 ? -3.071 13.565 1.991 1.00 93.12 336 ASP A O 1
ATOM 2665 N N . ALA A 1 337 ? -3.330 11.892 3.466 1.00 95.50 337 ALA A N 1
ATOM 2666 C CA . ALA A 1 337 ? -1.924 11.646 3.766 1.00 95.50 337 ALA A CA 1
ATOM 2667 C C . ALA A 1 337 ? -1.646 10.128 3.847 1.00 95.50 337 ALA A C 1
ATOM 2669 O O . ALA A 1 337 ? -2.583 9.347 3.967 1.00 95.50 337 ALA A O 1
ATOM 2670 N N . PRO A 1 338 ? -0.387 9.666 3.780 1.00 97.12 338 PRO A N 1
ATOM 2671 C CA . PRO A 1 338 ? -0.039 8.258 4.016 1.00 97.12 338 PRO A CA 1
ATOM 2672 C C . PRO A 1 338 ? -0.555 7.737 5.362 1.00 97.12 338 PRO A C 1
ATOM 2674 O O . PRO A 1 338 ? -0.420 8.449 6.353 1.00 97.12 338 PRO A O 1
ATOM 2677 N N . LEU A 1 339 ? -1.068 6.500 5.431 1.00 97.56 339 LEU A N 1
ATOM 2678 C CA . LEU A 1 339 ? -1.552 5.935 6.705 1.00 97.56 339 LEU A CA 1
ATOM 2679 C C . LEU A 1 339 ? -0.410 5.757 7.718 1.00 97.56 339 LEU A C 1
ATOM 2681 O O . LEU A 1 339 ? -0.521 6.103 8.894 1.00 97.56 339 LEU A O 1
ATOM 2685 N N . PHE A 1 340 ? 0.716 5.229 7.247 1.00 97.31 340 PHE A N 1
ATOM 2686 C CA . PHE A 1 340 ? 1.936 5.078 8.020 1.00 97.31 340 PHE A CA 1
ATOM 2687 C C . PHE A 1 340 ? 3.077 5.828 7.342 1.00 97.31 340 PHE A C 1
ATOM 2689 O O . PHE A 1 340 ? 3.313 5.706 6.140 1.00 97.31 340 PHE A O 1
ATOM 2696 N N . GLU A 1 341 ? 3.844 6.576 8.125 1.00 94.75 341 GLU A N 1
ATOM 2697 C CA . GLU A 1 341 ? 5.051 7.222 7.619 1.00 94.75 341 GLU A CA 1
ATOM 2698 C C . GLU A 1 341 ? 6.252 6.301 7.766 1.00 94.75 341 GLU A C 1
ATOM 2700 O O . GLU A 1 341 ? 6.895 5.943 6.786 1.00 94.75 341 GLU A O 1
ATOM 2705 N N . THR A 1 342 ? 6.565 5.896 8.993 1.00 91.38 342 THR A N 1
ATOM 2706 C CA . THR A 1 342 ? 7.804 5.174 9.286 1.00 91.38 342 THR A CA 1
ATOM 2707 C C . THR A 1 342 ? 7.498 4.021 10.229 1.00 91.38 342 THR A C 1
ATOM 2709 O O . THR A 1 342 ? 7.044 4.241 11.357 1.00 91.38 342 THR A O 1
ATOM 2712 N N . VAL A 1 343 ? 7.723 2.796 9.750 1.00 91.44 343 VAL A N 1
ATOM 2713 C CA . VAL A 1 343 ? 7.430 1.551 10.473 1.00 91.44 343 VAL A CA 1
ATOM 2714 C C . VAL A 1 343 ? 8.651 0.639 10.507 1.00 91.44 343 VAL A C 1
ATOM 2716 O O . VAL A 1 343 ? 9.443 0.607 9.564 1.00 91.44 343 VAL A O 1
ATOM 2719 N N . SER A 1 344 ? 8.809 -0.106 11.596 1.00 87.19 344 SER A N 1
ATOM 2720 C CA . SER A 1 344 ? 9.927 -1.029 11.782 1.00 87.19 344 SER A CA 1
ATOM 2721 C C . SER A 1 344 ? 9.479 -2.274 12.534 1.00 87.19 344 SER A C 1
ATOM 2723 O O . SER A 1 344 ? 8.747 -2.149 13.513 1.00 87.19 344 SER A O 1
ATOM 2725 N N . GLY A 1 345 ? 9.899 -3.459 12.072 1.00 85.69 345 GLY A N 1
ATOM 2726 C CA . GLY A 1 345 ? 9.524 -4.743 12.685 1.00 85.69 345 GLY A CA 1
ATOM 2727 C C . GLY A 1 345 ? 8.010 -4.947 12.826 1.00 85.69 345 GLY A C 1
ATOM 2728 O O . GLY A 1 345 ? 7.554 -5.556 13.795 1.00 85.69 345 GLY A O 1
ATOM 2729 N N . ALA A 1 346 ? 7.232 -4.360 11.915 1.00 91.56 346 ALA A N 1
ATOM 2730 C CA . ALA A 1 346 ? 5.781 -4.277 12.016 1.00 91.56 346 ALA A CA 1
ATOM 2731 C C . ALA A 1 346 ? 5.074 -5.343 11.176 1.00 91.56 346 ALA A C 1
ATOM 2733 O O . ALA A 1 346 ? 5.573 -5.745 10.127 1.00 91.56 346 ALA A O 1
ATOM 2734 N N . VAL A 1 347 ? 3.874 -5.732 11.602 1.00 94.81 347 VAL A N 1
ATOM 2735 C CA . VAL A 1 347 ? 2.951 -6.540 10.797 1.00 94.81 347 VAL A CA 1
ATOM 2736 C C . VAL A 1 347 ? 1.747 -5.677 10.439 1.00 94.81 347 VAL A C 1
ATOM 2738 O O . VAL A 1 347 ? 1.021 -5.216 11.317 1.00 94.81 347 VAL A O 1
ATOM 2741 N N . ILE A 1 348 ? 1.537 -5.425 9.151 1.00 97.38 348 ILE A N 1
ATOM 2742 C CA . ILE A 1 348 ? 0.381 -4.674 8.652 1.00 97.38 348 ILE A CA 1
ATOM 2743 C C . ILE A 1 348 ? -0.382 -5.591 7.710 1.00 97.38 348 ILE A C 1
ATOM 2745 O O . ILE A 1 348 ? 0.181 -6.065 6.726 1.00 97.38 348 ILE A O 1
ATOM 2749 N N . GLN A 1 349 ? -1.649 -5.854 8.014 1.00 94.75 349 GLN A N 1
ATOM 2750 C CA . GLN A 1 349 ? -2.436 -6.813 7.249 1.00 94.75 349 GLN A CA 1
ATOM 2751 C C . GLN A 1 349 ? -3.879 -6.380 7.029 1.00 94.75 349 GLN A C 1
ATOM 2753 O O . GLN A 1 349 ? -4.444 -5.644 7.835 1.00 94.75 349 GLN A O 1
ATOM 2758 N N . ASN A 1 350 ? -4.484 -6.862 5.941 1.00 91.50 350 ASN A N 1
ATOM 2759 C CA . ASN A 1 350 ? -5.915 -6.712 5.642 1.00 91.50 350 ASN A CA 1
ATOM 2760 C C . ASN A 1 350 ? -6.401 -5.252 5.596 1.00 91.50 350 ASN A C 1
ATOM 2762 O O . ASN A 1 350 ? -7.550 -4.971 5.945 1.00 91.50 350 ASN A O 1
ATOM 2766 N N . VAL A 1 351 ? -5.531 -4.316 5.200 1.00 94.06 351 VAL A N 1
ATOM 2767 C CA . VAL A 1 351 ? -5.856 -2.884 5.105 1.00 94.06 351 VAL A CA 1
ATOM 2768 C C . VAL A 1 351 ? -6.290 -2.536 3.687 1.00 94.06 351 VAL A C 1
ATOM 2770 O O . VAL A 1 351 ? -5.531 -2.745 2.741 1.00 94.06 351 VAL A O 1
ATOM 2773 N N . ASN A 1 352 ? -7.484 -1.958 3.537 1.00 91.81 352 ASN A N 1
ATOM 2774 C CA . ASN A 1 352 ? -8.056 -1.613 2.236 1.00 91.81 352 ASN A CA 1
ATOM 2775 C C . ASN A 1 352 ? -8.292 -0.105 2.118 1.00 91.81 352 ASN A C 1
ATOM 2777 O O . ASN A 1 352 ? -9.236 0.428 2.694 1.00 91.81 352 ASN A O 1
ATOM 2781 N N . ILE A 1 353 ? -7.457 0.587 1.343 1.00 93.00 353 ILE A N 1
ATOM 2782 C CA . ILE A 1 353 ? -7.573 2.031 1.111 1.00 93.00 353 ILE A CA 1
ATOM 2783 C C . ILE A 1 353 ? -8.282 2.288 -0.219 1.00 93.00 353 ILE A C 1
ATOM 2785 O O . ILE A 1 353 ? -7.904 1.743 -1.263 1.00 93.00 353 ILE A O 1
ATOM 2789 N N . ARG A 1 354 ? -9.292 3.162 -0.206 1.00 88.12 354 ARG A N 1
ATOM 2790 C CA . ARG A 1 354 ? -10.058 3.517 -1.407 1.00 88.12 354 ARG A CA 1
ATOM 2791 C C . ARG A 1 354 ? -10.351 5.010 -1.504 1.00 88.12 354 ARG A C 1
ATOM 2793 O O . ARG A 1 354 ? -10.434 5.690 -0.485 1.00 88.12 354 ARG A O 1
ATOM 2800 N N . ASN A 1 355 ? -10.565 5.509 -2.725 1.00 85.31 355 ASN A N 1
ATOM 2801 C CA . ASN A 1 355 ? -11.095 6.854 -2.990 1.00 85.31 355 ASN A CA 1
ATOM 2802 C C . ASN A 1 355 ? -10.291 7.942 -2.264 1.00 85.31 355 ASN A C 1
ATOM 2804 O O . ASN A 1 355 ? -10.854 8.833 -1.629 1.00 85.31 355 ASN A O 1
ATOM 2808 N N . SER A 1 356 ? -8.968 7.816 -2.285 1.00 88.00 356 SER A N 1
ATOM 2809 C CA . SER A 1 356 ? -8.079 8.623 -1.457 1.00 88.00 356 SER A CA 1
ATOM 2810 C C . SER A 1 356 ? -7.071 9.358 -2.334 1.00 88.00 356 SER A C 1
ATOM 2812 O O . SER A 1 356 ? -6.581 8.832 -3.334 1.00 88.00 356 SER A O 1
ATOM 2814 N N . ALA A 1 357 ? -6.751 10.601 -1.984 1.00 92.00 357 ALA A N 1
ATOM 2815 C CA . ALA A 1 357 ? -5.875 11.434 -2.798 1.00 92.00 357 ALA A CA 1
ATOM 2816 C C . ALA A 1 357 ? -4.905 12.222 -1.921 1.00 92.00 357 ALA A C 1
ATOM 2818 O O . ALA A 1 357 ? -5.314 13.113 -1.183 1.00 92.00 357 ALA A O 1
ATOM 2819 N N . ILE A 1 358 ? -3.614 11.929 -2.067 1.00 93.50 358 ILE A N 1
ATOM 2820 C CA . ILE A 1 358 ? -2.539 12.662 -1.403 1.00 93.50 358 ILE A CA 1
ATOM 2821 C C . ILE A 1 358 ? -2.073 13.764 -2.348 1.00 93.50 358 ILE A C 1
ATOM 2823 O O . ILE A 1 358 ? -1.625 13.491 -3.465 1.00 93.50 358 ILE A O 1
ATOM 2827 N N . VAL A 1 359 ? -2.170 15.012 -1.898 1.00 93.06 359 VAL A N 1
ATOM 2828 C CA . VAL A 1 359 ? -1.643 16.178 -2.613 1.00 93.06 359 VAL A CA 1
ATOM 2829 C C . VAL A 1 359 ? -0.648 16.879 -1.702 1.00 93.06 359 VAL A C 1
ATOM 2831 O O . VAL A 1 359 ? -1.040 17.435 -0.681 1.00 93.06 359 VAL A O 1
ATOM 2834 N N . SER A 1 360 ? 0.628 16.852 -2.075 1.00 91.00 360 SER A N 1
ATOM 2835 C CA . SER A 1 360 ? 1.728 17.345 -1.241 1.00 91.00 360 SER A CA 1
ATOM 2836 C C . SER A 1 360 ? 2.667 18.259 -2.025 1.00 91.00 360 SER A C 1
ATOM 2838 O O . SER A 1 360 ? 2.768 18.154 -3.245 1.00 91.00 360 SER A O 1
ATOM 2840 N N . ASP A 1 361 ? 3.364 19.147 -1.329 1.00 90.12 361 ASP A N 1
ATOM 2841 C CA . ASP A 1 361 ? 4.515 19.900 -1.835 1.00 90.12 361 ASP A CA 1
ATOM 2842 C C . ASP A 1 361 ? 5.856 19.378 -1.287 1.00 90.12 361 ASP A C 1
ATOM 2844 O O . ASP A 1 361 ? 6.918 19.875 -1.662 1.00 90.12 361 ASP A O 1
ATOM 2848 N N . GLU A 1 362 ? 5.824 18.353 -0.432 1.00 91.81 362 GLU A N 1
ATOM 2849 C CA . GLU A 1 362 ? 7.016 17.737 0.146 1.00 91.81 362 GLU A CA 1
ATOM 2850 C C . GLU A 1 362 ? 7.661 16.729 -0.817 1.00 91.81 362 GLU A C 1
ATOM 2852 O O . GLU A 1 362 ? 7.031 15.771 -1.267 1.00 91.81 362 GLU A O 1
ATOM 2857 N N . TYR A 1 363 ? 8.956 16.912 -1.078 1.00 92.12 363 TYR A N 1
ATOM 2858 C CA . TYR A 1 363 ? 9.793 15.939 -1.775 1.00 92.12 363 TYR A CA 1
ATOM 2859 C C . TYR A 1 363 ? 10.312 14.905 -0.767 1.00 92.12 363 TYR A C 1
ATOM 2861 O O . TYR A 1 363 ? 11.237 15.184 -0.008 1.00 92.12 363 TYR A O 1
ATOM 2869 N N . LYS A 1 364 ? 9.650 13.745 -0.709 1.00 94.94 364 LYS A N 1
ATOM 2870 C CA . LYS A 1 364 ? 9.997 12.606 0.160 1.00 94.94 364 LYS A CA 1
ATOM 2871 C C . LYS A 1 364 ? 9.472 11.284 -0.392 1.00 94.94 364 LYS A C 1
ATOM 2873 O O . LYS A 1 364 ? 8.719 11.286 -1.366 1.00 94.94 364 LYS A O 1
ATOM 2878 N N . ASP A 1 365 ? 9.832 10.169 0.241 1.00 96.25 365 ASP A N 1
ATOM 2879 C CA . ASP A 1 365 ? 9.272 8.850 -0.060 1.00 96.25 365 ASP A CA 1
ATOM 2880 C C . ASP A 1 365 ? 7.768 8.790 0.227 1.00 96.25 365 ASP A C 1
ATOM 2882 O O . ASP A 1 365 ? 7.300 9.263 1.269 1.00 96.25 365 ASP A O 1
ATOM 2886 N N . TYR A 1 366 ? 7.012 8.149 -0.666 1.00 96.62 366 TYR A N 1
ATOM 2887 C CA . TYR A 1 366 ? 5.585 7.922 -0.455 1.00 96.62 366 TYR A CA 1
ATOM 2888 C C . TYR A 1 366 ? 5.159 6.483 -0.713 1.00 96.62 366 TYR A C 1
ATOM 2890 O O . TYR A 1 366 ? 5.430 5.903 -1.764 1.00 96.62 366 TYR A O 1
ATOM 2898 N N . GLY A 1 367 ? 4.394 5.967 0.244 1.00 95.56 367 GLY A N 1
ATOM 2899 C CA . GLY A 1 367 ? 3.429 4.896 0.063 1.00 95.56 367 GLY A CA 1
ATOM 2900 C C . GLY A 1 367 ? 2.066 5.401 0.506 1.00 95.56 367 GLY A C 1
ATOM 2901 O O . GLY A 1 367 ? 1.990 6.224 1.414 1.00 95.56 367 GLY A O 1
ATOM 2902 N N . PHE A 1 368 ? 0.987 4.934 -0.116 1.00 93.19 368 PHE A N 1
ATOM 2903 C CA . PHE A 1 368 ? -0.355 5.238 0.382 1.00 93.19 368 PHE A CA 1
ATOM 2904 C C . PHE A 1 368 ? -0.584 4.568 1.742 1.00 93.19 368 PHE A C 1
ATOM 2906 O O . PHE A 1 368 ? -1.136 5.176 2.658 1.00 93.19 368 PHE A O 1
ATOM 2913 N N . LEU A 1 369 ? -0.102 3.326 1.875 1.00 97.31 369 LEU A N 1
ATOM 2914 C CA . LEU A 1 369 ? -0.106 2.601 3.138 1.00 97.31 369 LEU A CA 1
ATOM 2915 C C . LEU A 1 369 ? 1.120 2.950 3.994 1.00 97.31 369 LEU A C 1
ATOM 2917 O O . LEU A 1 369 ? 0.937 3.378 5.125 1.00 97.31 369 LEU A O 1
ATOM 2921 N N . VAL A 1 370 ? 2.347 2.794 3.478 1.00 97.75 370 VAL A N 1
ATOM 2922 C CA . VAL A 1 370 ? 3.592 3.017 4.244 1.00 97.75 370 VAL A CA 1
ATOM 2923 C C . VAL A 1 370 ? 4.626 3.814 3.443 1.00 97.75 370 VAL A C 1
ATOM 2925 O O . VAL A 1 370 ? 5.087 3.346 2.409 1.00 97.75 370 VAL A O 1
ATOM 2928 N N . CYS A 1 371 ? 5.104 4.967 3.917 1.00 96.88 371 CYS A N 1
ATOM 2929 C CA . CYS A 1 371 ? 6.226 5.638 3.235 1.00 96.88 371 CYS A CA 1
ATOM 2930 C C . CYS A 1 371 ? 7.527 4.831 3.337 1.00 96.88 371 CYS A C 1
ATOM 2932 O O . CYS A 1 371 ? 8.127 4.485 2.317 1.00 96.88 371 CYS A O 1
ATOM 2934 N N . THR A 1 372 ? 7.936 4.499 4.561 1.00 94.62 372 THR A N 1
ATOM 2935 C CA . THR A 1 372 ? 9.236 3.891 4.853 1.00 94.62 372 THR A CA 1
ATOM 2936 C C . THR A 1 372 ? 9.088 2.722 5.819 1.00 94.62 372 THR A C 1
ATOM 2938 O O . THR A 1 372 ? 8.725 2.897 6.982 1.00 94.62 372 THR A O 1
ATOM 2941 N N . ALA A 1 373 ? 9.437 1.528 5.349 1.00 92.50 373 ALA A N 1
ATOM 2942 C CA . ALA A 1 373 ? 9.616 0.336 6.164 1.00 92.50 373 ALA A CA 1
ATOM 2943 C C . ALA A 1 373 ? 11.110 0.011 6.277 1.00 92.50 373 ALA A C 1
ATOM 2945 O O . ALA A 1 373 ? 11.816 -0.071 5.272 1.00 92.50 373 ALA A O 1
ATOM 2946 N N . TYR A 1 374 ? 11.610 -0.170 7.494 1.00 86.12 374 TYR A N 1
ATOM 2947 C CA . TYR A 1 374 ? 13.039 -0.345 7.734 1.00 86.12 374 TYR A CA 1
ATOM 2948 C C . TYR A 1 374 ? 13.299 -1.247 8.933 1.00 86.12 374 TYR A C 1
ATOM 2950 O O . TYR A 1 374 ? 12.526 -1.288 9.889 1.00 86.12 374 TYR A O 1
ATOM 2958 N N . ASN A 1 375 ? 14.430 -1.946 8.896 1.00 84.19 375 ASN A N 1
ATOM 2959 C CA . ASN A 1 375 ? 14.820 -2.871 9.952 1.00 84.19 375 ASN A CA 1
ATOM 2960 C C . ASN A 1 375 ? 16.158 -2.440 10.538 1.00 84.19 375 ASN A C 1
ATOM 2962 O O . ASN A 1 375 ? 17.063 -2.025 9.804 1.00 84.19 375 ASN A O 1
ATOM 2966 N N . TYR A 1 376 ? 16.299 -2.566 11.852 1.00 81.38 376 TYR A N 1
ATOM 2967 C CA . TYR A 1 376 ? 17.579 -2.355 12.510 1.00 81.38 376 TYR A CA 1
ATOM 2968 C C . TYR A 1 376 ? 18.342 -3.661 12.641 1.00 81.38 376 TYR A C 1
ATOM 2970 O O . TYR A 1 376 ? 17.752 -4.692 12.946 1.00 81.38 376 TYR A O 1
ATOM 2978 N N . HIS A 1 377 ? 19.658 -3.582 12.472 1.00 82.44 377 HIS A N 1
ATOM 2979 C CA . HIS A 1 377 ? 20.590 -4.657 12.770 1.00 82.44 377 HIS A CA 1
ATOM 2980 C C . HIS A 1 377 ? 21.859 -4.059 13.391 1.00 82.44 377 HIS A C 1
ATOM 2982 O O . HIS A 1 377 ? 22.583 -3.289 12.754 1.00 82.44 377 HIS A O 1
ATOM 2988 N N . TYR A 1 378 ? 22.135 -4.387 14.656 1.00 76.69 378 TYR A N 1
ATOM 2989 C CA . TYR A 1 378 ? 23.356 -3.944 15.327 1.00 76.69 378 TYR A CA 1
ATOM 2990 C C . TYR A 1 378 ? 23.827 -4.875 16.447 1.00 76.69 378 TYR A C 1
ATOM 2992 O O . TYR A 1 378 ? 23.066 -5.646 17.021 1.00 76.69 378 TYR A O 1
ATOM 3000 N N . LEU A 1 379 ? 25.105 -4.739 16.807 1.00 77.56 379 LEU A N 1
ATOM 3001 C CA . LEU A 1 379 ? 25.695 -5.330 18.007 1.00 77.56 379 LEU A CA 1
ATOM 3002 C C . LEU A 1 379 ? 25.636 -4.320 19.157 1.00 77.56 379 LEU A C 1
ATOM 3004 O O . LEU A 1 379 ? 26.145 -3.203 19.046 1.00 77.56 379 LEU A O 1
ATOM 3008 N N . SER A 1 380 ? 25.010 -4.715 20.260 1.00 70.44 380 SER A N 1
ATOM 3009 C CA . SER A 1 380 ? 25.012 -3.963 21.520 1.00 70.44 380 SER A CA 1
ATOM 3010 C C . SER A 1 380 ? 26.395 -3.952 22.190 1.00 70.44 380 SER A C 1
ATOM 3012 O O . SER A 1 380 ? 27.286 -4.721 21.829 1.00 70.44 380 SER A O 1
ATOM 3014 N N . GLU A 1 381 ? 26.570 -3.102 23.209 1.00 73.81 381 GLU A N 1
ATOM 3015 C CA . GLU A 1 381 ? 27.825 -3.007 23.977 1.00 73.81 381 GLU A CA 1
ATOM 3016 C C . GLU A 1 381 ? 28.226 -4.330 24.662 1.00 73.81 381 GLU A C 1
ATOM 3018 O O . GLU A 1 381 ? 29.413 -4.578 24.856 1.00 73.81 381 GLU A O 1
ATOM 3023 N N . ASP A 1 382 ? 27.254 -5.200 24.965 1.00 76.25 382 ASP A N 1
ATOM 3024 C CA . ASP A 1 382 ? 27.456 -6.535 25.549 1.00 76.25 382 ASP A CA 1
ATOM 3025 C C . ASP A 1 382 ? 27.683 -7.638 24.487 1.00 76.25 382 ASP A C 1
ATOM 3027 O O . ASP A 1 382 ? 27.528 -8.824 24.784 1.00 76.25 382 ASP A O 1
ATOM 3031 N N . GLU A 1 383 ? 27.993 -7.267 23.239 1.00 78.31 383 GLU A N 1
ATOM 3032 C CA . GLU A 1 383 ? 28.177 -8.169 22.085 1.00 78.31 383 GLU A CA 1
ATOM 3033 C C . GLU A 1 383 ? 26.937 -9.013 21.726 1.00 78.31 383 GLU A C 1
ATOM 3035 O O . GLU A 1 383 ? 27.041 -10.027 21.035 1.00 78.31 383 GLU A O 1
ATOM 3040 N N . LYS A 1 384 ? 25.740 -8.605 22.164 1.00 75.94 384 LYS A N 1
ATOM 3041 C CA . LYS A 1 384 ? 24.487 -9.220 21.706 1.00 75.94 384 LYS A CA 1
ATOM 3042 C C . LYS A 1 384 ? 24.014 -8.562 20.420 1.00 75.94 384 LYS A C 1
ATOM 3044 O O . LYS A 1 384 ? 23.920 -7.335 20.371 1.00 75.94 384 LYS A O 1
ATOM 3049 N N . GLU A 1 385 ? 23.703 -9.382 19.428 1.00 77.38 385 GLU A N 1
ATOM 3050 C CA . GLU A 1 385 ? 23.054 -8.989 18.178 1.00 77.38 385 GLU A CA 1
ATOM 3051 C C . GLU A 1 385 ? 21.587 -8.634 18.448 1.00 77.38 385 GLU A C 1
ATOM 3053 O O . GLU A 1 385 ? 20.890 -9.344 19.178 1.00 77.38 385 GLU A O 1
ATOM 3058 N N . TYR A 1 386 ? 21.157 -7.496 17.915 1.00 74.25 386 TYR A N 1
ATOM 3059 C CA . TYR A 1 386 ? 19.790 -7.005 17.970 1.00 74.25 386 TYR A CA 1
ATOM 3060 C C . TYR A 1 386 ? 19.276 -6.799 16.550 1.00 74.25 386 TYR A C 1
ATOM 3062 O O . TYR A 1 386 ? 19.923 -6.116 15.750 1.00 74.25 386 TYR A O 1
ATOM 3070 N N . GLU A 1 387 ? 18.091 -7.344 16.287 1.00 77.69 387 GLU A N 1
ATOM 3071 C CA . GLU A 1 387 ? 17.319 -7.136 15.070 1.00 77.69 387 GLU A CA 1
ATOM 3072 C C . GLU A 1 387 ? 15.860 -6.827 15.428 1.00 77.69 387 GLU A C 1
ATOM 3074 O O . GLU A 1 387 ? 15.296 -7.445 16.331 1.00 77.69 387 GLU A O 1
ATOM 3079 N N . THR A 1 388 ? 15.237 -5.870 14.736 1.00 75.06 388 THR A N 1
ATOM 3080 C CA . THR A 1 388 ? 13.798 -5.573 14.918 1.00 75.06 388 THR A CA 1
ATOM 3081 C C . THR A 1 388 ? 12.885 -6.615 14.280 1.00 75.06 388 THR A C 1
ATOM 3083 O O . THR A 1 388 ? 11.674 -6.557 14.460 1.00 75.06 388 THR A O 1
ATOM 3086 N N . GLY A 1 389 ? 13.448 -7.541 13.503 1.00 77.56 389 GLY A N 1
ATOM 3087 C CA . GLY A 1 389 ? 12.685 -8.358 12.571 1.00 77.56 389 GLY A CA 1
ATOM 3088 C C . GLY A 1 389 ? 12.235 -7.564 11.344 1.00 77.56 389 GLY A C 1
ATOM 3089 O O . GLY A 1 389 ? 12.450 -6.352 11.236 1.00 77.56 389 GLY A O 1
ATOM 3090 N N . GLU A 1 390 ? 11.641 -8.291 10.404 1.00 84.94 390 GLU A N 1
ATOM 3091 C CA . GLU A 1 390 ? 11.164 -7.767 9.129 1.00 84.94 390 GLU A CA 1
ATOM 3092 C C . GLU A 1 390 ? 9.827 -7.046 9.282 1.00 84.94 390 GLU A C 1
ATOM 3094 O O . GLU A 1 390 ? 8.955 -7.486 10.029 1.00 84.94 390 GLU A O 1
ATOM 3099 N N . THR A 1 391 ? 9.650 -5.952 8.538 1.00 92.19 391 THR A N 1
ATOM 3100 C CA . THR A 1 391 ? 8.315 -5.380 8.343 1.00 92.19 391 THR A CA 1
ATOM 3101 C C . THR A 1 391 ? 7.583 -6.182 7.277 1.00 92.19 391 THR A C 1
ATOM 3103 O O . THR A 1 391 ? 8.008 -6.197 6.118 1.00 92.19 391 THR A O 1
ATOM 3106 N N . VAL A 1 392 ? 6.474 -6.802 7.664 1.00 95.44 392 VAL A N 1
ATOM 3107 C CA . VAL A 1 392 ? 5.642 -7.639 6.801 1.00 95.44 392 VAL A CA 1
ATOM 3108 C C . VAL A 1 392 ? 4.336 -6.911 6.498 1.00 95.44 392 VAL A C 1
ATOM 3110 O O . VAL A 1 392 ? 3.656 -6.425 7.404 1.00 95.44 392 VAL A O 1
ATOM 3113 N N . ILE A 1 393 ? 4.008 -6.812 5.212 1.00 97.25 393 ILE A N 1
ATOM 3114 C CA . ILE A 1 393 ? 2.784 -6.189 4.717 1.00 97.25 393 ILE A CA 1
ATOM 3115 C C . ILE A 1 393 ? 2.050 -7.222 3.884 1.00 97.25 393 ILE A C 1
ATOM 3117 O O . ILE A 1 393 ? 2.445 -7.519 2.757 1.00 97.25 393 ILE A O 1
ATOM 3121 N N . GLU A 1 394 ? 0.988 -7.766 4.450 1.00 93.12 394 GLU A N 1
ATOM 3122 C CA . GLU A 1 394 ? 0.243 -8.851 3.830 1.00 93.12 394 GLU A CA 1
ATOM 3123 C C . GLU A 1 394 ? -1.143 -8.370 3.474 1.00 93.12 394 GLU A C 1
ATOM 3125 O O . GLU A 1 394 ? -1.762 -7.599 4.204 1.00 93.12 394 GLU A O 1
ATOM 3130 N N . HIS A 1 395 ? -1.670 -8.861 2.365 1.00 89.25 395 HIS A N 1
ATOM 3131 C CA . HIS A 1 395 ? -3.095 -8.767 2.121 1.00 89.25 395 HIS A CA 1
ATOM 3132 C C . HIS A 1 395 ? -3.634 -7.325 2.193 1.00 89.25 395 HIS A C 1
ATOM 3134 O O . HIS A 1 395 ? -4.670 -7.069 2.793 1.00 89.25 395 HIS A O 1
ATOM 3140 N N . CYS A 1 396 ? -2.917 -6.350 1.639 1.00 93.06 396 CYS A N 1
ATOM 3141 C CA . CYS A 1 396 ? -3.361 -4.956 1.626 1.00 93.06 396 CYS A CA 1
ATOM 3142 C C . CYS A 1 396 ? -3.808 -4.538 0.224 1.00 93.06 396 CYS A C 1
ATOM 3144 O O . CYS A 1 396 ? -3.301 -5.043 -0.784 1.00 93.06 396 CYS A O 1
ATOM 3146 N N . SER A 1 397 ? -4.735 -3.583 0.143 1.00 91.81 397 SER A N 1
ATOM 3147 C CA . SER A 1 397 ? -5.178 -3.036 -1.135 1.00 91.81 397 SER A CA 1
ATOM 3148 C C . SER A 1 397 ? -5.243 -1.515 -1.178 1.00 91.81 397 SER A C 1
ATOM 3150 O O . SER A 1 397 ? -5.537 -0.849 -0.186 1.00 91.81 397 SER A O 1
ATOM 3152 N N . VAL A 1 398 ? -4.961 -0.962 -2.360 1.00 93.50 398 VAL A N 1
ATOM 3153 C CA . VAL A 1 398 ? -5.122 0.465 -2.667 1.00 93.50 398 VAL A CA 1
ATOM 3154 C C . VAL A 1 398 ? -5.874 0.588 -3.982 1.00 93.50 398 VAL A C 1
ATOM 3156 O O . VAL A 1 398 ? -5.437 0.054 -5.003 1.00 93.50 398 VAL A O 1
ATOM 3159 N N . SER A 1 399 ? -7.005 1.293 -3.969 1.00 88.62 399 SER A N 1
ATOM 3160 C CA . SER A 1 399 ? -7.848 1.432 -5.157 1.00 88.62 399 SER A CA 1
ATOM 3161 C C . SER A 1 399 ? -8.408 2.832 -5.373 1.00 88.62 399 SER A C 1
ATOM 3163 O O . SER A 1 399 ? -8.748 3.515 -4.409 1.00 88.62 399 SER A O 1
ATOM 3165 N N . HIS A 1 400 ? -8.538 3.249 -6.637 1.00 84.81 400 HIS A N 1
ATOM 3166 C CA . HIS A 1 400 ? -9.095 4.558 -7.013 1.00 84.81 400 HIS A CA 1
ATOM 3167 C C . HIS A 1 400 ? -8.420 5.710 -6.260 1.00 84.81 400 HIS A C 1
ATOM 3169 O O . HIS A 1 400 ? -9.080 6.543 -5.633 1.00 84.81 400 HIS A O 1
ATOM 3175 N N . SER A 1 401 ? -7.090 5.701 -6.268 1.00 88.50 401 SER A N 1
ATOM 3176 C CA . SER A 1 401 ? -6.288 6.567 -5.411 1.00 88.50 401 SER A CA 1
ATOM 3177 C C . SER A 1 401 ? -5.128 7.195 -6.167 1.00 88.50 401 SER A C 1
ATOM 3179 O O . SER A 1 401 ? -4.641 6.661 -7.163 1.00 88.50 401 SER A O 1
ATOM 3181 N N . SER A 1 402 ? -4.656 8.346 -5.695 1.00 95.56 402 SER A N 1
ATOM 3182 C CA . SER A 1 402 ? -3.565 9.053 -6.371 1.00 95.56 402 SER A CA 1
ATOM 3183 C C . SER A 1 402 ? -2.640 9.803 -5.430 1.00 95.56 402 SER A C 1
ATOM 3185 O O . SER A 1 402 ? -3.089 10.343 -4.422 1.00 95.56 402 SER A O 1
ATOM 3187 N N . ILE A 1 403 ? -1.372 9.906 -5.818 1.00 95.56 403 ILE A N 1
ATOM 3188 C CA . ILE A 1 403 ? -0.372 10.757 -5.175 1.00 95.56 403 ILE A CA 1
ATOM 3189 C C . ILE A 1 403 ? 0.060 11.817 -6.184 1.00 95.56 403 ILE A C 1
ATOM 3191 O O . ILE A 1 403 ? 0.552 11.496 -7.266 1.00 95.56 403 ILE A O 1
ATOM 3195 N N . THR A 1 404 ? -0.136 13.085 -5.837 1.00 95.44 404 THR A N 1
ATOM 3196 C CA . THR A 1 404 ? 0.315 14.231 -6.629 1.00 95.44 404 THR A CA 1
ATOM 3197 C C . THR A 1 404 ? 1.263 15.073 -5.796 1.00 95.44 404 THR A C 1
ATOM 3199 O O . THR A 1 404 ? 0.863 15.615 -4.766 1.00 95.44 404 THR A O 1
ATOM 3202 N N . VAL A 1 405 ? 2.501 15.214 -6.261 1.00 92.81 405 VAL A N 1
ATOM 3203 C CA . VAL A 1 405 ? 3.480 16.107 -5.643 1.00 92.81 405 VAL A CA 1
ATOM 3204 C C . VAL A 1 405 ? 3.640 17.322 -6.542 1.00 92.81 405 VAL A C 1
ATOM 3206 O O . VAL A 1 405 ? 3.998 17.183 -7.712 1.00 92.81 405 VAL A O 1
ATOM 3209 N N . LYS A 1 406 ? 3.311 18.510 -6.036 1.00 91.31 406 LYS A N 1
ATOM 3210 C CA . LYS A 1 406 ? 3.275 19.735 -6.838 1.00 91.31 406 LYS A CA 1
ATOM 3211 C C . LYS A 1 406 ? 3.812 20.942 -6.098 1.00 91.31 406 LYS A C 1
ATOM 3213 O O . LYS A 1 406 ? 3.814 20.992 -4.875 1.00 91.31 406 LYS A O 1
ATOM 3218 N N . LEU A 1 407 ? 4.245 21.939 -6.867 1.00 83.69 407 LEU A N 1
ATOM 3219 C CA . LEU A 1 407 ? 4.721 23.195 -6.304 1.00 83.69 407 LEU A CA 1
ATOM 3220 C C . LEU A 1 407 ? 3.605 23.869 -5.487 1.00 83.69 407 LEU A C 1
ATOM 3222 O O . LEU A 1 407 ? 2.444 23.864 -5.916 1.00 83.69 407 LEU A O 1
ATOM 3226 N N . PRO A 1 408 ? 3.940 24.486 -4.342 1.00 75.88 408 PRO A N 1
ATOM 3227 C CA . PRO A 1 408 ? 2.960 25.216 -3.559 1.00 75.88 408 PRO A CA 1
ATOM 3228 C C . PRO A 1 408 ? 2.392 26.362 -4.397 1.00 75.88 408 PRO A C 1
ATOM 3230 O O . PRO A 1 408 ? 3.132 27.107 -5.046 1.00 75.88 408 PRO A O 1
ATOM 3233 N N . GLU A 1 409 ? 1.067 26.520 -4.377 1.00 68.62 409 GLU A N 1
ATOM 3234 C CA . GLU A 1 409 ? 0.436 27.658 -5.039 1.00 68.62 409 GLU A CA 1
ATOM 3235 C C . GLU A 1 409 ? 0.985 28.956 -4.427 1.00 68.62 409 GLU A C 1
ATOM 3237 O O . GLU A 1 409 ? 1.050 29.077 -3.195 1.00 68.62 409 GLU A O 1
ATOM 3242 N N . PRO A 1 410 ? 1.404 29.934 -5.252 1.00 56.31 410 PRO A N 1
ATOM 3243 C CA . PRO A 1 410 ? 1.948 31.180 -4.744 1.00 56.31 410 PRO A CA 1
ATOM 3244 C C . PRO A 1 410 ? 0.904 31.843 -3.844 1.00 56.31 410 PRO A C 1
ATOM 3246 O O . PRO A 1 410 ? -0.190 32.194 -4.288 1.00 56.31 410 PRO A O 1
ATOM 3249 N N . LYS A 1 411 ? 1.236 32.010 -2.559 1.00 44.25 411 LYS A N 1
ATOM 3250 C CA . LYS A 1 411 ? 0.406 32.781 -1.631 1.00 44.25 411 LYS A CA 1
ATOM 3251 C C . LYS A 1 411 ? 0.289 34.200 -2.189 1.00 44.25 411 LYS A C 1
ATOM 3253 O O . LYS A 1 411 ? 1.303 34.857 -2.412 1.00 44.25 411 LYS A O 1
ATOM 3258 N N . ALA A 1 412 ? -0.935 34.662 -2.429 1.00 48.75 412 ALA A N 1
ATOM 3259 C CA . ALA A 1 412 ? -1.185 36.059 -2.748 1.00 48.75 412 ALA A CA 1
ATOM 3260 C C . ALA A 1 412 ? -0.823 36.907 -1.519 1.00 48.75 412 ALA A C 1
ATOM 3262 O O . ALA A 1 412 ? -1.576 36.913 -0.550 1.00 48.75 412 ALA A O 1
ATOM 3263 N N . ASP A 1 413 ? 0.376 37.495 -1.497 1.00 44.38 413 ASP A N 1
ATOM 3264 C CA . ASP A 1 413 ? 0.573 38.944 -1.341 1.00 44.38 413 ASP A CA 1
ATOM 3265 C C . ASP A 1 413 ? 2.052 39.357 -1.168 1.00 44.38 413 ASP A C 1
ATOM 3267 O O . ASP A 1 413 ? 2.896 38.609 -0.679 1.00 44.38 413 ASP A O 1
ATOM 3271 N N . GLU A 1 414 ? 2.278 40.622 -1.543 1.00 37.72 414 GLU A N 1
ATOM 3272 C CA . GLU A 1 414 ? 3.457 41.492 -1.394 1.00 37.72 414 GLU A CA 1
ATOM 3273 C C . GLU A 1 414 ? 4.584 41.352 -2.436 1.00 37.72 414 GLU A C 1
ATOM 3275 O O . GLU A 1 414 ? 5.580 40.649 -2.270 1.00 37.72 414 GLU A O 1
ATOM 3280 N N . GLU A 1 415 ? 4.439 42.149 -3.506 1.00 41.56 415 GLU A N 1
ATOM 3281 C CA . GLU A 1 415 ? 5.511 42.559 -4.417 1.00 41.56 415 GLU A CA 1
ATOM 3282 C C . GLU A 1 415 ? 6.746 43.033 -3.630 1.00 41.56 415 GLU A C 1
ATOM 3284 O O . GLU A 1 415 ? 6.803 44.163 -3.136 1.00 41.56 415 GLU A O 1
ATOM 3289 N N . GLN A 1 416 ? 7.777 42.192 -3.558 1.00 37.19 416 GLN A N 1
ATOM 3290 C CA . GLN A 1 416 ? 9.122 42.659 -3.247 1.00 37.19 416 GLN A CA 1
ATOM 3291 C C . GLN A 1 416 ? 9.794 43.161 -4.532 1.00 37.19 416 GLN A C 1
ATOM 3293 O O . GLN A 1 416 ? 9.746 42.483 -5.563 1.00 37.19 416 GLN A O 1
ATOM 3298 N N . PRO A 1 417 ? 10.432 44.344 -4.515 1.00 40.28 417 PRO A N 1
ATOM 3299 C CA . PRO A 1 417 ? 11.078 44.881 -5.700 1.00 40.28 417 PRO A CA 1
ATOM 3300 C C . PRO A 1 417 ? 12.306 44.039 -6.058 1.00 40.28 417 PRO A C 1
ATOM 3302 O O . PRO A 1 417 ? 13.196 43.824 -5.235 1.00 40.28 417 PRO A O 1
ATOM 3305 N N . ALA A 1 418 ? 12.361 43.601 -7.315 1.00 38.38 418 ALA A N 1
ATOM 3306 C CA . ALA A 1 418 ? 13.500 42.898 -7.884 1.00 38.38 418 ALA A CA 1
ATOM 3307 C C . ALA A 1 418 ? 14.782 43.739 -7.758 1.00 38.38 418 ALA A C 1
ATOM 3309 O O . ALA A 1 418 ? 14.902 44.814 -8.351 1.00 38.38 418 ALA A O 1
ATOM 3310 N N . VAL A 1 419 ? 15.763 43.231 -7.009 1.00 34.28 419 VAL A N 1
ATOM 3311 C CA . VAL A 1 419 ? 17.130 43.758 -7.008 1.00 34.28 419 VAL A CA 1
ATOM 3312 C C . VAL A 1 419 ? 17.922 42.988 -8.060 1.00 34.28 419 VAL A C 1
ATOM 3314 O O . VAL A 1 419 ? 18.435 41.905 -7.812 1.00 34.28 419 VAL A O 1
ATOM 3317 N N . THR A 1 420 ? 18.019 43.547 -9.264 1.00 42.16 420 THR A N 1
ATOM 3318 C CA . THR A 1 420 ? 18.972 43.088 -10.281 1.00 42.16 420 THR A CA 1
ATOM 3319 C C . THR A 1 420 ? 20.350 43.669 -9.977 1.00 42.16 420 THR A C 1
ATOM 3321 O O . THR A 1 420 ? 20.639 44.809 -10.350 1.00 42.16 420 THR A O 1
ATOM 3324 N N . THR A 1 421 ? 21.219 42.902 -9.325 1.00 32.75 421 THR A N 1
ATOM 3325 C CA . THR A 1 421 ? 22.667 43.141 -9.382 1.00 32.75 421 THR A CA 1
ATOM 3326 C C . THR A 1 421 ? 23.240 42.319 -10.529 1.00 32.75 421 THR A C 1
ATOM 3328 O O . THR A 1 421 ? 23.298 41.097 -10.448 1.00 32.75 421 THR A O 1
ATOM 3331 N N . MET A 1 422 ? 23.641 42.983 -11.617 1.00 36.31 422 MET A N 1
ATOM 3332 C CA . MET A 1 422 ? 24.501 42.361 -12.625 1.00 36.31 422 MET A CA 1
ATOM 3333 C C . MET A 1 422 ? 25.889 42.189 -12.007 1.00 36.31 422 MET A C 1
ATOM 3335 O O . MET A 1 422 ? 26.569 43.178 -11.727 1.00 36.31 422 MET A O 1
ATOM 3339 N N . GLU A 1 423 ? 26.291 40.946 -11.779 1.00 38.00 423 GLU A N 1
ATOM 3340 C CA . GLU A 1 423 ? 27.658 40.608 -11.410 1.00 38.00 423 GLU A CA 1
ATOM 3341 C C . GLU A 1 423 ? 28.554 40.752 -12.649 1.00 38.00 423 GLU A C 1
ATOM 3343 O O . GLU A 1 423 ? 28.313 40.153 -13.698 1.00 38.00 423 GLU A O 1
ATOM 3348 N N . VAL A 1 424 ? 29.556 41.628 -12.560 1.00 39.03 424 VAL A N 1
ATOM 3349 C CA . VAL A 1 424 ? 30.581 41.794 -13.594 1.00 39.03 424 VAL A CA 1
ATOM 3350 C C . VAL A 1 424 ? 31.684 40.789 -13.290 1.00 39.03 424 VAL A C 1
ATOM 3352 O O . VAL A 1 424 ? 32.474 41.009 -12.376 1.00 39.03 424 VAL A O 1
ATOM 3355 N N . VAL A 1 425 ? 31.735 39.705 -14.060 1.00 39.19 425 VAL A N 1
ATOM 3356 C CA . VAL A 1 425 ? 32.821 38.718 -14.001 1.00 39.19 425 VAL A CA 1
ATOM 3357 C C . VAL A 1 425 ? 34.093 39.346 -14.602 1.00 39.19 425 VAL A C 1
ATOM 3359 O O . VAL A 1 425 ? 34.065 39.760 -15.767 1.00 39.19 425 VAL A O 1
ATOM 3362 N N . PRO A 1 426 ? 35.197 39.494 -13.846 1.00 38.34 426 PRO A N 1
ATOM 3363 C CA . PRO A 1 426 ? 36.475 39.931 -14.402 1.00 38.34 426 PRO A CA 1
ATOM 3364 C C . PRO A 1 426 ? 37.112 38.805 -15.241 1.00 38.34 426 PRO A C 1
ATOM 3366 O O . PRO A 1 426 ? 36.894 37.635 -14.944 1.00 38.34 426 PRO A O 1
ATOM 3369 N N . PRO A 1 427 ? 37.895 39.126 -16.288 1.00 40.44 427 PRO A N 1
ATOM 3370 C CA . PRO A 1 427 ? 38.545 38.111 -17.113 1.00 40.44 427 PRO A CA 1
ATOM 3371 C C . PRO A 1 427 ? 39.622 37.344 -16.330 1.00 40.44 427 PRO A C 1
ATOM 3373 O O . PRO A 1 427 ? 40.367 37.945 -15.554 1.00 40.44 427 PRO A O 1
ATOM 3376 N N . ASP A 1 428 ? 39.686 36.038 -16.594 1.00 47.41 428 ASP A N 1
ATOM 3377 C CA . ASP A 1 428 ? 40.527 35.022 -15.953 1.00 47.41 428 ASP A CA 1
ATOM 3378 C C . ASP A 1 428 ? 41.967 35.488 -15.673 1.00 47.41 428 ASP A C 1
ATOM 3380 O O . ASP A 1 428 ? 42.726 35.854 -16.579 1.00 47.41 428 ASP A O 1
ATOM 3384 N N . VAL A 1 429 ? 42.356 35.450 -14.396 1.00 50.03 429 VAL A N 1
ATOM 3385 C CA . VAL A 1 429 ? 43.740 35.641 -13.949 1.00 50.03 429 VAL A CA 1
ATOM 3386 C C . VAL A 1 429 ? 44.433 34.281 -14.007 1.00 50.03 429 VAL A C 1
ATOM 3388 O O . VAL A 1 429 ? 44.048 33.361 -13.297 1.00 50.03 429 VAL A O 1
ATOM 3391 N N . ILE A 1 430 ? 45.455 34.146 -14.855 1.00 54.75 430 ILE A N 1
ATOM 3392 C CA . ILE A 1 430 ? 46.319 32.959 -14.880 1.00 54.75 430 ILE A CA 1
ATOM 3393 C C . ILE A 1 430 ? 47.306 33.084 -13.716 1.00 54.75 430 ILE A C 1
ATOM 3395 O O . ILE A 1 430 ? 48.153 33.983 -13.722 1.00 54.75 430 ILE A O 1
ATOM 3399 N N . GLU A 1 431 ? 47.190 32.209 -12.719 1.00 55.03 431 GLU A N 1
ATOM 3400 C CA . GLU A 1 431 ? 48.129 32.135 -11.601 1.00 55.03 431 GLU A CA 1
ATOM 3401 C C . GLU A 1 431 ? 49.309 31.217 -11.947 1.00 55.03 431 GLU A C 1
ATOM 3403 O O . GLU A 1 431 ? 49.153 30.165 -12.572 1.00 55.03 431 GLU A O 1
ATOM 3408 N N . TYR A 1 432 ? 50.509 31.655 -11.568 1.00 62.00 432 TYR A N 1
ATOM 3409 C CA . TYR A 1 432 ? 51.756 30.933 -11.796 1.00 62.00 432 TYR A CA 1
ATOM 3410 C C . TYR A 1 432 ? 52.353 30.518 -10.452 1.00 62.00 432 TYR A C 1
ATOM 3412 O O . TYR A 1 432 ? 52.320 31.304 -9.502 1.00 62.00 432 TYR A O 1
ATOM 3420 N N . ASP A 1 433 ? 52.921 29.316 -10.381 1.00 67.50 433 ASP A N 1
ATOM 3421 C CA . ASP A 1 433 ? 53.694 28.881 -9.217 1.00 67.50 433 ASP A CA 1
ATOM 3422 C C . ASP A 1 433 ? 55.032 29.648 -9.099 1.00 67.50 433 ASP A C 1
ATOM 3424 O O . ASP A 1 433 ? 55.415 30.431 -9.976 1.00 67.50 433 ASP A O 1
ATOM 3428 N N . GLU A 1 434 ? 55.763 29.441 -7.997 1.00 69.31 434 GLU A N 1
ATOM 3429 C CA . GLU A 1 434 ? 57.052 30.112 -7.743 1.00 69.31 434 GLU A CA 1
ATOM 3430 C C . GLU A 1 434 ? 58.135 29.792 -8.799 1.00 69.31 434 GLU A C 1
ATOM 3432 O O . GLU A 1 434 ? 59.127 30.520 -8.897 1.00 69.31 434 GLU A O 1
ATOM 3437 N N . ASP A 1 435 ? 57.925 28.760 -9.624 1.00 67.00 435 ASP A N 1
ATOM 3438 C CA . ASP A 1 435 ? 58.814 28.319 -10.702 1.00 67.00 435 ASP A CA 1
ATOM 3439 C C . ASP A 1 435 ? 58.332 28.760 -12.106 1.00 67.00 435 ASP A C 1
ATOM 3441 O O . ASP A 1 435 ? 59.013 28.516 -13.107 1.00 67.00 435 ASP A O 1
ATOM 3445 N N . GLY A 1 436 ? 57.204 29.476 -12.195 1.00 55.66 436 GLY A N 1
ATOM 3446 C CA . GLY A 1 436 ? 56.668 30.055 -13.428 1.00 55.66 436 GLY A CA 1
ATOM 3447 C C . GLY A 1 436 ? 55.813 29.111 -14.281 1.00 55.66 436 GLY A C 1
ATOM 3448 O O . GLY A 1 436 ? 55.598 29.409 -15.460 1.00 55.66 436 GLY A O 1
ATOM 3449 N N . ASN A 1 437 ? 55.317 28.002 -13.726 1.00 65.31 437 ASN A N 1
ATOM 3450 C CA . ASN A 1 437 ? 54.353 27.125 -14.397 1.00 65.31 437 ASN A CA 1
ATOM 3451 C C . ASN A 1 437 ? 52.916 27.573 -14.111 1.00 65.31 437 ASN A C 1
ATOM 3453 O O . ASN A 1 437 ? 52.630 28.114 -13.047 1.00 65.31 437 ASN A O 1
ATOM 3457 N N . ILE A 1 438 ? 52.015 27.346 -15.070 1.00 64.56 438 ILE A N 1
ATOM 3458 C CA . ILE A 1 438 ? 50.583 27.640 -14.923 1.00 64.56 438 ILE A CA 1
ATOM 3459 C C . ILE A 1 438 ? 49.999 26.679 -13.883 1.00 64.56 438 ILE A C 1
ATOM 3461 O O . ILE A 1 438 ? 50.142 25.466 -14.032 1.00 64.56 438 ILE A O 1
ATOM 3465 N N . ILE A 1 439 ? 49.339 27.218 -12.859 1.00 61.44 439 ILE A N 1
ATOM 3466 C CA . ILE A 1 439 ? 48.558 26.426 -11.908 1.00 61.44 439 ILE A CA 1
ATOM 3467 C C . ILE A 1 439 ? 47.241 26.077 -12.612 1.00 61.44 439 ILE A C 1
ATOM 3469 O O . ILE A 1 439 ? 46.410 26.954 -12.849 1.00 61.44 439 ILE A O 1
ATOM 3473 N N . GLU A 1 440 ? 47.074 24.818 -13.024 1.00 54.38 440 GLU A N 1
ATOM 3474 C CA . GLU A 1 440 ? 45.790 24.335 -13.544 1.00 54.38 440 GLU A CA 1
ATOM 3475 C C . GLU A 1 440 ? 44.789 24.264 -12.374 1.00 54.38 440 GLU A C 1
ATOM 3477 O O . GLU A 1 440 ? 45.127 23.679 -11.341 1.00 54.38 440 GLU A O 1
ATOM 3482 N N . PRO A 1 441 ? 43.594 24.879 -12.480 1.00 51.59 441 PRO A N 1
ATOM 3483 C CA . PRO A 1 441 ? 42.583 24.767 -11.435 1.00 51.59 441 PRO A CA 1
ATOM 3484 C C . PRO A 1 441 ? 42.183 23.295 -11.286 1.00 51.59 441 PRO A C 1
ATOM 3486 O O . PRO A 1 441 ? 41.940 22.622 -12.288 1.00 51.59 441 PRO A O 1
ATOM 3489 N N . GLU A 1 442 ? 42.135 22.787 -10.052 1.00 50.03 442 GLU A N 1
ATOM 3490 C CA . GLU A 1 442 ? 41.567 21.463 -9.784 1.00 50.03 442 GLU A CA 1
ATOM 3491 C C . GLU A 1 442 ? 40.134 21.433 -10.340 1.00 50.03 442 GLU A C 1
ATOM 3493 O O . GLU A 1 442 ? 39.333 22.319 -10.038 1.00 50.03 442 GLU A O 1
ATOM 3498 N N . GLU A 1 443 ? 39.822 20.454 -11.196 1.00 40.69 443 GLU A N 1
ATOM 3499 C CA . GLU A 1 443 ? 38.458 20.234 -11.680 1.00 40.69 443 GLU A CA 1
ATOM 3500 C C . GLU A 1 443 ? 37.576 19.899 -10.470 1.00 40.69 443 GLU A C 1
ATOM 3502 O O . GLU A 1 443 ? 37.584 18.767 -9.978 1.00 40.69 443 GLU A O 1
ATOM 3507 N N . GLU A 1 444 ? 36.834 20.885 -9.959 1.00 40.72 444 GLU A N 1
ATOM 3508 C CA . GLU A 1 444 ? 35.765 20.608 -9.006 1.00 40.72 444 GLU A CA 1
ATOM 3509 C C . GLU A 1 444 ? 34.779 19.630 -9.668 1.00 40.72 444 GLU A C 1
ATOM 3511 O O . GLU A 1 444 ? 34.436 19.799 -10.846 1.00 40.72 444 GLU A O 1
ATOM 3516 N N . PRO A 1 445 ? 34.351 18.568 -8.962 1.00 40.28 445 PRO A N 1
ATOM 3517 C CA . PRO A 1 445 ? 33.450 17.581 -9.533 1.00 40.28 445 PRO A CA 1
ATOM 3518 C C . PRO A 1 445 ? 32.179 18.282 -10.018 1.00 40.28 445 PRO A C 1
ATOM 3520 O O . PRO A 1 445 ? 31.525 18.986 -9.255 1.00 40.28 445 PRO A O 1
ATOM 3523 N N . ILE A 1 446 ? 31.836 18.091 -11.295 1.00 41.94 446 ILE A N 1
ATOM 3524 C CA . ILE A 1 446 ? 30.587 18.595 -11.874 1.00 41.94 446 ILE A CA 1
ATOM 3525 C C . ILE A 1 446 ? 29.442 17.992 -11.058 1.00 41.94 446 ILE A C 1
ATOM 3527 O O . ILE A 1 446 ? 29.193 16.787 -11.150 1.00 41.94 446 ILE A O 1
ATOM 3531 N N . GLU A 1 447 ? 28.766 18.807 -10.247 1.00 42.12 447 GLU A N 1
ATOM 3532 C CA . GLU A 1 447 ? 27.586 18.349 -9.522 1.00 42.12 447 GLU A CA 1
ATOM 3533 C C . GLU A 1 447 ? 26.527 17.874 -10.532 1.00 42.12 447 GLU A C 1
ATOM 3535 O O . GLU A 1 447 ? 26.312 18.524 -11.566 1.00 42.12 447 GLU A O 1
ATOM 3540 N N . PRO A 1 448 ? 25.884 16.716 -10.291 1.00 52.53 448 PRO A N 1
ATOM 3541 C CA . PRO A 1 448 ? 24.845 16.221 -11.177 1.00 52.53 448 PRO A CA 1
ATOM 3542 C C . PRO A 1 448 ? 23.735 17.268 -11.300 1.00 52.53 448 PRO A C 1
ATOM 3544 O O . PRO A 1 448 ? 23.222 17.781 -10.312 1.00 52.53 448 PRO A O 1
ATOM 3547 N N . THR A 1 449 ? 23.331 17.575 -12.531 1.00 62.38 449 THR A N 1
ATOM 3548 C CA . THR A 1 449 ? 22.327 18.614 -12.816 1.00 62.38 449 THR A CA 1
ATOM 3549 C C . THR A 1 449 ? 20.900 18.224 -12.414 1.00 62.38 449 THR A C 1
ATOM 3551 O O . THR A 1 449 ? 19.999 19.056 -12.504 1.00 62.38 449 THR A O 1
ATOM 3554 N N . LYS A 1 450 ? 20.682 16.970 -11.995 1.00 77.69 450 LYS A N 1
ATOM 3555 C CA . LYS A 1 450 ? 19.408 16.420 -11.517 1.00 77.69 450 LYS A CA 1
ATOM 3556 C C . LYS A 1 450 ? 19.671 15.515 -10.310 1.00 77.69 450 LYS A C 1
ATOM 3558 O O . LYS A 1 450 ? 20.496 14.608 -10.407 1.00 77.69 450 LYS A O 1
ATOM 3563 N N . HIS A 1 451 ? 18.961 15.750 -9.209 1.00 71.50 451 HIS A N 1
ATOM 3564 C CA . HIS A 1 451 ? 19.032 14.949 -7.986 1.00 71.50 451 HIS A CA 1
ATOM 3565 C C . HIS A 1 451 ? 17.796 14.049 -7.864 1.00 71.50 451 HIS A C 1
ATOM 3567 O O . HIS A 1 451 ? 16.692 14.469 -8.222 1.00 71.50 451 HIS A O 1
ATOM 3573 N N . ALA A 1 452 ? 17.989 12.814 -7.395 1.00 83.19 452 ALA A N 1
ATOM 3574 C CA . ALA A 1 452 ? 16.901 11.886 -7.119 1.00 83.19 452 ALA A CA 1
ATOM 3575 C C . ALA A 1 452 ? 17.279 10.864 -6.048 1.00 83.19 452 ALA A C 1
ATOM 3577 O O . ALA A 1 452 ? 18.230 10.104 -6.231 1.00 83.19 452 ALA A O 1
ATOM 3578 N N . GLU A 1 453 ? 16.495 10.804 -4.976 1.00 87.88 453 GLU A N 1
ATOM 3579 C CA . GLU A 1 453 ? 16.720 9.859 -3.872 1.00 87.88 453 GLU A CA 1
ATOM 3580 C C . GLU A 1 453 ? 15.447 9.128 -3.428 1.00 87.88 453 GLU A C 1
ATOM 3582 O O . GLU A 1 453 ? 15.522 7.976 -3.002 1.00 87.88 453 GLU A O 1
ATOM 3587 N N . HIS A 1 454 ? 14.278 9.748 -3.608 1.00 95.88 454 HIS A N 1
ATOM 3588 C CA . HIS A 1 454 ? 13.024 9.210 -3.092 1.00 95.88 454 HIS A CA 1
ATOM 3589 C C . HIS A 1 454 ? 12.321 8.225 -4.025 1.00 95.88 454 HIS A C 1
ATOM 3591 O O . HIS A 1 454 ? 12.461 8.240 -5.255 1.00 95.88 454 HIS A O 1
ATOM 3597 N N . CYS A 1 455 ? 11.514 7.385 -3.393 1.00 96.88 455 CYS A N 1
ATOM 3598 C CA . CYS A 1 455 ? 10.805 6.256 -3.951 1.00 96.88 455 CYS A CA 1
ATOM 3599 C C . CYS A 1 455 ? 9.287 6.402 -3.759 1.00 96.88 455 CYS A C 1
ATOM 3601 O O . CYS A 1 455 ? 8.813 6.943 -2.760 1.00 96.88 455 CYS A O 1
ATOM 3603 N N . ILE A 1 456 ? 8.516 5.882 -4.715 1.00 98.00 456 ILE A N 1
ATOM 3604 C CA . ILE A 1 456 ? 7.049 5.899 -4.693 1.00 98.00 456 ILE A CA 1
ATOM 3605 C C . ILE A 1 456 ? 6.498 4.497 -4.925 1.00 98.00 456 ILE A C 1
ATOM 3607 O O . ILE A 1 456 ? 6.880 3.835 -5.893 1.00 98.00 456 ILE A O 1
ATOM 3611 N N . GLY A 1 457 ? 5.519 4.100 -4.119 1.00 97.75 457 GLY A N 1
ATOM 3612 C CA . GLY A 1 457 ? 4.624 2.985 -4.416 1.00 97.75 457 GLY A CA 1
ATOM 3613 C C . GLY A 1 457 ? 3.219 3.220 -3.878 1.00 97.75 457 GLY A C 1
ATOM 3614 O O . GLY A 1 457 ? 2.996 4.148 -3.110 1.00 97.75 457 GLY A O 1
ATOM 3615 N N . ALA A 1 458 ? 2.240 2.408 -4.275 1.00 97.31 458 ALA A N 1
ATOM 3616 C CA . ALA A 1 458 ? 0.920 2.491 -3.649 1.00 97.31 458 ALA A CA 1
ATOM 3617 C C . ALA A 1 458 ? 0.929 1.860 -2.249 1.00 97.31 458 ALA A C 1
ATOM 3619 O O . ALA A 1 458 ? 0.377 2.429 -1.313 1.00 97.31 458 ALA A O 1
ATOM 3620 N N . ILE A 1 459 ? 1.588 0.710 -2.082 1.00 98.19 459 ILE A N 1
ATOM 3621 C CA . ILE A 1 459 ? 1.693 0.025 -0.790 1.00 98.19 459 ILE A CA 1
ATOM 3622 C C . ILE A 1 459 ? 2.862 0.606 0.002 1.00 98.19 459 ILE A C 1
ATOM 3624 O O . ILE A 1 459 ? 2.639 1.174 1.070 1.00 98.19 459 ILE A O 1
ATOM 3628 N N . THR A 1 460 ? 4.089 0.538 -0.533 1.00 97.94 460 THR A N 1
ATOM 3629 C CA . THR A 1 460 ? 5.264 1.126 0.136 1.00 97.94 460 THR A CA 1
ATOM 3630 C C . THR A 1 460 ? 6.082 2.059 -0.743 1.00 97.94 460 THR A C 1
ATOM 3632 O O . THR A 1 460 ? 6.273 1.797 -1.925 1.00 97.94 460 THR A O 1
ATOM 3635 N N . GLY A 1 461 ? 6.636 3.127 -0.171 1.00 96.75 461 GLY A N 1
ATOM 3636 C CA . GLY A 1 461 ? 7.689 3.892 -0.846 1.00 96.75 461 GLY A CA 1
ATOM 3637 C C . GLY A 1 461 ? 8.979 3.076 -0.902 1.00 96.75 461 GLY A C 1
ATOM 3638 O O . GLY A 1 461 ? 9.429 2.656 -1.973 1.00 96.75 461 GLY A O 1
ATOM 3639 N N . ILE A 1 462 ? 9.533 2.791 0.275 1.00 95.12 462 ILE A N 1
ATOM 3640 C CA . ILE A 1 462 ? 10.759 2.011 0.454 1.00 95.12 462 ILE A CA 1
ATOM 3641 C C . ILE A 1 462 ? 10.582 0.925 1.522 1.00 95.12 462 ILE A C 1
ATOM 3643 O O . ILE A 1 462 ? 9.953 1.137 2.558 1.00 95.12 462 ILE A O 1
ATOM 3647 N N . GLY A 1 463 ? 11.176 -0.237 1.261 1.00 94.06 463 GLY A N 1
ATOM 3648 C CA . GLY A 1 463 ? 11.238 -1.383 2.157 1.00 94.06 463 GLY A CA 1
ATOM 3649 C C . GLY A 1 463 ? 9.953 -2.203 2.261 1.00 94.06 463 GLY A C 1
ATOM 3650 O O . GLY A 1 463 ? 8.987 -2.003 1.521 1.00 94.06 463 GLY A O 1
ATOM 3651 N N . GLY A 1 464 ? 9.990 -3.158 3.193 1.00 94.69 464 GLY A N 1
ATOM 3652 C CA . GLY A 1 464 ? 8.902 -4.090 3.487 1.00 94.69 464 GLY A CA 1
ATOM 3653 C C . GLY A 1 464 ? 8.965 -5.385 2.675 1.00 94.69 464 GLY A C 1
ATOM 3654 O O . GLY A 1 464 ? 9.362 -5.391 1.504 1.00 94.69 464 GLY A O 1
ATOM 3655 N N . GLN A 1 465 ? 8.566 -6.482 3.313 1.00 96.06 465 GLN A N 1
ATOM 3656 C CA . GLN A 1 465 ? 8.213 -7.738 2.658 1.00 96.06 465 GLN A CA 1
ATOM 3657 C C . GLN A 1 465 ? 6.722 -7.696 2.347 1.00 96.06 465 GLN A C 1
ATOM 3659 O O . GLN A 1 465 ? 5.905 -7.633 3.262 1.00 96.06 465 GLN A O 1
ATOM 3664 N N . ILE A 1 466 ? 6.384 -7.657 1.062 1.00 96.88 466 ILE A N 1
ATOM 3665 C CA . ILE A 1 466 ? 5.014 -7.430 0.607 1.00 96.88 466 ILE A CA 1
ATOM 3666 C C . ILE A 1 466 ? 4.464 -8.725 0.028 1.00 96.88 466 ILE A C 1
ATOM 3668 O O . ILE A 1 466 ? 5.055 -9.267 -0.905 1.00 96.88 466 ILE A O 1
ATOM 3672 N N . ASP A 1 467 ? 3.330 -9.181 0.543 1.00 93.12 467 ASP A N 1
ATOM 3673 C CA . ASP A 1 467 ? 2.680 -10.411 0.102 1.00 93.12 467 ASP A CA 1
ATOM 3674 C C . ASP A 1 467 ? 1.184 -10.205 -0.144 1.00 93.12 467 ASP A C 1
ATOM 3676 O O . ASP A 1 467 ? 0.514 -9.462 0.576 1.00 93.12 467 ASP A O 1
ATOM 3680 N N . GLY A 1 468 ? 0.649 -10.834 -1.190 1.00 89.00 468 GLY A N 1
ATOM 3681 C CA . GLY A 1 468 ? -0.793 -10.854 -1.439 1.00 89.00 468 GLY A CA 1
ATOM 3682 C C . GLY A 1 468 ? -1.441 -9.470 -1.579 1.00 89.00 468 GLY A C 1
ATOM 3683 O O . GLY A 1 468 ? -2.608 -9.302 -1.224 1.00 89.00 468 GLY A O 1
ATOM 3684 N N . CYS A 1 469 ? -0.727 -8.451 -2.068 1.00 92.31 469 CYS A N 1
ATOM 3685 C CA . CYS A 1 469 ? -1.249 -7.085 -2.152 1.00 92.31 469 CYS A CA 1
ATOM 3686 C C . CYS A 1 469 ? -1.834 -6.751 -3.532 1.00 92.31 469 CYS A C 1
ATOM 3688 O O . CYS A 1 469 ? -1.317 -7.173 -4.569 1.00 92.31 469 CYS A O 1
ATOM 3690 N N . TYR A 1 470 ? -2.892 -5.936 -3.560 1.00 91.38 470 TYR A N 1
ATOM 3691 C CA . TYR A 1 470 ? -3.573 -5.556 -4.801 1.00 91.38 470 TYR A CA 1
ATOM 3692 C C . TYR A 1 470 ? -3.722 -4.049 -4.963 1.00 91.38 470 TYR A C 1
ATOM 3694 O O . TYR A 1 470 ? -4.245 -3.350 -4.099 1.00 91.38 470 TYR A O 1
ATOM 3702 N N . VAL A 1 471 ? -3.299 -3.548 -6.117 1.00 93.19 471 VAL A N 1
ATOM 3703 C CA . VAL A 1 471 ? -3.392 -2.133 -6.463 1.00 93.19 471 VAL A CA 1
ATOM 3704 C C . VAL A 1 471 ? -4.190 -1.985 -7.741 1.00 93.19 471 VAL A C 1
ATOM 3706 O O . VAL A 1 471 ? -3.871 -2.613 -8.755 1.00 93.19 471 VAL A O 1
ATOM 3709 N N . THR A 1 472 ? -5.209 -1.125 -7.718 1.00 89.25 472 THR A N 1
ATOM 3710 C CA . THR A 1 472 ? -5.963 -0.818 -8.930 1.00 89.25 472 THR A CA 1
ATOM 3711 C C . THR A 1 472 ? -6.350 0.638 -9.085 1.00 89.25 472 THR A C 1
ATOM 3713 O O . THR A 1 472 ? -6.717 1.294 -8.122 1.00 89.25 472 THR A O 1
ATOM 3716 N N . ASP A 1 473 ? -6.283 1.149 -10.311 1.00 86.19 473 ASP A N 1
ATOM 3717 C CA . ASP A 1 473 ? -6.586 2.551 -10.611 1.00 86.19 473 ASP A CA 1
ATOM 3718 C C . ASP A 1 473 ? -5.780 3.506 -9.713 1.00 86.19 473 ASP A C 1
ATOM 3720 O O . ASP A 1 473 ? -6.319 4.315 -8.954 1.00 86.19 473 ASP A O 1
ATOM 3724 N N . PHE A 1 474 ? -4.456 3.325 -9.750 1.00 92.94 474 PHE A N 1
ATOM 3725 C CA . PHE A 1 474 ? -3.497 4.117 -8.989 1.00 92.94 474 PHE A CA 1
ATOM 3726 C C . PHE A 1 474 ? -2.709 5.059 -9.903 1.00 92.94 474 PHE A C 1
ATOM 3728 O O . PHE A 1 474 ? -2.154 4.647 -10.928 1.00 92.94 474 PHE A O 1
ATOM 3735 N N . GLY A 1 475 ? -2.631 6.332 -9.521 1.00 94.75 475 GLY A N 1
ATOM 3736 C CA . GLY A 1 475 ? -1.900 7.357 -10.264 1.00 94.75 475 GLY A CA 1
ATOM 3737 C C . GLY A 1 475 ? -0.836 8.057 -9.426 1.00 94.75 475 GLY A C 1
ATOM 3738 O O . GLY A 1 475 ? -1.119 8.526 -8.328 1.00 94.75 475 GLY A O 1
ATOM 3739 N N . PHE A 1 476 ? 0.365 8.200 -9.980 1.00 97.19 476 PHE A N 1
ATOM 3740 C CA . PHE A 1 476 ? 1.405 9.076 -9.449 1.00 97.19 476 PHE A CA 1
ATOM 3741 C C . PHE A 1 476 ? 1.749 10.190 -10.440 1.00 97.19 476 PHE A C 1
ATOM 3743 O O . PHE A 1 476 ? 2.018 9.924 -11.619 1.00 97.19 476 PHE A O 1
ATOM 3750 N N . PHE A 1 477 ? 1.777 11.431 -9.949 1.00 95.31 477 PHE A N 1
ATOM 3751 C CA . PHE A 1 477 ? 2.192 12.593 -10.725 1.00 95.31 477 PHE A CA 1
ATOM 3752 C C . PHE A 1 477 ? 3.152 13.497 -9.950 1.00 95.31 477 PHE A C 1
ATOM 3754 O O . PHE A 1 477 ? 2.834 13.941 -8.848 1.00 95.31 477 PHE A O 1
ATOM 3761 N N . ASN A 1 478 ? 4.307 13.794 -10.549 1.00 93.81 478 ASN A N 1
ATOM 3762 C CA . ASN A 1 478 ? 5.291 14.725 -9.999 1.00 93.81 478 ASN A CA 1
ATOM 3763 C C . ASN A 1 478 ? 5.433 15.983 -10.870 1.00 93.81 478 ASN A C 1
ATOM 3765 O O . ASN A 1 478 ? 5.944 15.912 -11.991 1.00 93.81 478 ASN A O 1
ATOM 3769 N N . GLU A 1 479 ? 5.032 17.130 -10.328 1.00 89.69 479 GLU A N 1
ATOM 3770 C CA . GLU A 1 479 ? 5.235 18.460 -10.915 1.00 89.69 479 GLU A CA 1
ATOM 3771 C C . GLU A 1 479 ? 6.426 19.212 -10.291 1.00 89.69 479 GLU A C 1
ATOM 3773 O O . GLU A 1 479 ? 6.770 20.300 -10.763 1.00 89.69 479 GLU A O 1
ATOM 3778 N N . LEU A 1 480 ? 7.062 18.677 -9.239 1.00 88.75 480 LEU A N 1
ATOM 3779 C CA . LEU A 1 480 ? 8.267 19.284 -8.668 1.00 88.75 480 LEU A CA 1
ATOM 3780 C C . LEU A 1 480 ? 9.440 19.201 -9.650 1.00 88.75 480 LEU A C 1
ATOM 3782 O O . LEU A 1 480 ? 9.512 18.258 -10.438 1.00 88.75 480 LEU A O 1
ATOM 3786 N N . PRO A 1 481 ? 10.387 20.158 -9.611 1.00 87.81 481 PRO A N 1
ATOM 3787 C CA . PRO A 1 481 ? 11.589 20.110 -10.444 1.00 87.81 481 PRO A CA 1
ATOM 3788 C C . PRO A 1 481 ? 12.501 18.919 -10.110 1.00 87.81 481 PRO A C 1
ATOM 3790 O O . PRO A 1 481 ? 13.179 18.412 -11.005 1.00 87.81 481 PRO A O 1
ATOM 3793 N N . ASP A 1 482 ? 12.502 18.472 -8.853 1.00 90.88 482 ASP A N 1
ATOM 3794 C CA . ASP A 1 482 ? 13.262 17.316 -8.384 1.00 90.88 482 ASP A CA 1
ATOM 3795 C C . ASP A 1 482 ? 12.698 16.006 -8.936 1.00 90.88 482 ASP A C 1
ATOM 3797 O O . ASP A 1 482 ? 11.493 15.860 -9.163 1.00 90.88 482 ASP A O 1
ATOM 3801 N N . TYR A 1 483 ? 13.584 15.040 -9.172 1.00 93.31 483 TYR A N 1
ATOM 3802 C CA . TYR A 1 483 ? 13.220 13.769 -9.787 1.00 93.31 483 TYR A CA 1
ATOM 3803 C C . TYR A 1 483 ? 12.983 12.709 -8.724 1.00 93.31 483 TYR A C 1
ATOM 3805 O O . TYR A 1 483 ? 13.761 12.568 -7.787 1.00 93.31 483 TYR A O 1
ATOM 3813 N N . TYR A 1 484 ? 11.954 11.890 -8.898 1.00 96.38 484 TYR A N 1
ATOM 3814 C CA . TYR A 1 484 ? 11.840 10.649 -8.136 1.00 96.38 484 TYR A CA 1
ATOM 3815 C C . TYR A 1 484 ? 12.719 9.567 -8.755 1.00 96.38 484 TYR A C 1
ATOM 3817 O O . TYR A 1 484 ? 12.763 9.404 -9.981 1.00 96.38 484 TYR A O 1
ATOM 3825 N N . LEU A 1 485 ? 13.435 8.833 -7.904 1.00 96.38 485 LEU A N 1
ATOM 3826 C CA . LEU A 1 485 ? 14.405 7.843 -8.350 1.00 96.38 485 LEU A CA 1
ATOM 3827 C C . LEU A 1 485 ? 13.706 6.574 -8.836 1.00 96.38 485 LEU A C 1
ATOM 3829 O O . LEU A 1 485 ? 13.987 6.114 -9.945 1.00 96.38 485 LEU A O 1
ATOM 3833 N N . TYR A 1 486 ? 12.783 6.045 -8.027 1.00 97.56 486 TYR A N 1
ATOM 3834 C CA . TYR A 1 486 ? 12.081 4.788 -8.286 1.00 97.56 486 TYR A CA 1
ATOM 3835 C C . TYR A 1 486 ? 10.576 4.913 -8.048 1.00 97.56 486 TYR A C 1
ATOM 3837 O O . TYR A 1 486 ? 10.143 5.297 -6.965 1.00 97.56 486 TYR A O 1
ATOM 3845 N N . CYS A 1 487 ? 9.768 4.515 -9.028 1.00 98.31 487 CYS A N 1
ATOM 3846 C CA . CYS A 1 487 ? 8.315 4.420 -8.881 1.00 98.31 487 CYS A CA 1
ATOM 3847 C C . CYS A 1 487 ? 7.816 3.016 -9.247 1.00 98.31 487 CYS A C 1
ATOM 3849 O O . CYS A 1 487 ? 8.159 2.491 -10.306 1.00 98.31 487 CYS A O 1
ATOM 3851 N N . GLY A 1 488 ? 6.992 2.408 -8.397 1.00 98.12 488 GLY A N 1
ATOM 3852 C CA . GLY A 1 488 ? 6.330 1.137 -8.687 1.00 98.12 488 GLY A CA 1
ATOM 3853 C C . GLY A 1 488 ? 4.835 1.177 -8.406 1.00 98.12 488 GLY A C 1
ATOM 3854 O O . GLY A 1 488 ? 4.361 2.005 -7.633 1.00 98.12 488 GLY A O 1
ATOM 3855 N N . GLY A 1 489 ? 4.080 0.270 -9.027 1.00 97.75 489 GLY A N 1
ATOM 3856 C CA . GLY A 1 489 ? 2.655 0.121 -8.732 1.00 97.75 489 GLY A CA 1
ATOM 3857 C C . GLY A 1 489 ? 2.414 -0.365 -7.300 1.00 97.75 489 GLY A C 1
ATOM 3858 O O . GLY A 1 489 ? 1.599 0.208 -6.589 1.00 97.75 489 GLY A O 1
ATOM 3859 N N . ILE A 1 490 ? 3.171 -1.372 -6.848 1.00 98.38 490 ILE A N 1
ATOM 3860 C CA . ILE A 1 490 ? 3.157 -1.857 -5.459 1.00 98.38 490 ILE A CA 1
ATOM 3861 C C . ILE A 1 490 ? 4.138 -1.055 -4.605 1.00 98.38 490 ILE A C 1
ATOM 3863 O O . ILE A 1 490 ? 3.744 -0.501 -3.579 1.00 98.38 490 ILE A O 1
ATOM 3867 N N . SER A 1 491 ? 5.410 -1.004 -5.015 1.00 98.38 491 SER A N 1
ATOM 3868 C CA . SER A 1 491 ? 6.478 -0.429 -4.195 1.00 98.38 491 SER A CA 1
ATOM 3869 C C . SER A 1 491 ? 7.561 0.273 -5.002 1.00 98.38 491 SER A C 1
ATOM 3871 O O . SER A 1 491 ? 7.932 -0.185 -6.080 1.00 98.38 491 SER A O 1
ATOM 3873 N N . GLY A 1 492 ? 8.129 1.354 -4.478 1.00 97.88 492 GLY A N 1
ATOM 3874 C CA . GLY A 1 492 ? 9.289 1.985 -5.102 1.00 97.88 492 GLY A CA 1
ATOM 3875 C C . GLY A 1 492 ? 10.528 1.090 -5.021 1.00 97.88 492 GLY A C 1
ATOM 3876 O O . GLY A 1 492 ? 11.123 0.769 -6.052 1.00 97.88 492 GLY A O 1
ATOM 3877 N N . LYS A 1 493 ? 10.887 0.637 -3.816 1.00 96.56 493 LYS A N 1
ATOM 3878 C CA . LYS A 1 493 ? 12.049 -0.235 -3.572 1.00 96.56 493 LYS A CA 1
ATOM 3879 C C . LYS A 1 493 ? 11.815 -1.167 -2.366 1.00 96.56 493 LYS A C 1
ATOM 3881 O O . LYS A 1 493 ? 12.213 -0.819 -1.254 1.00 96.56 493 LYS A O 1
ATOM 3886 N N . PRO A 1 494 ? 11.171 -2.331 -2.551 1.00 96.38 494 PRO A N 1
ATOM 3887 C CA . PRO A 1 494 ? 10.817 -3.245 -1.460 1.00 96.38 494 PRO A CA 1
ATOM 3888 C C . PRO A 1 494 ? 11.959 -4.196 -1.075 1.00 96.38 494 PRO A C 1
ATOM 3890 O O . PRO A 1 494 ? 12.933 -4.346 -1.814 1.00 96.38 494 PRO A O 1
ATOM 3893 N N . ALA A 1 495 ? 11.804 -4.903 0.052 1.00 94.81 495 ALA A N 1
ATOM 3894 C CA . ALA A 1 495 ? 12.641 -6.058 0.386 1.00 94.81 495 ALA A CA 1
ATOM 3895 C C . ALA A 1 495 ? 12.265 -7.271 -0.475 1.00 94.81 495 ALA A C 1
ATOM 3897 O O . ALA A 1 495 ? 13.136 -7.942 -1.019 1.00 94.81 495 ALA A O 1
ATOM 3898 N N . SER A 1 496 ? 10.975 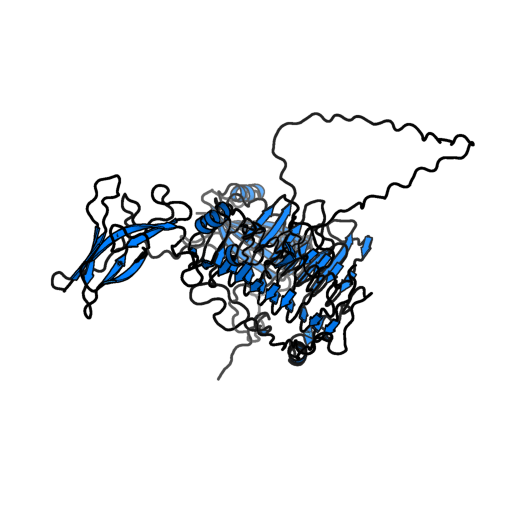-7.536 -0.658 1.00 95.25 496 SER A N 1
ATOM 3899 C CA . SER A 1 496 ? 10.464 -8.543 -1.593 1.00 95.25 496 SER A CA 1
ATOM 3900 C C . SER A 1 496 ? 9.009 -8.253 -1.930 1.00 95.25 496 SER A C 1
ATOM 3902 O O . SER A 1 496 ? 8.318 -7.590 -1.158 1.00 95.25 496 SER A O 1
ATOM 3904 N N . VAL A 1 497 ? 8.545 -8.761 -3.072 1.00 96.75 497 VAL A N 1
ATOM 3905 C CA . VAL A 1 497 ? 7.118 -8.740 -3.422 1.00 96.75 497 VAL A CA 1
ATOM 3906 C C . VAL A 1 497 ? 6.699 -10.114 -3.913 1.00 96.75 497 VAL A C 1
ATOM 3908 O O . VAL A 1 497 ? 7.287 -10.637 -4.864 1.00 96.75 497 VAL A O 1
ATOM 3911 N N . THR A 1 498 ? 5.682 -10.682 -3.279 1.00 93.19 498 THR A N 1
ATOM 3912 C CA . THR A 1 498 ? 5.102 -11.976 -3.624 1.00 93.19 498 THR A CA 1
ATOM 3913 C C . THR A 1 498 ? 3.599 -11.862 -3.849 1.00 93.19 498 THR A C 1
ATOM 3915 O O . THR A 1 498 ? 2.934 -10.997 -3.280 1.00 93.19 498 THR A O 1
ATOM 3918 N N . ASP A 1 499 ? 3.083 -12.667 -4.779 1.00 89.94 499 ASP A N 1
ATOM 3919 C CA . ASP A 1 499 ? 1.646 -12.898 -5.003 1.00 89.94 499 ASP A CA 1
ATOM 3920 C C . ASP A 1 499 ? 0.786 -11.624 -5.115 1.00 89.94 499 ASP A C 1
ATOM 3922 O O . ASP A 1 499 ? -0.382 -11.592 -4.737 1.00 89.94 499 ASP A O 1
ATOM 3926 N N . SER A 1 500 ? 1.371 -10.559 -5.669 1.00 91.75 500 SER A N 1
ATOM 3927 C CA . SER A 1 500 ? 0.768 -9.225 -5.716 1.00 91.75 500 SER A CA 1
ATOM 3928 C C . SER A 1 500 ? 0.404 -8.796 -7.138 1.00 91.75 500 SER A C 1
ATOM 3930 O O . SER A 1 500 ? 1.069 -9.155 -8.115 1.00 91.75 500 SER A O 1
ATOM 3932 N N . ALA A 1 501 ? -0.641 -7.983 -7.276 1.00 91.25 501 ALA A N 1
ATOM 3933 C CA . ALA A 1 501 ? -1.162 -7.567 -8.573 1.00 91.25 501 ALA A CA 1
ATOM 3934 C C . ALA A 1 501 ? -1.370 -6.058 -8.688 1.00 91.25 501 ALA A C 1
ATOM 3936 O O . ALA A 1 501 ? -1.845 -5.395 -7.771 1.00 91.25 501 ALA A O 1
ATOM 3937 N N . VAL A 1 502 ? -1.064 -5.539 -9.875 1.00 93.56 502 VAL A N 1
ATOM 3938 C CA . VAL A 1 502 ? -1.287 -4.149 -10.265 1.00 93.56 502 VAL A CA 1
ATOM 3939 C C . VAL A 1 502 ? -2.148 -4.115 -11.520 1.00 93.56 502 VAL A C 1
ATOM 3941 O O . VAL A 1 502 ? -1.785 -4.695 -12.551 1.00 93.56 502 VAL A O 1
ATOM 3944 N N . TYR A 1 503 ? -3.278 -3.415 -11.446 1.00 89.44 503 TYR A N 1
ATOM 3945 C CA . TYR A 1 503 ? -4.198 -3.244 -12.563 1.00 89.44 503 TYR A CA 1
ATOM 3946 C C . TYR A 1 503 ? -4.635 -1.790 -12.733 1.00 89.44 503 TYR A C 1
ATOM 3948 O O . TYR A 1 503 ? -5.348 -1.271 -11.888 1.00 89.44 503 TYR A O 1
ATOM 3956 N N . TYR A 1 504 ? -4.281 -1.152 -13.849 1.00 87.75 504 TYR A N 1
ATOM 3957 C CA . TYR A 1 504 ? -4.384 0.304 -14.028 1.00 87.75 504 TYR A CA 1
ATOM 3958 C C . TYR A 1 504 ? -3.458 1.064 -13.083 1.00 87.75 504 TYR A C 1
ATOM 3960 O O . TYR A 1 504 ? -3.853 1.524 -12.015 1.00 87.75 504 TYR A O 1
ATOM 3968 N N . TYR A 1 505 ? -2.210 1.211 -13.513 1.00 95.25 505 TYR A N 1
ATOM 3969 C CA . TYR A 1 505 ? -1.229 2.049 -12.838 1.00 95.25 505 TYR A CA 1
ATOM 3970 C C . TYR A 1 505 ? -0.627 3.041 -13.822 1.00 95.25 505 TYR A C 1
ATOM 3972 O O . TYR A 1 505 ? -0.231 2.666 -14.930 1.00 95.25 505 TYR A O 1
ATOM 3980 N N . SER A 1 506 ? -0.540 4.305 -13.409 1.00 96.81 506 SER A N 1
ATOM 3981 C CA . SER A 1 506 ? 0.180 5.326 -14.160 1.00 96.81 506 SER A CA 1
ATOM 3982 C C . SER A 1 506 ? 1.184 6.084 -13.299 1.00 96.81 506 SER A C 1
ATOM 3984 O O . SER A 1 506 ? 0.884 6.461 -12.169 1.00 96.81 506 SER A O 1
ATOM 3986 N N . ALA A 1 507 ? 2.369 6.336 -13.855 1.00 96.00 507 ALA A N 1
ATOM 3987 C CA . ALA A 1 507 ? 3.395 7.176 -13.244 1.00 96.00 507 ALA A CA 1
ATOM 3988 C C . ALA A 1 507 ? 3.952 8.157 -14.271 1.00 96.00 507 ALA A C 1
ATOM 399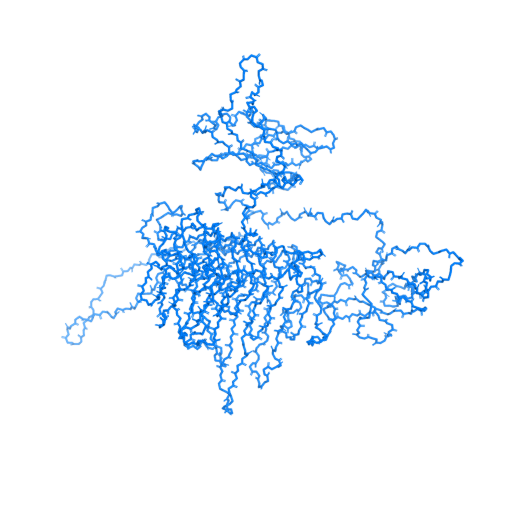0 O O . ALA A 1 507 ? 4.378 7.761 -15.363 1.00 96.00 507 ALA A O 1
ATOM 3991 N N . GLN A 1 508 ? 3.886 9.445 -13.940 1.00 94.31 508 GLN A N 1
ATOM 3992 C CA . GLN A 1 508 ? 4.203 10.535 -14.857 1.00 94.31 508 GLN A CA 1
ATOM 3993 C C . GLN A 1 508 ? 4.855 11.715 -14.119 1.00 94.31 508 GLN A C 1
ATOM 3995 O O . GLN A 1 508 ? 4.660 11.896 -12.920 1.00 94.31 508 GLN A O 1
ATOM 4000 N N . GLY A 1 509 ? 5.590 12.549 -14.856 1.00 90.31 509 GLY A N 1
ATOM 4001 C CA . GLY A 1 509 ? 6.295 13.711 -14.310 1.00 90.31 509 GLY A CA 1
ATOM 4002 C C . GLY A 1 509 ? 7.808 13.509 -14.281 1.00 90.31 509 GLY A C 1
ATOM 4003 O O . GLY A 1 509 ? 8.348 12.724 -15.064 1.00 90.31 509 GLY A O 1
ATOM 4004 N N . ASN A 1 510 ? 8.492 14.220 -13.386 1.00 93.25 510 ASN A N 1
ATOM 4005 C CA . ASN A 1 510 ? 9.942 14.110 -13.215 1.00 93.25 510 ASN A CA 1
ATOM 4006 C C . ASN A 1 510 ? 10.298 12.817 -12.458 1.00 93.25 510 ASN A C 1
ATOM 4008 O O . ASN A 1 510 ? 10.288 12.769 -11.226 1.00 93.25 510 ASN A O 1
ATOM 4012 N N . ILE A 1 511 ? 10.544 11.745 -13.218 1.00 95.75 511 ILE A N 1
ATOM 4013 C CA . ILE A 1 511 ? 10.806 10.383 -12.727 1.00 95.75 511 ILE A CA 1
ATOM 4014 C C . ILE A 1 511 ? 11.929 9.758 -13.554 1.00 95.75 511 ILE A C 1
ATOM 4016 O O . ILE A 1 511 ? 11.851 9.732 -14.787 1.00 95.75 511 ILE A O 1
ATOM 4020 N N . PHE A 1 512 ? 12.943 9.192 -12.900 1.00 95.81 512 PHE A N 1
ATOM 4021 C CA . PHE A 1 512 ? 14.003 8.472 -13.606 1.00 95.81 512 PHE A CA 1
ATOM 4022 C C . PHE A 1 512 ? 13.586 7.063 -14.003 1.00 95.81 512 PHE A C 1
ATOM 4024 O O . PHE A 1 512 ? 13.645 6.723 -15.187 1.00 95.81 512 PHE A O 1
ATOM 4031 N N . ASN A 1 513 ? 13.149 6.259 -13.036 1.00 97.31 513 ASN A N 1
ATOM 4032 C CA . ASN A 1 513 ? 12.914 4.838 -13.242 1.00 97.31 513 ASN A CA 1
ATOM 4033 C C . ASN A 1 513 ? 11.542 4.434 -12.709 1.00 97.31 513 ASN A C 1
ATOM 4035 O O . ASN A 1 513 ? 11.198 4.742 -11.568 1.00 97.31 513 ASN A O 1
ATOM 4039 N N . ALA A 1 514 ? 10.769 3.707 -13.515 1.00 98.38 514 ALA A N 1
ATOM 4040 C CA . ALA A 1 514 ? 9.497 3.156 -13.066 1.00 98.38 514 ALA A CA 1
ATOM 4041 C C . ALA A 1 514 ? 9.263 1.730 -13.562 1.00 98.38 514 ALA A C 1
ATOM 4043 O O . ALA A 1 514 ? 9.650 1.371 -14.678 1.00 98.38 514 ALA A O 1
ATOM 4044 N N . GLY A 1 515 ? 8.619 0.913 -12.733 1.00 98.31 515 GLY A N 1
ATOM 4045 C CA . GLY A 1 515 ? 8.217 -0.440 -13.094 1.00 98.31 515 GLY A CA 1
ATOM 4046 C C . GLY A 1 515 ? 6.756 -0.712 -12.768 1.00 98.31 515 GLY A C 1
ATOM 4047 O O . GLY A 1 515 ? 6.171 -0.083 -11.891 1.00 98.31 515 GLY A O 1
ATOM 4048 N N . GLY A 1 516 ? 6.142 -1.648 -13.491 1.00 98.12 516 GLY A N 1
ATOM 4049 C CA . GLY A 1 516 ? 4.724 -1.964 -13.306 1.00 98.12 516 GLY A CA 1
ATOM 4050 C C . GLY A 1 516 ? 4.380 -2.476 -11.904 1.00 98.12 516 GLY A C 1
ATOM 4051 O O . GLY A 1 516 ? 3.313 -2.149 -11.398 1.00 98.12 516 GLY A O 1
ATOM 4052 N N . VAL A 1 517 ? 5.287 -3.222 -11.263 1.00 98.38 517 VAL A N 1
ATOM 4053 C CA . VAL A 1 517 ? 5.130 -3.713 -9.881 1.00 98.38 517 VAL A CA 1
ATOM 4054 C C . VAL A 1 517 ? 6.061 -2.952 -8.946 1.00 98.38 517 VAL A C 1
ATOM 4056 O O . VAL A 1 517 ? 5.595 -2.379 -7.963 1.00 98.38 517 VAL A O 1
ATOM 4059 N N . VAL A 1 518 ? 7.358 -2.914 -9.267 1.00 98.56 518 VAL A N 1
ATOM 4060 C CA . VAL A 1 518 ? 8.377 -2.263 -8.437 1.00 98.56 518 VAL A CA 1
ATOM 4061 C C . VAL A 1 518 ? 9.232 -1.279 -9.222 1.00 98.56 518 VAL A C 1
ATOM 4063 O O . VAL A 1 518 ? 9.533 -1.515 -10.389 1.00 98.56 518 VAL A O 1
ATOM 4066 N N . GLY A 1 519 ? 9.678 -0.196 -8.591 1.00 97.94 519 GLY A N 1
ATOM 4067 C CA . GLY A 1 519 ? 10.649 0.710 -9.207 1.00 97.94 519 GLY A CA 1
ATOM 4068 C C . GLY A 1 519 ? 12.038 0.068 -9.313 1.00 97.94 519 GLY A C 1
ATOM 4069 O O . GLY A 1 519 ? 12.572 -0.079 -10.411 1.00 97.94 519 GLY A O 1
ATOM 4070 N N . SER A 1 520 ? 12.591 -0.400 -8.194 1.00 97.50 520 SER A N 1
ATOM 4071 C CA . SER A 1 520 ? 13.856 -1.145 -8.139 1.00 97.50 520 SER A CA 1
ATOM 4072 C C . SER A 1 520 ? 13.690 -2.458 -7.381 1.00 97.50 520 SER A C 1
ATOM 4074 O O . SER A 1 520 ? 13.135 -2.495 -6.284 1.00 97.50 520 SER A O 1
ATOM 4076 N N . ALA A 1 521 ? 14.219 -3.539 -7.955 1.00 96.94 521 ALA A N 1
ATOM 4077 C CA . ALA A 1 521 ? 14.311 -4.848 -7.313 1.00 96.94 521 ALA A CA 1
ATOM 4078 C C . ALA A 1 521 ? 15.622 -5.025 -6.520 1.00 96.94 521 ALA A C 1
ATOM 4080 O O . ALA A 1 521 ? 16.052 -6.152 -6.278 1.00 96.94 521 ALA A O 1
ATOM 4081 N N . ALA A 1 522 ? 16.291 -3.934 -6.129 1.00 94.31 522 ALA A N 1
ATOM 4082 C CA . ALA A 1 522 ? 17.563 -4.007 -5.410 1.00 94.31 522 ALA A CA 1
ATOM 4083 C C . ALA A 1 522 ? 17.463 -4.529 -3.975 1.00 94.31 522 ALA A C 1
ATOM 4085 O O . ALA A 1 522 ? 18.479 -4.943 -3.413 1.00 94.31 522 ALA A O 1
ATOM 4086 N N . GLY A 1 523 ? 16.260 -4.583 -3.410 1.00 91.88 523 GLY A N 1
ATOM 4087 C CA . GLY A 1 523 ? 16.055 -4.966 -2.021 1.00 91.88 523 GLY A CA 1
ATOM 4088 C C . GLY A 1 523 ? 16.076 -3.763 -1.081 1.00 91.88 523 GLY A C 1
ATOM 4089 O O . GLY A 1 523 ? 16.294 -2.619 -1.495 1.00 91.88 523 GLY A O 1
ATOM 4090 N N . ALA A 1 524 ? 15.868 -4.029 0.203 1.00 89.88 524 ALA A N 1
ATOM 4091 C CA . ALA A 1 524 ? 15.761 -3.011 1.240 1.00 89.88 524 ALA A CA 1
ATOM 4092 C C . ALA A 1 524 ? 17.084 -2.805 1.987 1.00 89.88 524 ALA A C 1
ATOM 4094 O O . ALA A 1 524 ? 17.962 -3.669 1.995 1.00 89.88 524 ALA A O 1
ATOM 4095 N N . ARG A 1 525 ? 17.233 -1.637 2.618 1.00 87.06 525 ARG A N 1
ATOM 4096 C CA . ARG A 1 525 ? 18.368 -1.326 3.497 1.00 87.06 525 ARG A CA 1
ATOM 4097 C C . ARG A 1 525 ? 18.026 -1.683 4.941 1.00 87.06 525 ARG A C 1
ATOM 4099 O O . ARG A 1 525 ? 16.890 -1.510 5.381 1.00 87.06 525 ARG A O 1
ATOM 4106 N N . ALA A 1 526 ? 19.028 -2.162 5.667 1.00 85.88 526 ALA A N 1
ATOM 4107 C CA . ALA A 1 526 ? 18.988 -2.268 7.120 1.00 85.88 526 ALA A CA 1
ATOM 4108 C C . ALA A 1 526 ? 19.785 -1.112 7.745 1.00 85.88 526 ALA A C 1
ATOM 4110 O O . ALA A 1 526 ? 20.622 -0.502 7.077 1.00 85.88 526 ALA A O 1
ATOM 4111 N N . TYR A 1 527 ? 19.525 -0.807 9.013 1.00 85.31 527 TYR A N 1
ATOM 4112 C CA . TYR A 1 527 ? 20.068 0.369 9.695 1.00 85.31 527 TYR A CA 1
ATOM 4113 C C . TYR A 1 527 ? 20.801 -0.016 10.985 1.00 85.31 527 TYR A C 1
ATOM 4115 O O . TYR A 1 527 ? 20.395 -0.928 11.702 1.00 85.31 527 TYR A O 1
ATOM 4123 N N . ASP A 1 528 ? 21.884 0.694 11.305 1.00 81.94 528 ASP A N 1
ATOM 4124 C CA . ASP A 1 528 ? 22.602 0.524 12.571 1.00 81.94 528 ASP A CA 1
ATOM 4125 C C . ASP A 1 528 ? 21.864 1.191 13.752 1.00 81.94 528 ASP A C 1
ATOM 4127 O O . ASP A 1 528 ? 20.925 1.966 13.569 1.00 81.94 528 ASP A O 1
ATOM 4131 N N . ALA A 1 529 ? 22.329 0.968 14.987 1.00 75.75 529 ALA A N 1
ATOM 4132 C CA . ALA A 1 529 ? 21.772 1.598 16.198 1.00 75.75 529 ALA A CA 1
ATOM 4133 C C . ALA A 1 529 ? 21.798 3.141 16.205 1.00 75.75 529 ALA A C 1
ATOM 4135 O O . ALA A 1 529 ? 21.305 3.767 17.137 1.00 75.75 529 ALA A O 1
ATOM 4136 N N . LYS A 1 530 ? 22.435 3.789 15.228 1.00 75.12 530 LYS A N 1
ATOM 4137 C CA . LYS A 1 530 ? 22.450 5.250 15.084 1.00 75.12 530 LYS A CA 1
ATOM 4138 C C . LYS A 1 530 ? 21.540 5.715 13.948 1.00 75.12 530 LYS A C 1
ATOM 4140 O O . LYS A 1 530 ? 21.571 6.897 13.618 1.00 75.12 530 LYS A O 1
ATOM 4145 N N . GLY A 1 531 ? 20.758 4.809 13.358 1.00 75.62 531 GLY A N 1
ATOM 4146 C CA . GLY A 1 531 ? 19.902 5.087 12.211 1.00 75.62 531 GLY A CA 1
ATOM 4147 C C . GLY A 1 531 ? 20.681 5.316 10.920 1.00 75.62 531 GLY A C 1
ATOM 4148 O O . GLY A 1 531 ? 20.173 5.981 10.025 1.00 75.62 531 GLY A O 1
ATOM 4149 N N . ARG A 1 532 ? 21.919 4.821 10.814 1.00 82.19 532 ARG A N 1
ATOM 4150 C CA . ARG A 1 532 ? 22.716 4.928 9.585 1.00 82.19 532 ARG A CA 1
ATOM 4151 C C . ARG A 1 532 ? 22.532 3.678 8.742 1.00 82.19 532 ARG A C 1
ATOM 4153 O O . ARG A 1 532 ? 22.578 2.571 9.275 1.00 82.19 532 ARG A O 1
ATOM 4160 N N . GLU A 1 533 ? 22.367 3.868 7.440 1.00 85.31 533 GLU A N 1
ATOM 4161 C CA . GLU A 1 533 ? 22.228 2.770 6.485 1.00 85.31 533 GLU A CA 1
ATOM 4162 C C . GLU A 1 533 ? 23.446 1.848 6.503 1.00 85.31 533 GLU A C 1
ATOM 4164 O O . GLU A 1 533 ? 24.600 2.288 6.478 1.00 85.31 533 GLU A O 1
ATOM 4169 N N . LEU A 1 534 ? 23.169 0.549 6.527 1.00 85.12 534 LEU A N 1
ATOM 4170 C CA . LEU A 1 534 ? 24.150 -0.483 6.250 1.00 85.12 534 LEU A CA 1
ATOM 4171 C C . LEU A 1 534 ? 24.426 -0.537 4.735 1.00 85.12 534 LEU A C 1
ATOM 4173 O O . LEU A 1 534 ? 23.541 -0.233 3.932 1.00 85.12 534 LEU A O 1
ATOM 4177 N N . PRO A 1 535 ? 25.658 -0.896 4.329 1.00 81.31 535 PRO A N 1
ATOM 4178 C CA . PRO A 1 535 ? 26.107 -0.748 2.943 1.00 81.31 535 PRO A CA 1
ATOM 4179 C C . PRO A 1 535 ? 25.373 -1.662 1.954 1.00 81.31 535 PRO A C 1
ATOM 4181 O O . PRO A 1 535 ? 25.132 -1.258 0.817 1.00 81.31 535 PRO A O 1
ATOM 4184 N N . ASP A 1 536 ? 24.997 -2.864 2.387 1.00 84.50 536 ASP A N 1
ATOM 4185 C CA . ASP A 1 536 ? 24.420 -3.893 1.524 1.00 84.50 536 ASP A CA 1
ATOM 4186 C C . ASP A 1 536 ? 22.895 -3.914 1.669 1.00 84.50 536 ASP A C 1
ATOM 4188 O O . ASP A 1 536 ? 22.366 -3.772 2.776 1.0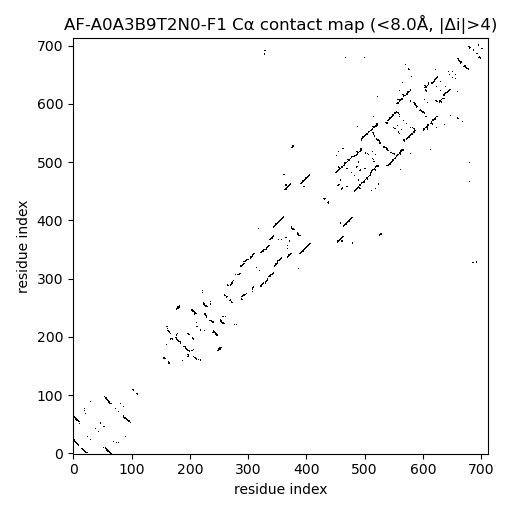0 84.50 536 ASP A O 1
ATOM 4192 N N . CYS A 1 537 ? 22.165 -4.069 0.558 1.00 86.12 537 CYS A N 1
ATOM 4193 C CA . CYS A 1 537 ? 20.728 -4.342 0.627 1.00 86.12 537 CYS A CA 1
ATOM 4194 C C . CYS A 1 537 ? 20.439 -5.841 0.646 1.00 86.12 537 CYS A C 1
ATOM 4196 O O . CYS A 1 537 ? 21.177 -6.656 0.095 1.00 86.12 537 CYS A O 1
ATOM 4198 N N . TYR A 1 538 ? 19.343 -6.194 1.308 1.00 88.31 538 TYR A N 1
ATOM 4199 C CA . TYR A 1 538 ? 18.870 -7.566 1.435 1.00 88.31 538 TYR A CA 1
ATOM 4200 C C . TYR A 1 538 ? 17.571 -7.757 0.644 1.00 88.31 538 TYR A C 1
ATOM 4202 O O . TYR A 1 538 ? 16.825 -6.807 0.391 1.00 88.31 538 TYR A O 1
ATOM 4210 N N . GLY A 1 539 ? 17.298 -9.000 0.250 1.00 89.50 539 GLY A N 1
ATOM 4211 C CA . GLY A 1 539 ? 16.115 -9.352 -0.534 1.00 89.50 539 GLY A CA 1
ATOM 4212 C C . GLY A 1 539 ? 16.270 -9.054 -2.030 1.00 89.50 539 GLY A C 1
ATOM 4213 O O . GLY A 1 539 ? 17.262 -9.420 -2.648 1.00 89.50 539 GLY A O 1
ATOM 4214 N N . GLY A 1 540 ? 15.256 -8.442 -2.635 1.00 91.56 540 GLY A N 1
ATOM 4215 C CA . GLY A 1 540 ? 15.177 -8.120 -4.059 1.00 91.56 540 GLY A CA 1
ATOM 4216 C C . GLY A 1 540 ? 14.420 -9.144 -4.909 1.00 91.56 540 GLY A C 1
ATOM 4217 O O . GLY A 1 540 ? 14.348 -8.979 -6.127 1.00 91.56 540 GLY A O 1
ATOM 4218 N N . SER A 1 541 ? 13.855 -10.196 -4.310 1.00 94.81 541 SER A N 1
ATOM 4219 C CA . SER A 1 541 ? 13.068 -11.194 -5.045 1.00 94.81 541 SER A CA 1
ATOM 4220 C C . SER A 1 541 ? 11.639 -10.714 -5.303 1.00 94.81 541 SER A C 1
ATOM 4222 O O . SER A 1 541 ? 10.961 -10.244 -4.390 1.00 94.81 541 SER A O 1
ATOM 4224 N N . ILE A 1 542 ? 11.177 -10.876 -6.546 1.00 96.81 542 ILE A N 1
ATOM 4225 C CA . ILE A 1 542 ? 9.832 -10.511 -7.009 1.00 96.81 542 ILE A CA 1
ATOM 4226 C C . ILE A 1 542 ? 9.186 -11.746 -7.636 1.00 96.81 542 ILE A C 1
ATOM 4228 O O . ILE A 1 542 ? 9.635 -12.207 -8.688 1.00 96.81 542 ILE A O 1
ATOM 4232 N N . GLN A 1 543 ? 8.166 -12.324 -7.006 1.00 94.12 543 GLN A N 1
ATOM 4233 C CA . GLN A 1 543 ? 7.627 -13.621 -7.427 1.00 94.12 543 GLN A CA 1
ATOM 4234 C C . GLN A 1 543 ? 6.100 -13.618 -7.498 1.00 94.12 543 GLN A C 1
ATOM 4236 O O . GLN A 1 543 ? 5.442 -12.964 -6.705 1.00 94.12 543 GLN A O 1
ATOM 4241 N N . GLY A 1 544 ? 5.513 -14.305 -8.479 1.00 91.25 544 GLY A N 1
ATOM 4242 C CA . GLY A 1 544 ? 4.048 -14.420 -8.572 1.00 91.25 544 GLY A CA 1
ATOM 4243 C C . GLY A 1 544 ? 3.314 -13.120 -8.897 1.00 91.25 544 GLY A C 1
ATOM 4244 O O . GLY A 1 544 ? 2.113 -13.018 -8.680 1.00 91.25 544 GLY A O 1
ATOM 4245 N N . CYS A 1 545 ? 4.026 -12.101 -9.383 1.00 93.25 545 CYS A N 1
ATOM 4246 C CA . CYS A 1 545 ? 3.461 -10.763 -9.506 1.00 93.25 545 CYS A CA 1
ATOM 4247 C C . CYS A 1 545 ? 2.827 -10.502 -10.877 1.00 93.25 545 CYS A C 1
ATOM 4249 O O . CYS A 1 545 ? 3.318 -10.957 -11.916 1.00 93.25 545 CYS A O 1
ATOM 4251 N N . LEU A 1 546 ? 1.773 -9.688 -10.897 1.00 91.56 546 LEU A N 1
ATOM 4252 C CA . LEU A 1 546 ? 1.070 -9.286 -12.113 1.00 91.56 546 LEU A CA 1
ATOM 4253 C C . LEU A 1 546 ? 1.089 -7.769 -12.311 1.00 91.56 546 LEU A C 1
ATOM 4255 O O . LEU A 1 546 ? 0.792 -7.018 -11.392 1.00 91.56 546 LEU A O 1
ATOM 4259 N N . ALA A 1 547 ? 1.345 -7.327 -13.543 1.00 93.81 547 ALA A N 1
ATOM 4260 C CA . ALA A 1 547 ? 1.192 -5.937 -13.960 1.00 93.81 547 ALA A CA 1
ATOM 4261 C C . ALA A 1 547 ? 0.386 -5.846 -15.264 1.00 93.81 547 ALA A C 1
ATOM 4263 O O . ALA A 1 547 ? 0.800 -6.356 -16.310 1.00 93.81 547 ALA A O 1
ATOM 4264 N N . ARG A 1 548 ? -0.783 -5.203 -15.227 1.00 90.00 548 ARG A N 1
ATOM 4265 C CA . ARG A 1 548 ? -1.638 -5.034 -16.407 1.00 90.00 548 ARG A CA 1
ATOM 4266 C C . ARG A 1 548 ? -2.167 -3.610 -16.517 1.00 90.00 548 ARG A C 1
ATOM 4268 O O . ARG A 1 548 ? -2.594 -3.025 -15.529 1.00 90.00 548 ARG A O 1
ATOM 4275 N N . ASN A 1 549 ? -2.196 -3.101 -17.746 1.00 89.50 549 ASN A N 1
ATOM 4276 C CA . ASN A 1 549 ? -2.616 -1.737 -18.059 1.00 89.50 549 ASN A CA 1
ATOM 4277 C C . ASN A 1 549 ? -1.743 -0.708 -17.330 1.00 89.50 549 ASN A C 1
ATOM 4279 O O . ASN A 1 549 ? -2.158 -0.047 -16.380 1.00 89.50 549 ASN A O 1
ATOM 4283 N N . ILE A 1 550 ? -0.478 -0.676 -17.741 1.00 94.44 550 ILE A N 1
ATOM 4284 C CA . ILE A 1 550 ? 0.579 0.086 -17.083 1.00 94.44 550 ILE A CA 1
ATOM 4285 C C . ILE A 1 550 ? 1.030 1.199 -18.020 1.00 94.44 550 ILE A C 1
ATOM 4287 O O . ILE A 1 550 ? 1.457 0.919 -19.141 1.00 94.44 550 ILE A O 1
ATOM 4291 N N . ILE A 1 551 ? 0.973 2.441 -17.543 1.00 95.69 551 ILE A N 1
ATOM 4292 C CA . ILE A 1 551 ? 1.347 3.638 -18.299 1.00 95.69 551 ILE A CA 1
ATOM 4293 C C . ILE A 1 551 ? 2.514 4.328 -17.592 1.00 95.69 551 ILE A C 1
ATOM 4295 O O . ILE A 1 551 ? 2.327 4.973 -16.561 1.00 95.69 551 ILE A O 1
ATOM 4299 N N . LEU A 1 552 ? 3.721 4.231 -18.150 1.00 96.19 552 LEU A N 1
ATOM 4300 C CA . LEU A 1 552 ? 4.922 4.817 -17.543 1.00 96.19 552 LEU A CA 1
ATOM 4301 C C . LEU A 1 552 ? 5.510 5.899 -18.440 1.00 96.19 552 LEU A C 1
ATOM 4303 O O . LEU A 1 552 ? 5.832 5.654 -19.608 1.00 96.19 552 LEU A O 1
ATOM 4307 N N . LYS A 1 553 ? 5.695 7.093 -17.875 1.00 94.75 553 LYS A N 1
ATOM 4308 C CA . LYS A 1 553 ? 6.422 8.193 -18.510 1.00 94.75 553 LYS A CA 1
ATOM 4309 C C . LYS A 1 553 ? 7.631 8.547 -17.656 1.00 94.75 553 LYS A C 1
ATOM 4311 O O . LYS A 1 553 ? 7.485 9.182 -16.619 1.00 94.75 553 LYS A O 1
ATOM 4316 N N . THR A 1 554 ? 8.809 8.124 -18.102 1.00 94.94 554 THR A N 1
ATOM 4317 C CA . THR A 1 554 ? 10.065 8.266 -17.352 1.00 94.94 554 THR A CA 1
ATOM 4318 C C . THR A 1 554 ? 11.187 8.804 -18.227 1.00 94.94 554 THR A C 1
ATOM 4320 O O . THR A 1 554 ? 11.074 8.857 -19.457 1.00 94.94 554 THR A O 1
ATOM 4323 N N . GLU A 1 555 ? 12.279 9.226 -17.603 1.00 94.00 555 GLU A N 1
ATOM 4324 C CA . GLU A 1 555 ? 13.456 9.715 -18.313 1.00 94.00 555 GLU A CA 1
ATOM 4325 C C . GLU A 1 555 ? 14.456 8.604 -18.654 1.00 94.00 555 GLU A C 1
ATOM 4327 O O . GLU A 1 555 ? 14.939 8.552 -19.786 1.00 94.00 555 GLU A O 1
ATOM 4332 N N . THR A 1 556 ? 14.735 7.701 -17.711 1.00 94.56 556 THR A N 1
ATOM 4333 C CA . THR A 1 556 ? 15.835 6.732 -17.832 1.00 94.56 556 THR A CA 1
ATOM 4334 C C . THR A 1 556 ? 15.338 5.336 -18.152 1.00 94.56 556 THR A C 1
ATOM 4336 O O . THR A 1 556 ? 15.749 4.785 -19.172 1.00 94.56 556 THR A O 1
ATOM 4339 N N . ALA A 1 557 ? 14.458 4.767 -17.323 1.00 96.81 557 ALA A N 1
ATOM 4340 C CA . ALA A 1 557 ? 14.077 3.365 -17.451 1.00 96.81 557 ALA A CA 1
ATOM 4341 C C . ALA A 1 557 ? 12.578 3.112 -17.216 1.00 96.81 557 ALA A C 1
ATOM 4343 O O . ALA A 1 557 ? 11.952 3.725 -16.345 1.00 96.81 557 ALA A O 1
ATOM 4344 N N . ALA A 1 558 ? 11.991 2.196 -17.994 1.00 98.00 558 ALA A N 1
ATOM 4345 C CA . ALA A 1 558 ? 10.611 1.732 -17.827 1.00 98.00 558 ALA A CA 1
ATOM 4346 C C . ALA A 1 558 ? 10.491 0.211 -18.017 1.00 98.00 558 ALA A C 1
ATOM 4348 O O . ALA A 1 558 ? 10.828 -0.328 -19.079 1.00 98.00 558 ALA A O 1
ATOM 4349 N N . GLY A 1 559 ? 10.026 -0.488 -16.979 1.00 97.62 559 GLY A N 1
ATOM 4350 C CA . GLY A 1 559 ? 9.956 -1.949 -16.944 1.00 97.62 559 GLY A CA 1
ATOM 4351 C C . GLY A 1 559 ? 8.551 -2.497 -16.705 1.00 97.62 559 GLY A C 1
ATOM 4352 O O . GLY A 1 559 ? 7.772 -1.932 -15.944 1.00 97.62 559 GLY A O 1
ATOM 4353 N N . GLY A 1 560 ? 8.206 -3.629 -17.322 1.00 97.25 560 GLY A N 1
ATOM 4354 C CA . GLY A 1 560 ? 6.894 -4.254 -17.101 1.00 97.25 560 GLY A CA 1
ATOM 4355 C C . GLY A 1 560 ? 6.686 -4.777 -15.681 1.00 97.25 560 GLY A C 1
ATOM 4356 O O . GLY A 1 560 ? 5.576 -4.672 -15.173 1.00 97.25 560 GLY A O 1
ATOM 4357 N N . ILE A 1 561 ? 7.735 -5.291 -15.030 1.00 98.38 561 ILE A N 1
ATOM 4358 C CA . ILE A 1 561 ? 7.695 -5.712 -13.620 1.00 98.38 561 ILE A CA 1
ATOM 4359 C C . ILE A 1 561 ? 8.561 -4.786 -12.767 1.00 98.38 561 ILE A C 1
ATOM 4361 O O . ILE A 1 561 ? 8.042 -4.169 -11.841 1.00 98.38 561 ILE A O 1
ATOM 4365 N N . ALA A 1 562 ? 9.846 -4.659 -13.109 1.00 98.31 562 ALA A N 1
ATOM 4366 C CA . ALA A 1 562 ? 10.819 -3.833 -12.400 1.00 98.31 562 ALA A CA 1
ATOM 4367 C C . ALA A 1 562 ? 11.525 -2.874 -13.363 1.00 98.31 562 ALA A C 1
ATOM 4369 O O . ALA A 1 562 ? 11.851 -3.271 -14.483 1.00 98.31 562 ALA A O 1
ATOM 4370 N N . ALA A 1 563 ? 11.804 -1.635 -12.957 1.00 97.56 563 ALA A N 1
ATOM 4371 C CA . ALA A 1 563 ? 12.668 -0.770 -13.763 1.00 97.56 563 ALA A CA 1
ATOM 4372 C C . ALA A 1 563 ? 14.122 -1.248 -13.660 1.00 97.56 563 ALA A C 1
ATOM 4374 O O . ALA A 1 563 ? 14.743 -1.571 -14.670 1.00 97.56 563 ALA A O 1
ATOM 4375 N N . GLU A 1 564 ? 14.623 -1.371 -12.432 1.00 96.62 564 GLU A N 1
ATOM 4376 C CA . GLU A 1 564 ? 16.004 -1.757 -12.148 1.00 96.62 564 GLU A CA 1
ATOM 4377 C C . GLU A 1 564 ? 16.101 -3.187 -11.588 1.00 96.62 564 GLU A C 1
ATOM 4379 O O . GLU A 1 564 ? 15.356 -3.558 -10.677 1.00 96.62 564 GLU A O 1
ATOM 4384 N N . GLY A 1 565 ? 17.038 -3.983 -12.117 1.00 92.12 565 GLY A N 1
ATOM 4385 C CA . GLY A 1 565 ? 17.270 -5.376 -11.728 1.00 92.12 565 GLY A CA 1
ATOM 4386 C C . GLY A 1 565 ? 18.720 -5.695 -11.384 1.00 92.12 565 GLY A C 1
ATOM 4387 O O . GLY A 1 565 ? 19.444 -6.246 -12.204 1.00 92.12 565 GLY A O 1
ATOM 4388 N N . THR A 1 566 ? 19.143 -5.377 -10.166 1.00 92.69 566 THR A N 1
ATOM 4389 C CA . THR A 1 566 ? 20.349 -5.923 -9.514 1.00 92.69 566 THR A CA 1
ATOM 4390 C C . THR A 1 566 ? 20.187 -5.796 -8.012 1.00 92.69 566 THR A C 1
ATOM 4392 O O . THR A 1 566 ? 19.577 -4.828 -7.587 1.00 92.69 566 THR A O 1
ATOM 4395 N N . THR A 1 567 ? 20.776 -6.678 -7.212 1.00 92.69 567 THR A N 1
ATOM 4396 C CA . THR A 1 567 ? 20.759 -6.595 -5.742 1.00 92.69 567 THR A CA 1
ATOM 4397 C C . THR A 1 567 ? 22.117 -6.990 -5.158 1.00 92.69 567 THR A C 1
ATOM 4399 O O . THR A 1 567 ? 22.967 -7.541 -5.860 1.00 92.69 567 THR A O 1
ATOM 4402 N N . ASP A 1 568 ? 22.347 -6.688 -3.883 1.00 91.19 568 ASP A N 1
ATOM 4403 C CA . ASP A 1 568 ? 23.507 -7.190 -3.144 1.00 91.19 568 ASP A CA 1
ATOM 4404 C C . ASP A 1 568 ? 23.248 -8.597 -2.573 1.00 91.19 568 ASP A C 1
ATOM 4406 O O . ASP A 1 568 ? 24.194 -9.333 -2.296 1.00 91.19 568 ASP A O 1
ATOM 4410 N N . ALA A 1 569 ? 21.984 -9.034 -2.501 1.00 87.38 569 ALA A N 1
ATOM 4411 C CA . ALA A 1 569 ? 21.637 -10.391 -2.094 1.00 87.38 569 ALA A CA 1
ATOM 4412 C C . ALA A 1 569 ? 22.058 -11.435 -3.144 1.00 87.38 569 ALA A C 1
ATOM 4414 O O . ALA A 1 569 ? 21.955 -11.228 -4.358 1.00 87.38 569 ALA A O 1
ATOM 4415 N N . GLU A 1 570 ? 22.528 -12.597 -2.691 1.00 86.12 570 GLU A N 1
ATOM 4416 C CA . GLU A 1 570 ? 22.850 -13.704 -3.591 1.00 86.12 570 GLU A CA 1
ATOM 4417 C C . GLU A 1 570 ? 21.578 -14.431 -4.046 1.00 86.12 570 GLU A C 1
ATOM 4419 O O . GLU A 1 570 ? 20.727 -14.802 -3.242 1.00 86.12 570 GLU A O 1
ATOM 4424 N N . GLY A 1 571 ? 21.471 -14.702 -5.349 1.00 84.19 571 GLY A N 1
ATOM 4425 C CA . GLY A 1 571 ? 20.437 -15.592 -5.881 1.00 84.19 571 GLY A CA 1
ATOM 4426 C C . GLY A 1 571 ? 19.031 -15.006 -5.993 1.00 84.19 571 GLY A C 1
ATOM 4427 O O . GLY A 1 571 ? 18.095 -15.787 -6.152 1.00 84.19 571 GLY A O 1
ATOM 4428 N N . ALA A 1 572 ? 18.866 -13.682 -5.943 1.00 89.75 572 ALA A N 1
ATOM 4429 C CA . ALA A 1 572 ? 17.556 -13.054 -6.097 1.00 89.75 572 ALA A CA 1
ATOM 4430 C C . ALA A 1 572 ? 16.895 -13.372 -7.447 1.00 89.75 572 ALA A C 1
ATOM 4432 O O . ALA A 1 572 ? 17.539 -13.450 -8.505 1.00 89.75 572 ALA A O 1
ATOM 4433 N N . LEU A 1 573 ? 15.576 -13.552 -7.395 1.00 93.56 573 LEU A N 1
ATOM 4434 C CA . LEU A 1 573 ? 14.777 -14.048 -8.510 1.00 93.56 573 LEU A CA 1
ATOM 4435 C C . LEU A 1 573 ? 13.702 -13.056 -8.908 1.00 93.56 573 LEU A C 1
ATOM 4437 O O . LEU A 1 573 ? 13.065 -12.442 -8.058 1.00 93.56 573 LEU A O 1
ATOM 4441 N N . ILE A 1 574 ? 13.433 -12.993 -10.209 1.00 96.69 574 ILE A N 1
ATOM 4442 C CA . ILE A 1 574 ? 12.147 -12.503 -10.696 1.00 96.69 574 ILE A CA 1
ATOM 4443 C C . ILE A 1 574 ? 11.441 -13.672 -11.359 1.00 96.69 574 ILE A C 1
ATOM 4445 O O . ILE A 1 574 ? 11.855 -14.105 -12.437 1.00 96.69 574 ILE A O 1
ATOM 4449 N N . SER A 1 575 ? 10.414 -14.225 -10.716 1.00 95.06 575 SER A N 1
ATOM 4450 C CA . SER A 1 575 ? 9.825 -15.475 -11.187 1.00 95.06 575 SER A CA 1
ATOM 4451 C C . SER A 1 575 ? 8.316 -15.516 -11.211 1.00 95.06 575 SER A C 1
ATOM 4453 O O . SER A 1 575 ? 7.664 -14.975 -10.331 1.00 95.06 575 SER A O 1
ATOM 4455 N N . ASN A 1 576 ? 7.751 -16.253 -12.167 1.00 93.12 576 ASN A N 1
ATOM 4456 C CA . ASN A 1 576 ? 6.302 -16.447 -12.249 1.00 93.12 576 ASN A CA 1
ATOM 4457 C C . ASN A 1 576 ? 5.550 -15.117 -12.379 1.00 93.12 576 ASN A C 1
ATOM 4459 O O . ASN A 1 576 ? 4.428 -15.003 -11.911 1.00 93.12 576 ASN A O 1
ATOM 4463 N N . CYS A 1 577 ? 6.168 -14.107 -12.993 1.00 94.00 577 CYS A N 1
ATOM 4464 C CA . CYS A 1 577 ? 5.553 -12.800 -13.158 1.00 94.00 577 CYS A CA 1
ATOM 4465 C C . CYS A 1 577 ? 4.889 -12.665 -14.528 1.00 94.00 577 CYS A C 1
ATOM 4467 O O . CYS A 1 577 ? 5.371 -13.191 -15.537 1.00 94.00 577 CYS A O 1
ATOM 4469 N N . TYR A 1 578 ? 3.803 -11.907 -14.577 1.00 91.25 578 TYR A N 1
ATOM 4470 C CA . TYR A 1 578 ? 3.020 -11.660 -15.779 1.00 91.25 578 TYR A CA 1
ATOM 4471 C C . TYR A 1 578 ? 2.898 -10.162 -16.024 1.00 91.25 578 TYR A C 1
ATOM 4473 O O . TYR A 1 578 ? 2.423 -9.431 -15.159 1.00 91.25 578 TYR A O 1
ATOM 4481 N N . CYS A 1 579 ? 3.250 -9.703 -17.223 1.00 91.38 579 CYS A N 1
ATOM 4482 C CA . CYS A 1 579 ? 2.984 -8.328 -17.626 1.00 91.38 579 CYS A CA 1
ATOM 4483 C C . CYS A 1 579 ? 2.325 -8.242 -19.008 1.00 91.38 579 CYS A C 1
ATOM 4485 O O . CYS A 1 579 ? 2.734 -8.913 -19.961 1.00 91.38 579 CYS A O 1
ATOM 4487 N N . ASN A 1 580 ? 1.286 -7.414 -19.129 1.00 88.12 580 ASN A N 1
ATOM 4488 C CA . ASN A 1 580 ? 0.564 -7.166 -20.380 1.00 88.12 580 ASN A CA 1
ATOM 4489 C C . ASN A 1 580 ? 0.025 -5.726 -20.419 1.00 88.12 580 ASN A C 1
ATOM 4491 O O . ASN A 1 580 ? -0.071 -5.074 -19.388 1.00 88.12 580 ASN A O 1
ATOM 4495 N N . GLU A 1 581 ? -0.369 -5.240 -21.600 1.00 87.44 581 GLU A N 1
ATOM 4496 C CA . GLU A 1 581 ? -0.955 -3.898 -21.768 1.00 87.44 581 GLU A CA 1
ATOM 4497 C C . GLU A 1 581 ? -0.037 -2.800 -21.211 1.00 87.44 581 GLU A C 1
ATOM 4499 O O . GLU A 1 581 ? -0.430 -1.969 -20.403 1.00 87.44 581 GLU A O 1
ATOM 4504 N N . LEU A 1 582 ? 1.224 -2.856 -21.637 1.00 91.38 582 LEU A N 1
ATOM 4505 C CA . LEU A 1 582 ? 2.255 -1.883 -21.292 1.00 91.38 582 LEU A CA 1
ATOM 4506 C C . LEU A 1 582 ? 2.275 -0.748 -22.321 1.00 91.38 582 LEU A C 1
ATOM 4508 O O . LEU A 1 582 ? 2.327 -1.028 -23.525 1.00 91.38 582 LEU A O 1
ATOM 4512 N N . ASP A 1 583 ? 2.270 0.491 -21.836 1.00 92.69 583 ASP A N 1
ATOM 4513 C CA . ASP A 1 583 ? 2.483 1.716 -22.603 1.00 92.69 583 ASP A CA 1
ATOM 4514 C C . ASP A 1 583 ? 3.603 2.542 -21.956 1.00 92.69 583 ASP A C 1
ATOM 4516 O O . ASP A 1 583 ? 3.448 3.102 -20.868 1.00 92.69 583 ASP A O 1
ATOM 4520 N N . PHE A 1 584 ? 4.764 2.575 -22.612 1.00 93.44 584 PHE A N 1
ATOM 4521 C CA . PHE A 1 584 ? 5.964 3.230 -22.100 1.00 93.44 584 PHE A CA 1
ATOM 4522 C C . PHE A 1 584 ? 6.384 4.378 -23.010 1.00 93.44 584 PHE A C 1
ATOM 4524 O O . PHE A 1 584 ? 6.690 4.185 -24.187 1.00 93.44 584 PHE A O 1
ATOM 4531 N N . SER A 1 585 ? 6.510 5.563 -22.422 1.00 91.38 585 SER A N 1
ATOM 4532 C CA . SER A 1 585 ? 7.194 6.705 -23.017 1.00 91.38 585 SER A CA 1
ATOM 4533 C C . SER A 1 585 ? 8.444 6.981 -22.190 1.00 91.38 585 SER A C 1
ATOM 4535 O O . SER A 1 585 ? 8.370 7.638 -21.156 1.00 91.38 585 SER A O 1
ATOM 4537 N N . CYS A 1 586 ? 9.595 6.466 -22.622 1.00 93.50 586 CYS A N 1
ATOM 4538 C CA . CYS A 1 586 ? 10.839 6.517 -21.853 1.00 93.50 586 CYS A CA 1
ATOM 4539 C C . CYS A 1 586 ? 11.936 7.278 -22.609 1.00 93.50 586 CYS A C 1
ATOM 4541 O O . CYS A 1 586 ? 12.239 6.956 -23.763 1.00 93.50 586 CYS A O 1
ATOM 4543 N N . GLY A 1 587 ? 12.518 8.291 -21.970 1.00 90.81 587 GLY A N 1
ATOM 4544 C CA . GLY A 1 587 ? 13.552 9.143 -22.550 1.00 90.81 587 GLY A CA 1
ATOM 4545 C C . GLY A 1 587 ? 13.438 10.612 -22.151 1.00 90.81 587 GLY A C 1
ATOM 4546 O O . GLY A 1 587 ? 12.472 11.040 -21.515 1.00 90.81 587 GLY A O 1
ATOM 4547 N N . GLU A 1 588 ? 14.417 11.391 -22.597 1.00 88.88 588 GLU A N 1
ATOM 4548 C CA . GLU A 1 588 ? 14.433 12.849 -22.515 1.00 88.88 588 GLU A CA 1
ATOM 4549 C C . GLU A 1 588 ? 13.734 13.434 -23.747 1.00 88.88 588 GLU A C 1
ATOM 4551 O O . GLU A 1 588 ? 14.026 13.057 -24.889 1.00 88.88 588 GLU A O 1
ATOM 4556 N N . PHE A 1 589 ? 12.821 14.375 -23.523 1.00 84.44 589 PHE A N 1
ATOM 4557 C CA . PHE A 1 589 ? 12.034 15.025 -24.568 1.00 84.44 589 PHE A CA 1
ATOM 4558 C C . PHE A 1 589 ? 12.195 16.536 -24.475 1.00 84.44 589 PHE A C 1
ATOM 4560 O O . PHE A 1 589 ? 12.409 17.093 -23.401 1.00 84.44 589 PHE A O 1
ATOM 4567 N N . LYS A 1 590 ? 12.108 17.204 -25.621 1.00 79.44 590 LYS A N 1
ATOM 4568 C CA . LYS A 1 590 ? 12.288 18.657 -25.719 1.00 79.44 590 LYS A CA 1
ATOM 4569 C C . LYS A 1 590 ? 11.076 19.447 -25.240 1.00 79.44 590 LYS A C 1
ATOM 4571 O O . LYS A 1 590 ? 11.198 20.605 -24.853 1.00 79.44 590 LYS A O 1
ATOM 4576 N N . ASP A 1 591 ? 9.913 18.826 -25.329 1.00 75.00 591 ASP A N 1
ATOM 4577 C CA . ASP A 1 591 ? 8.615 19.399 -25.031 1.00 75.00 591 ASP A CA 1
ATOM 4578 C C . ASP A 1 591 ? 7.880 18.543 -23.991 1.00 75.00 591 ASP A C 1
ATOM 4580 O O . ASP A 1 591 ? 8.093 17.332 -23.893 1.00 75.00 591 ASP A O 1
ATOM 4584 N N . ALA A 1 592 ? 6.997 19.179 -23.219 1.00 68.19 592 ALA A N 1
ATOM 4585 C CA . ALA A 1 592 ? 6.198 18.504 -22.195 1.00 68.19 592 ALA A CA 1
ATOM 4586 C C . ALA A 1 592 ? 5.182 17.506 -22.788 1.00 68.19 592 ALA A C 1
ATOM 4588 O O . ALA A 1 592 ? 4.795 16.550 -22.119 1.00 68.19 592 ALA A O 1
ATOM 4589 N N . GLU A 1 593 ? 4.788 17.692 -24.053 1.00 72.12 593 GLU A N 1
ATOM 4590 C CA . GLU A 1 593 ? 3.903 16.782 -24.794 1.00 72.12 593 GLU A CA 1
ATOM 4591 C C . GLU A 1 593 ? 4.634 15.501 -25.251 1.00 72.12 593 GLU A C 1
ATOM 4593 O O . GLU A 1 593 ? 4.000 14.560 -25.730 1.00 72.12 593 GLU A O 1
ATOM 4598 N N . ARG A 1 594 ? 5.958 15.429 -25.038 1.00 76.25 594 ARG A N 1
ATOM 4599 C CA . ARG A 1 594 ? 6.844 14.305 -25.369 1.00 76.25 594 ARG A CA 1
ATOM 4600 C C . ARG A 1 594 ? 6.786 13.914 -26.851 1.00 76.25 594 ARG A C 1
ATOM 4602 O O . ARG A 1 594 ? 6.837 12.733 -27.195 1.00 76.25 594 ARG A O 1
ATOM 4609 N N . VAL A 1 595 ? 6.719 14.904 -27.742 1.00 78.06 595 VAL A N 1
ATOM 4610 C CA . VAL A 1 595 ? 6.654 14.698 -29.198 1.00 78.06 595 VAL A CA 1
ATOM 4611 C C . VAL A 1 595 ? 8.046 14.511 -29.806 1.00 78.06 595 VAL A C 1
ATOM 4613 O O . VAL A 1 595 ? 8.244 13.621 -30.637 1.00 78.06 595 VAL A O 1
ATOM 4616 N N . GLU A 1 596 ? 9.027 15.326 -29.406 1.00 81.94 596 GLU A N 1
ATOM 4617 C CA . GLU A 1 596 ? 10.401 15.266 -29.921 1.00 81.94 596 GLU A CA 1
ATOM 4618 C C . GLU A 1 596 ? 11.348 14.652 -28.875 1.00 81.94 596 GLU A C 1
ATOM 4620 O O . GLU A 1 596 ? 11.791 15.318 -27.935 1.00 81.94 596 GLU A O 1
ATOM 4625 N N . CYS A 1 597 ? 11.670 13.364 -29.044 1.00 85.31 597 CYS A N 1
ATOM 4626 C CA . CYS A 1 597 ? 12.632 12.654 -28.197 1.00 85.31 597 CYS A CA 1
ATOM 4627 C C . CYS A 1 597 ? 14.068 13.104 -28.514 1.00 85.31 597 CYS A C 1
ATOM 4629 O O . CYS A 1 597 ? 14.542 12.946 -29.641 1.00 85.31 597 CYS A O 1
ATOM 4631 N N . ILE A 1 598 ? 14.760 13.643 -27.508 1.00 89.19 598 ILE A N 1
ATOM 4632 C CA . ILE A 1 598 ? 16.170 14.049 -27.569 1.00 89.19 598 ILE A CA 1
ATOM 4633 C C . ILE A 1 598 ? 17.068 12.827 -27.361 1.00 89.19 598 ILE A C 1
ATOM 4635 O O . ILE A 1 598 ? 18.059 12.643 -28.070 1.00 89.19 598 ILE A O 1
ATOM 4639 N N . LYS A 1 599 ? 16.708 11.982 -26.392 1.00 88.88 599 LYS A N 1
ATOM 4640 C CA . LYS A 1 599 ? 17.462 10.790 -26.010 1.00 88.88 599 LYS A CA 1
ATOM 4641 C C . LYS A 1 599 ? 16.494 9.712 -25.546 1.00 88.88 599 LYS A C 1
ATOM 4643 O O . LYS A 1 599 ? 15.709 9.936 -24.633 1.00 88.88 599 LYS A O 1
ATOM 4648 N N . ALA A 1 600 ? 16.558 8.547 -26.179 1.00 90.19 600 ALA A N 1
ATOM 4649 C CA . ALA A 1 600 ? 15.731 7.412 -25.793 1.00 90.19 600 ALA A CA 1
ATOM 4650 C C . ALA A 1 600 ? 16.220 6.817 -24.466 1.00 90.19 600 ALA A C 1
ATOM 4652 O O . ALA A 1 600 ? 17.427 6.649 -24.279 1.00 90.19 600 ALA A O 1
ATOM 4653 N N . GLY A 1 601 ? 15.279 6.482 -23.585 1.00 93.62 601 GLY A N 1
ATOM 4654 C CA . GLY A 1 601 ? 15.552 5.707 -22.379 1.00 93.62 601 GLY A CA 1
ATOM 4655 C C . GLY A 1 601 ? 15.529 4.198 -22.640 1.00 93.62 601 GLY A C 1
ATOM 4656 O O . GLY A 1 601 ? 15.336 3.732 -23.771 1.00 93.62 601 GLY A O 1
ATOM 4657 N N . THR A 1 602 ? 15.718 3.422 -21.580 1.00 96.38 602 THR A N 1
ATOM 4658 C CA . THR A 1 602 ? 15.728 1.963 -21.609 1.00 96.38 602 THR A CA 1
ATOM 4659 C C . THR A 1 602 ? 14.339 1.406 -21.309 1.00 96.38 602 THR A C 1
ATOM 4661 O O . THR A 1 602 ? 13.723 1.724 -20.296 1.00 96.38 602 THR A O 1
ATOM 4664 N N . VAL A 1 603 ? 13.850 0.505 -22.163 1.00 96.75 603 VAL A N 1
ATOM 4665 C CA . VAL A 1 603 ? 12.579 -0.197 -21.934 1.00 96.75 603 VAL A CA 1
ATOM 4666 C C . VAL A 1 603 ? 12.770 -1.702 -21.904 1.00 96.75 603 VAL A C 1
ATOM 4668 O O . VAL A 1 603 ? 13.511 -2.267 -22.717 1.00 96.75 603 VAL A O 1
ATOM 4671 N N . GLY A 1 604 ? 12.060 -2.362 -20.994 1.00 95.88 604 GLY A N 1
ATOM 4672 C CA . GLY A 1 604 ? 12.109 -3.806 -20.857 1.00 95.88 604 GLY A CA 1
ATOM 4673 C C . GLY A 1 604 ? 10.788 -4.412 -20.423 1.00 95.88 604 GLY A C 1
ATOM 4674 O O . GLY A 1 604 ? 9.982 -3.826 -19.710 1.00 95.88 604 GLY A O 1
ATOM 4675 N N . GLY A 1 605 ? 10.563 -5.620 -20.904 1.00 94.44 605 GLY A N 1
ATOM 4676 C CA . GLY A 1 605 ? 9.345 -6.367 -20.698 1.00 94.44 605 GLY A CA 1
ATOM 4677 C C . GLY A 1 605 ? 9.204 -6.878 -19.271 1.00 94.44 605 GLY A C 1
ATOM 4678 O O . GLY A 1 605 ? 8.138 -6.756 -18.689 1.00 94.44 605 GLY A O 1
ATOM 4679 N N . ILE A 1 606 ? 10.285 -7.387 -18.674 1.00 97.62 606 ILE A N 1
ATOM 4680 C CA . ILE A 1 606 ? 10.324 -7.740 -17.248 1.00 97.62 606 ILE A CA 1
ATOM 4681 C C . ILE A 1 606 ? 11.146 -6.706 -16.484 1.00 97.62 606 ILE A C 1
ATOM 4683 O O . ILE A 1 606 ? 10.608 -6.064 -15.586 1.00 97.62 606 ILE A O 1
ATOM 4687 N N . ILE A 1 607 ? 12.408 -6.520 -16.884 1.00 97.69 607 ILE A N 1
ATOM 4688 C CA . ILE A 1 607 ? 13.342 -5.555 -16.285 1.00 97.69 607 ILE A CA 1
ATOM 4689 C C . ILE A 1 607 ? 13.761 -4.545 -17.347 1.00 97.69 607 ILE A C 1
ATOM 4691 O O . ILE A 1 607 ? 14.116 -4.953 -18.455 1.00 97.69 607 ILE A O 1
ATOM 4695 N N . ALA A 1 608 ? 13.757 -3.249 -17.043 1.00 97.44 608 ALA A N 1
ATOM 4696 C CA . ALA A 1 608 ? 14.266 -2.254 -17.982 1.00 97.44 608 ALA A CA 1
ATOM 4697 C C . ALA A 1 608 ? 15.794 -2.319 -18.076 1.00 97.44 608 ALA A C 1
ATOM 4699 O O . ALA A 1 608 ? 16.322 -2.605 -19.151 1.00 97.44 608 ALA A O 1
ATOM 4700 N N . GLU A 1 609 ? 16.500 -2.148 -16.964 1.00 96.81 609 GLU A N 1
ATOM 4701 C CA . GLU A 1 609 ? 17.959 -2.198 -16.920 1.00 96.81 609 GLU A CA 1
ATOM 4702 C C . GLU A 1 609 ? 18.510 -2.827 -15.646 1.00 96.81 609 GLU A C 1
ATOM 4704 O O . GLU A 1 609 ? 17.851 -2.891 -14.614 1.00 96.81 609 GLU A O 1
ATOM 4709 N N . ASP A 1 610 ? 19.740 -3.316 -15.735 1.00 94.69 610 ASP A N 1
ATOM 4710 C CA . ASP A 1 610 ? 20.495 -3.740 -14.563 1.00 94.69 610 ASP A CA 1
ATOM 4711 C C . ASP A 1 610 ? 21.114 -2.522 -13.872 1.00 94.69 610 ASP A C 1
ATOM 4713 O O . ASP A 1 610 ? 21.777 -1.710 -14.523 1.00 94.69 610 ASP A O 1
ATOM 4717 N N . GLY A 1 611 ? 20.927 -2.439 -12.557 1.00 88.62 611 GLY A N 1
ATOM 4718 C CA . GLY A 1 611 ? 21.434 -1.363 -11.718 1.00 88.62 611 GLY A CA 1
ATOM 4719 C C . GLY A 1 611 ? 22.902 -1.499 -11.328 1.00 88.62 611 GLY A C 1
ATOM 4720 O O . GLY A 1 611 ? 23.684 -2.268 -11.902 1.00 88.62 611 GLY A O 1
ATOM 4721 N N . SER A 1 612 ? 23.288 -0.727 -10.312 1.00 85.75 612 SER A N 1
ATOM 4722 C CA . SER A 1 612 ? 24.677 -0.641 -9.847 1.00 85.75 612 SER A CA 1
ATOM 4723 C C . SER A 1 612 ? 25.105 -1.780 -8.910 1.00 85.75 612 SER A C 1
ATOM 4725 O O . SER A 1 612 ? 26.300 -2.100 -8.902 1.00 85.75 612 SER A O 1
ATOM 4727 N N . SER A 1 613 ? 24.168 -2.446 -8.225 1.00 86.75 613 SER A N 1
ATOM 4728 C CA . SER A 1 613 ? 24.435 -3.515 -7.248 1.00 86.75 613 SER A CA 1
ATOM 4729 C C . SER A 1 613 ? 25.157 -4.737 -7.829 1.00 86.75 613 SER A C 1
ATOM 4731 O O . SER A 1 613 ? 25.209 -4.959 -9.041 1.00 86.75 613 SER A O 1
ATOM 4733 N N . HIS A 1 614 ? 25.756 -5.536 -6.945 1.00 86.38 614 HIS A N 1
ATOM 4734 C CA . HIS A 1 614 ? 26.753 -6.540 -7.319 1.00 86.38 614 HIS A CA 1
ATOM 4735 C C . HIS A 1 614 ? 26.190 -7.711 -8.136 1.00 86.38 614 HIS A C 1
ATOM 4737 O O . HIS A 1 614 ? 26.808 -8.118 -9.127 1.00 86.38 614 HIS A O 1
ATOM 4743 N N . ASN A 1 615 ? 25.028 -8.238 -7.746 1.00 91.25 615 ASN A N 1
ATOM 4744 C CA . ASN A 1 615 ? 24.450 -9.453 -8.310 1.00 91.25 615 ASN A CA 1
ATOM 4745 C C . ASN A 1 615 ? 23.289 -9.125 -9.257 1.00 91.25 615 ASN A C 1
ATOM 4747 O O . ASN A 1 615 ? 22.432 -8.297 -8.959 1.00 91.25 615 ASN A O 1
ATOM 4751 N N . GLY A 1 616 ? 23.253 -9.794 -10.411 1.00 92.38 616 GLY A N 1
ATOM 4752 C CA . GLY A 1 616 ? 22.117 -9.729 -11.333 1.00 92.38 616 GLY A CA 1
ATOM 4753 C C . GLY A 1 616 ? 21.032 -10.738 -10.967 1.00 92.38 616 GLY A C 1
ATOM 4754 O O . GLY A 1 616 ? 21.337 -11.851 -10.531 1.00 92.38 616 GLY A O 1
ATOM 4755 N N . HIS A 1 617 ? 19.772 -10.382 -11.202 1.00 95.25 617 HIS A N 1
ATOM 4756 C CA . HIS A 1 617 ? 18.633 -11.270 -10.979 1.00 95.25 617 HIS A CA 1
ATOM 4757 C C . HIS A 1 617 ? 18.594 -12.412 -11.997 1.00 95.25 617 HIS A C 1
ATOM 4759 O O . HIS A 1 617 ? 19.014 -12.273 -13.152 1.00 95.25 617 HIS A O 1
ATOM 4765 N N . THR A 1 618 ? 18.027 -13.547 -11.588 1.00 94.75 618 THR A N 1
ATOM 4766 C CA . THR A 1 618 ? 17.660 -14.630 -12.514 1.00 94.75 618 THR A CA 1
ATOM 4767 C C . THR A 1 618 ? 16.156 -14.611 -12.764 1.00 94.75 618 THR A C 1
ATOM 4769 O O . THR A 1 618 ? 15.362 -14.703 -11.830 1.00 94.75 618 THR A O 1
ATOM 4772 N N . ILE A 1 619 ? 15.761 -14.488 -14.032 1.00 96.31 619 ILE A N 1
ATOM 4773 C CA . ILE A 1 619 ? 14.359 -14.401 -14.447 1.00 96.31 619 ILE A CA 1
ATOM 4774 C C . ILE A 1 619 ? 13.877 -15.760 -14.958 1.00 96.31 619 ILE A C 1
ATOM 4776 O O . ILE A 1 619 ? 14.463 -16.317 -15.890 1.00 96.31 619 ILE A O 1
ATOM 4780 N N . MET A 1 620 ? 12.789 -16.272 -14.379 1.00 94.50 620 MET A N 1
ATOM 4781 C CA . MET A 1 620 ? 12.257 -17.611 -14.666 1.00 94.50 620 MET A CA 1
ATOM 4782 C C . MET A 1 620 ? 10.730 -17.611 -14.692 1.00 94.50 620 MET A C 1
ATOM 4784 O O . MET A 1 620 ? 10.087 -16.876 -13.963 1.00 94.50 620 MET A O 1
ATOM 4788 N N . ASN A 1 621 ? 10.108 -18.461 -15.498 1.00 93.38 621 ASN A N 1
ATOM 4789 C CA . ASN A 1 621 ? 8.657 -18.664 -15.536 1.00 93.38 621 ASN A CA 1
ATOM 4790 C C . ASN A 1 621 ? 7.837 -17.373 -15.755 1.00 93.38 621 ASN A C 1
ATOM 4792 O O . ASN A 1 621 ? 6.658 -17.327 -15.422 1.00 93.38 621 ASN A O 1
ATOM 4796 N N . CYS A 1 622 ? 8.442 -16.328 -16.325 1.00 94.19 622 CYS A N 1
ATOM 4797 C CA . CYS A 1 622 ? 7.794 -15.037 -16.551 1.00 94.19 622 CYS A CA 1
ATOM 4798 C C . CYS A 1 622 ? 7.212 -14.915 -17.962 1.00 94.19 622 CYS A C 1
ATOM 4800 O O . CYS A 1 622 ? 7.685 -15.544 -18.916 1.00 94.19 622 CYS A O 1
ATOM 4802 N N . VAL A 1 623 ? 6.217 -14.045 -18.109 1.00 92.06 623 VAL A N 1
ATOM 4803 C CA . VAL A 1 623 ? 5.547 -13.760 -19.379 1.00 92.06 623 VAL A CA 1
ATOM 4804 C C . VAL A 1 623 ? 5.543 -12.256 -19.622 1.00 92.06 623 VAL A C 1
ATOM 4806 O O . VAL A 1 623 ? 5.063 -11.490 -18.794 1.00 92.06 623 VAL A O 1
ATOM 4809 N N . SER A 1 624 ? 6.064 -11.851 -20.779 1.00 92.12 624 SER A N 1
ATOM 4810 C CA . SER A 1 624 ? 6.174 -10.455 -21.208 1.00 92.12 624 SER A CA 1
ATOM 4811 C C . SER A 1 624 ? 5.746 -10.285 -22.658 1.00 92.12 624 SER A C 1
ATOM 4813 O O . SER A 1 624 ? 5.695 -11.256 -23.417 1.00 92.12 624 SER A O 1
ATOM 4815 N N . ARG A 1 625 ? 5.454 -9.045 -23.073 1.00 88.56 625 ARG A N 1
ATOM 4816 C CA . ARG A 1 625 ? 4.968 -8.805 -24.429 1.00 88.56 625 ARG A CA 1
ATOM 4817 C C . ARG A 1 625 ? 6.108 -8.975 -25.422 1.00 88.56 625 ARG A C 1
ATOM 4819 O O . ARG A 1 625 ? 7.253 -8.626 -25.141 1.00 88.56 625 ARG A O 1
ATOM 4826 N N . ALA A 1 626 ? 5.788 -9.513 -26.594 1.00 86.00 626 ALA A N 1
ATOM 4827 C CA . ALA A 1 626 ? 6.772 -9.845 -27.621 1.00 86.00 626 ALA A CA 1
ATOM 4828 C C . ALA A 1 626 ? 7.430 -8.635 -28.305 1.00 86.00 626 ALA A C 1
ATOM 4830 O O . ALA A 1 626 ? 8.429 -8.804 -29.000 1.00 86.00 626 ALA A O 1
ATOM 4831 N N . ASP A 1 627 ? 6.883 -7.436 -28.127 1.00 88.75 627 ASP A N 1
ATOM 4832 C CA . ASP A 1 627 ? 7.455 -6.177 -28.604 1.00 88.75 627 ASP A CA 1
ATOM 4833 C C . ASP A 1 627 ? 8.560 -5.618 -27.698 1.00 88.75 627 ASP A C 1
ATOM 4835 O O . ASP A 1 627 ? 9.305 -4.742 -28.133 1.00 88.75 627 ASP A O 1
ATOM 4839 N N . PHE A 1 628 ? 8.738 -6.169 -26.495 1.00 90.75 628 PHE A N 1
ATOM 4840 C CA . PHE A 1 628 ? 9.821 -5.796 -25.592 1.00 90.75 628 PHE A CA 1
ATOM 4841 C C . PHE A 1 628 ? 10.861 -6.913 -25.475 1.00 90.75 628 PHE A C 1
ATOM 4843 O O . PHE A 1 628 ? 10.560 -8.107 -25.551 1.00 90.75 628 PHE A O 1
ATOM 4850 N N . LYS A 1 629 ? 12.117 -6.527 -25.233 1.00 94.19 629 LYS A N 1
ATOM 4851 C CA . LYS A 1 629 ? 13.122 -7.469 -24.723 1.00 94.19 629 LYS A CA 1
ATOM 4852 C C . LYS A 1 629 ? 12.752 -7.852 -23.293 1.00 94.19 629 LYS A C 1
ATOM 4854 O O . LYS A 1 629 ? 12.246 -7.010 -22.567 1.00 94.19 629 LYS A O 1
ATOM 4859 N N . VAL A 1 630 ? 13.075 -9.071 -22.856 1.00 95.62 630 VAL A N 1
ATOM 4860 C CA . VAL A 1 630 ? 12.885 -9.480 -21.447 1.00 95.62 630 VAL A CA 1
ATOM 4861 C C . VAL A 1 630 ? 13.620 -8.523 -20.500 1.00 95.62 630 VAL A C 1
ATOM 4863 O O . VAL A 1 630 ? 13.027 -8.042 -19.539 1.00 95.62 630 VAL A O 1
ATOM 4866 N N . ILE A 1 631 ? 14.884 -8.227 -20.825 1.00 97.38 631 ILE A N 1
ATOM 4867 C CA . ILE A 1 631 ? 15.723 -7.226 -20.159 1.00 97.38 631 ILE A CA 1
ATOM 4868 C C . ILE A 1 631 ? 16.122 -6.190 -21.214 1.00 97.38 631 ILE A C 1
ATOM 4870 O O . ILE A 1 631 ? 16.663 -6.573 -22.259 1.00 97.38 631 ILE A O 1
ATOM 4874 N N . GLY A 1 632 ? 15.836 -4.910 -20.979 1.00 95.56 632 GLY A N 1
ATOM 4875 C CA . GLY A 1 632 ? 16.140 -3.830 -21.924 1.00 95.56 632 GLY A CA 1
ATOM 4876 C C . GLY A 1 632 ? 17.646 -3.637 -22.117 1.00 95.56 632 GLY A C 1
ATOM 4877 O O . GLY A 1 632 ? 18.172 -3.882 -23.214 1.00 95.56 632 GLY A O 1
ATOM 4878 N N . GLN A 1 633 ? 18.334 -3.275 -21.031 1.00 95.50 633 GLN A N 1
ATOM 4879 C CA . GLN A 1 633 ? 19.788 -3.180 -20.927 1.00 95.50 633 GLN A CA 1
ATOM 4880 C C . GLN A 1 633 ? 20.319 -4.197 -19.916 1.00 95.50 633 GLN A C 1
ATOM 4882 O O . GLN A 1 633 ? 20.195 -4.046 -18.707 1.00 95.50 633 GLN A O 1
ATOM 4887 N N . LYS A 1 634 ? 20.945 -5.244 -20.448 1.00 93.75 634 LYS A N 1
ATOM 4888 C CA . LYS A 1 634 ? 21.471 -6.372 -19.683 1.00 93.75 634 LYS A CA 1
ATOM 4889 C C . LYS A 1 634 ? 22.984 -6.252 -19.510 1.00 93.75 634 LYS A C 1
ATOM 4891 O O . LYS A 1 634 ? 23.709 -6.267 -20.507 1.00 93.75 634 LYS A O 1
ATOM 4896 N N . THR A 1 635 ? 23.452 -6.217 -18.268 1.00 93.19 635 THR A N 1
ATOM 4897 C CA . THR A 1 635 ? 24.875 -6.244 -17.891 1.00 93.19 635 THR A CA 1
ATOM 4898 C C . THR A 1 635 ? 25.209 -7.425 -16.973 1.00 93.19 635 THR A C 1
ATOM 4900 O O . THR A 1 635 ? 26.267 -8.033 -17.136 1.00 93.19 635 THR A O 1
ATOM 4903 N N . ARG A 1 636 ? 24.302 -7.795 -16.062 1.00 93.94 636 ARG A N 1
ATOM 4904 C CA . ARG A 1 636 ? 24.481 -8.803 -15.007 1.00 93.94 636 ARG A CA 1
ATOM 4905 C C . ARG A 1 636 ? 23.334 -9.814 -14.953 1.00 93.94 636 ARG A C 1
ATOM 4907 O O . ARG A 1 636 ? 23.601 -11.008 -14.829 1.00 93.94 636 ARG A O 1
ATOM 4914 N N . SER A 1 637 ? 22.083 -9.374 -15.075 1.00 95.25 637 SER A N 1
ATOM 4915 C CA . SER A 1 637 ? 20.910 -10.240 -14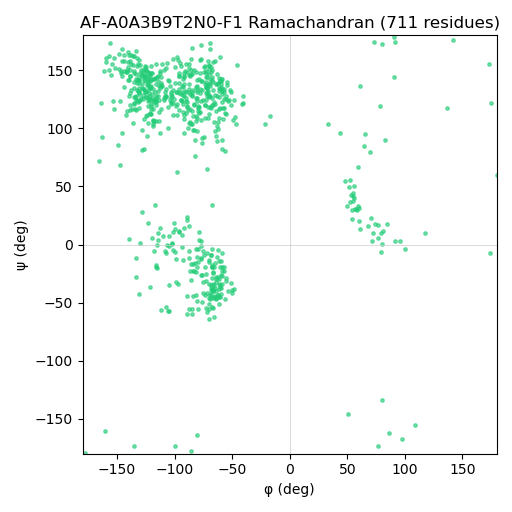.923 1.00 95.25 637 SER A CA 1
ATOM 4916 C C . SER A 1 637 ? 20.763 -11.231 -16.071 1.00 95.25 637 SER A C 1
ATOM 4918 O O . SER A 1 637 ? 21.215 -11.025 -17.203 1.00 95.25 637 SER A O 1
ATOM 4920 N N . SER A 1 638 ? 20.103 -12.352 -15.806 1.00 95.06 638 SER A N 1
ATOM 4921 C CA . SER A 1 638 ? 19.920 -13.424 -16.779 1.00 95.06 638 SER A CA 1
ATOM 4922 C C . SER A 1 638 ? 18.495 -13.959 -16.782 1.00 95.06 638 SER A C 1
ATOM 4924 O O . SER A 1 638 ? 17.721 -13.704 -15.872 1.00 95.06 638 SER A O 1
ATOM 4926 N N . PHE A 1 639 ? 18.125 -14.655 -17.852 1.00 94.62 639 PHE A N 1
ATOM 4927 C CA . PHE A 1 639 ? 16.829 -15.306 -17.968 1.00 94.62 639 PHE A CA 1
ATOM 4928 C C . PHE A 1 639 ? 17.001 -16.624 -18.713 1.00 94.62 639 PHE A C 1
ATOM 4930 O O . PHE A 1 639 ? 17.902 -16.741 -19.553 1.00 94.62 639 PHE A O 1
ATOM 4937 N N . ASP A 1 640 ? 16.164 -17.603 -18.395 1.00 92.12 640 ASP A N 1
ATOM 4938 C CA . ASP A 1 640 ? 16.228 -18.939 -18.982 1.00 92.12 640 ASP A CA 1
ATOM 4939 C C . ASP A 1 640 ? 15.197 -19.145 -20.110 1.00 92.12 640 ASP A C 1
ATOM 4941 O O . ASP A 1 640 ? 14.505 -18.227 -20.561 1.00 92.12 640 ASP A O 1
ATOM 4945 N N . ASP A 1 641 ? 15.107 -20.379 -20.603 1.00 89.88 641 ASP A N 1
ATOM 4946 C CA . ASP A 1 641 ? 14.188 -20.774 -21.667 1.00 89.88 641 ASP A CA 1
ATOM 4947 C C . ASP A 1 641 ? 12.744 -20.990 -21.188 1.00 89.88 641 ASP A C 1
ATOM 4949 O O . ASP A 1 641 ? 11.888 -21.387 -21.987 1.00 89.88 641 ASP A O 1
ATOM 4953 N N . THR A 1 642 ? 12.443 -20.738 -19.914 1.00 91.44 642 THR A N 1
ATOM 4954 C CA . THR A 1 642 ? 11.083 -20.805 -19.375 1.00 91.44 642 THR A CA 1
ATOM 4955 C C . THR A 1 642 ? 10.336 -19.488 -19.565 1.00 91.44 642 THR A C 1
ATOM 4957 O O . THR A 1 642 ? 9.109 -19.511 -19.678 1.00 91.44 642 THR A O 1
ATOM 4960 N N . VAL A 1 643 ? 11.054 -18.370 -19.728 1.00 93.19 643 VAL A N 1
ATOM 4961 C CA . VAL A 1 643 ? 10.463 -17.061 -20.032 1.00 93.19 643 VAL A CA 1
ATOM 4962 C C . VAL A 1 643 ? 9.776 -17.074 -21.401 1.00 93.19 643 VAL A C 1
ATOM 4964 O O . VAL A 1 643 ? 10.273 -17.638 -22.385 1.00 93.19 643 VAL A O 1
ATOM 4967 N N . ARG A 1 644 ? 8.593 -16.460 -21.486 1.00 91.88 644 ARG A N 1
ATOM 4968 C CA . ARG A 1 644 ? 7.809 -16.362 -22.723 1.00 91.88 644 ARG A CA 1
ATOM 4969 C C . ARG A 1 644 ? 7.590 -14.916 -23.126 1.00 91.88 644 ARG A C 1
ATOM 4971 O O . ARG A 1 644 ? 7.101 -14.102 -22.354 1.00 91.88 644 ARG A O 1
ATOM 4978 N N . LEU A 1 645 ? 7.898 -14.643 -24.388 1.00 90.44 645 LEU A N 1
ATOM 4979 C CA . LEU A 1 645 ? 7.520 -13.416 -25.069 1.00 90.44 645 LEU A CA 1
ATOM 4980 C C . LEU A 1 645 ? 6.257 -13.689 -25.891 1.00 90.44 645 LEU A C 1
ATOM 4982 O O . LEU A 1 645 ? 6.296 -14.462 -26.851 1.00 90.44 645 LEU A O 1
ATOM 4986 N N . ALA A 1 646 ? 5.135 -13.103 -25.484 1.00 85.75 646 ALA A N 1
ATOM 4987 C CA . ALA A 1 646 ? 3.814 -13.385 -26.032 1.00 85.75 646 ALA A CA 1
ATOM 4988 C C . ALA A 1 646 ? 3.260 -12.183 -26.822 1.00 85.75 646 ALA A C 1
ATOM 4990 O O . ALA A 1 646 ? 3.365 -11.041 -26.376 1.00 85.75 646 ALA A O 1
ATOM 4991 N N . PRO A 1 647 ? 2.658 -12.385 -28.008 1.00 83.06 647 PRO A N 1
ATOM 4992 C CA . PRO A 1 647 ? 1.855 -11.346 -28.650 1.00 83.06 647 PRO A CA 1
ATOM 4993 C C . PRO A 1 647 ? 0.541 -11.138 -27.883 1.00 83.06 647 PRO A C 1
ATOM 4995 O O . PRO A 1 647 ? 0.060 -12.061 -27.229 1.00 83.06 647 PRO A O 1
ATOM 4998 N N . ALA A 1 648 ? -0.090 -9.969 -28.034 1.00 75.44 648 ALA A N 1
ATOM 4999 C CA . ALA A 1 648 ? -1.290 -9.574 -27.279 1.00 75.44 648 ALA A CA 1
ATOM 5000 C C . ALA A 1 648 ? -2.409 -10.642 -27.236 1.00 75.44 648 ALA A C 1
ATOM 5002 O O . ALA A 1 648 ? -3.026 -10.852 -26.200 1.00 75.44 648 ALA A O 1
ATOM 5003 N N . TYR A 1 649 ? -2.643 -11.377 -28.330 1.00 75.06 649 TYR A N 1
ATOM 5004 C CA . TYR A 1 649 ? -3.691 -12.408 -28.390 1.00 75.06 649 TYR A CA 1
ATOM 5005 C C . TYR A 1 649 ? -3.363 -13.703 -27.621 1.00 75.06 649 TYR A C 1
ATOM 5007 O O . TYR A 1 649 ? -4.260 -14.508 -27.378 1.00 75.06 649 TYR A O 1
ATOM 5015 N N . ALA A 1 650 ? -2.089 -13.967 -27.311 1.00 75.44 650 ALA A N 1
ATOM 5016 C CA . ALA A 1 650 ? -1.648 -15.226 -26.705 1.00 75.44 650 ALA A CA 1
ATOM 5017 C C . ALA A 1 650 ? -1.758 -15.221 -25.176 1.00 75.44 650 ALA A C 1
ATOM 5019 O O . ALA A 1 650 ? -1.772 -16.282 -24.566 1.00 75.44 650 ALA A O 1
ATOM 5020 N N . TYR A 1 651 ? -1.890 -14.043 -24.573 1.00 73.56 651 TYR A N 1
ATOM 5021 C CA . TYR A 1 651 ? -1.970 -13.842 -23.128 1.00 73.56 651 TYR A CA 1
ATOM 5022 C C . TYR A 1 651 ? -3.133 -14.559 -22.436 1.00 73.56 651 TYR A C 1
ATOM 5024 O O . TYR A 1 651 ? -3.049 -14.865 -21.252 1.00 73.56 651 TYR A O 1
ATOM 5032 N N . TYR A 1 652 ? -4.187 -14.874 -23.187 1.00 69.25 652 TYR A N 1
ATOM 5033 C CA . TYR A 1 652 ? -5.410 -15.497 -22.678 1.00 69.25 652 TYR A CA 1
ATOM 5034 C C . TYR A 1 652 ? -5.466 -17.013 -22.918 1.00 69.25 652 TYR A C 1
ATOM 5036 O O . TYR A 1 652 ? -6.528 -17.622 -22.831 1.00 69.25 652 TYR A O 1
ATOM 5044 N N . GLN A 1 653 ? -4.343 -17.627 -23.292 1.00 72.19 653 GLN A N 1
ATOM 5045 C CA . GLN A 1 653 ? -4.267 -19.052 -23.601 1.00 72.19 653 GLN A CA 1
ATOM 5046 C C . GLN A 1 653 ? -3.780 -19.856 -22.385 1.00 72.19 653 GLN A C 1
ATOM 5048 O O . GLN A 1 653 ? -2.902 -19.415 -21.646 1.00 72.19 653 GLN A O 1
ATOM 5053 N N . GLU A 1 654 ? -4.298 -21.077 -22.205 1.00 72.31 654 GLU A N 1
ATOM 5054 C CA . GLU A 1 654 ? -3.933 -21.959 -21.078 1.00 72.31 654 GLU A CA 1
ATOM 5055 C C . GLU A 1 654 ? -2.420 -22.216 -20.973 1.00 72.31 654 GLU A C 1
ATOM 5057 O O . GLU A 1 654 ? -1.878 -22.347 -19.879 1.00 72.31 654 GLU A O 1
ATOM 5062 N N . ASN A 1 655 ? -1.705 -22.238 -22.100 1.00 76.88 655 ASN A N 1
ATOM 5063 C CA . ASN A 1 655 ? -0.252 -22.424 -22.129 1.00 76.88 655 ASN A CA 1
ATOM 5064 C C . ASN A 1 655 ? 0.522 -21.310 -21.395 1.00 76.88 655 ASN A C 1
ATOM 5066 O O . ASN A 1 655 ? 1.586 -21.592 -20.846 1.00 76.88 655 ASN A O 1
ATOM 5070 N N . ILE A 1 656 ? 0.009 -20.078 -21.345 1.00 80.19 656 ILE A N 1
ATOM 5071 C CA . ILE A 1 656 ? 0.603 -18.976 -20.578 1.00 80.19 656 ILE A CA 1
ATOM 5072 C C . ILE A 1 656 ? 0.457 -19.245 -19.081 1.00 80.19 656 ILE A C 1
ATOM 5074 O O . ILE A 1 656 ? 1.452 -19.202 -18.359 1.00 80.19 656 ILE A O 1
ATOM 5078 N N . LEU A 1 657 ? -0.736 -19.647 -18.632 1.00 75.94 657 LEU A N 1
ATOM 5079 C CA . LEU A 1 657 ? -0.971 -20.029 -17.235 1.00 75.94 657 LEU A CA 1
ATOM 5080 C C . LEU A 1 657 ? -0.087 -21.210 -16.813 1.00 75.94 657 LEU A C 1
ATOM 5082 O O . LEU A 1 657 ? 0.462 -21.209 -15.718 1.00 75.94 657 LEU A O 1
ATOM 5086 N N . THR A 1 658 ? 0.147 -22.188 -17.698 1.00 80.38 658 THR A N 1
ATOM 5087 C CA . THR A 1 658 ? 1.058 -23.303 -17.377 1.00 80.38 658 THR A CA 1
ATOM 5088 C C . THR A 1 658 ? 2.515 -22.891 -17.192 1.00 80.38 658 THR A C 1
ATOM 5090 O O . THR A 1 658 ? 3.272 -23.672 -16.630 1.00 80.38 658 THR A O 1
ATOM 5093 N N . VAL A 1 659 ? 2.943 -21.727 -17.690 1.00 84.50 659 VAL A N 1
ATOM 5094 C CA . VAL A 1 659 ? 4.297 -21.203 -17.444 1.00 84.50 659 VAL A CA 1
ATOM 5095 C C . VAL A 1 659 ? 4.352 -20.548 -16.076 1.00 84.50 659 VAL A C 1
ATOM 5097 O O . VAL A 1 659 ? 5.230 -20.883 -15.287 1.00 84.50 659 VAL A O 1
ATOM 5100 N N . LEU A 1 660 ? 3.373 -19.693 -15.788 1.00 83.25 660 LEU A N 1
ATOM 5101 C CA . LEU A 1 660 ? 3.261 -18.990 -14.515 1.00 83.25 660 LEU A CA 1
ATOM 5102 C C . LEU A 1 660 ? 3.032 -19.942 -13.338 1.00 83.25 660 LEU A C 1
ATOM 5104 O O . LEU A 1 660 ? 3.483 -19.651 -12.240 1.00 83.25 660 LEU A O 1
ATOM 5108 N N . ASN A 1 661 ? 2.411 -21.102 -13.570 1.00 84.00 661 ASN A N 1
ATOM 5109 C CA . ASN A 1 661 ? 2.137 -22.083 -12.519 1.00 84.00 661 ASN A CA 1
ATOM 5110 C C . ASN A 1 661 ? 3.227 -23.143 -12.327 1.00 84.00 661 ASN A C 1
ATOM 5112 O O . ASN A 1 661 ? 2.995 -24.188 -11.718 1.00 84.00 661 ASN A O 1
ATOM 5116 N N . LYS A 1 662 ? 4.421 -22.929 -12.887 1.00 87.19 662 LYS A N 1
ATOM 5117 C CA . LYS A 1 662 ? 5.551 -23.829 -12.648 1.00 87.19 662 LYS A CA 1
ATOM 5118 C C . LYS A 1 662 ? 6.212 -23.523 -11.320 1.00 87.19 662 LYS A C 1
ATOM 5120 O O . LYS A 1 662 ? 6.463 -22.367 -10.998 1.00 87.19 662 LYS A O 1
ATOM 5125 N N . ASN A 1 663 ? 6.630 -24.579 -10.635 1.00 88.94 663 ASN A N 1
ATOM 5126 C CA . ASN A 1 663 ? 7.513 -24.432 -9.492 1.00 88.94 663 ASN A CA 1
ATOM 5127 C C . ASN A 1 663 ? 8.812 -23.739 -9.919 1.00 88.94 663 ASN A C 1
ATOM 5129 O O . ASN A 1 663 ? 9.483 -24.180 -10.859 1.00 88.94 663 ASN A O 1
ATOM 5133 N N . THR A 1 664 ? 9.181 -22.700 -9.184 1.00 87.75 664 THR A N 1
ATOM 5134 C CA . THR A 1 664 ? 10.487 -22.057 -9.271 1.00 87.75 664 THR A CA 1
ATOM 5135 C C . THR A 1 664 ? 11.319 -22.512 -8.086 1.00 87.75 664 THR A C 1
ATOM 5137 O O . THR A 1 664 ? 10.884 -22.431 -6.941 1.00 87.75 664 THR A O 1
ATOM 5140 N N . VAL A 1 665 ? 12.517 -23.017 -8.368 1.00 84.31 665 VAL A N 1
ATOM 5141 C CA . VAL A 1 665 ? 13.473 -23.470 -7.356 1.00 84.31 665 VAL A CA 1
ATOM 5142 C C . VAL A 1 665 ? 14.602 -22.459 -7.304 1.00 84.31 665 VAL A C 1
ATOM 5144 O O . VAL A 1 665 ? 15.196 -22.172 -8.345 1.00 84.31 665 VAL A O 1
ATOM 5147 N N . SER A 1 666 ? 14.913 -21.945 -6.113 1.00 78.19 666 SER A N 1
ATOM 5148 C CA . SER A 1 666 ? 16.037 -21.023 -5.969 1.00 78.19 666 SER A CA 1
ATOM 5149 C C . SER A 1 666 ? 17.359 -21.699 -6.362 1.00 78.19 666 SER A C 1
ATOM 5151 O O . SER A 1 666 ? 17.678 -22.773 -5.839 1.00 78.19 666 SER A O 1
ATOM 5153 N N . PRO A 1 667 ? 18.154 -21.103 -7.276 1.00 71.38 667 PRO A N 1
ATOM 5154 C CA . PRO A 1 667 ? 19.450 -21.645 -7.677 1.00 71.38 667 PRO A CA 1
ATOM 5155 C C . PRO A 1 667 ? 20.453 -21.723 -6.521 1.00 71.38 667 PRO A C 1
ATOM 5157 O O . PRO A 1 667 ? 21.341 -22.576 -6.541 1.00 71.38 667 PRO A O 1
ATOM 5160 N N . VAL A 1 668 ? 20.315 -20.836 -5.529 1.00 72.38 668 VAL A N 1
ATOM 5161 C CA . VAL A 1 668 ? 21.238 -20.704 -4.390 1.00 72.38 668 VAL A CA 1
ATOM 5162 C C . VAL A 1 668 ? 20.700 -21.425 -3.151 1.00 72.38 668 VAL A C 1
ATOM 5164 O O . VAL A 1 668 ? 21.482 -22.023 -2.412 1.00 72.38 668 VAL A O 1
ATOM 5167 N N . ASN A 1 669 ? 19.374 -21.486 -2.972 1.00 72.56 669 ASN A N 1
ATOM 5168 C CA . ASN A 1 669 ? 18.738 -22.266 -1.910 1.00 72.56 669 ASN A CA 1
ATOM 5169 C C . ASN A 1 669 ? 17.668 -23.234 -2.458 1.00 72.56 669 ASN A C 1
ATOM 5171 O O . ASN A 1 669 ? 16.477 -22.954 -2.366 1.00 72.56 669 ASN A O 1
ATOM 5175 N N . PRO A 1 670 ? 18.040 -24.430 -2.961 1.00 77.75 670 PRO A N 1
ATOM 5176 C CA . PRO A 1 670 ? 17.099 -25.353 -3.612 1.00 77.75 670 PRO A CA 1
ATOM 5177 C C . PRO A 1 670 ? 15.952 -25.890 -2.737 1.00 77.75 670 PRO A C 1
ATOM 5179 O O . PRO A 1 670 ? 15.113 -26.648 -3.223 1.00 77.75 670 PRO A O 1
ATOM 5182 N N . LYS A 1 671 ? 15.946 -25.572 -1.436 1.00 74.81 671 LYS A N 1
ATOM 5183 C CA . LYS A 1 671 ? 14.846 -25.886 -0.516 1.00 74.81 671 LYS A CA 1
ATOM 5184 C C . LYS A 1 671 ? 13.720 -24.856 -0.581 1.00 74.81 671 LYS A C 1
ATOM 5186 O O . LYS A 1 671 ? 12.597 -25.191 -0.221 1.00 74.81 671 LYS A O 1
ATOM 5191 N N . GLU A 1 672 ? 14.015 -23.643 -1.034 1.00 73.75 672 GLU A N 1
ATOM 5192 C CA . GLU A 1 672 ? 13.024 -22.611 -1.310 1.00 73.75 672 GLU A CA 1
ATOM 5193 C C . GLU A 1 672 ? 12.402 -22.890 -2.675 1.00 73.75 672 GLU A C 1
ATOM 5195 O O . GLU A 1 672 ? 13.048 -22.790 -3.726 1.00 73.75 672 GLU A O 1
ATOM 5200 N N . ILE A 1 673 ? 11.140 -23.312 -2.635 1.00 80.62 673 ILE A N 1
ATOM 5201 C CA . ILE A 1 673 ? 10.347 -23.621 -3.816 1.00 80.62 673 ILE A CA 1
ATOM 5202 C C . ILE A 1 673 ? 9.138 -22.702 -3.800 1.00 80.62 673 ILE A C 1
ATOM 5204 O O . ILE A 1 673 ? 8.247 -22.860 -2.969 1.00 80.62 673 ILE A O 1
ATOM 5208 N N . TYR A 1 674 ? 9.093 -21.785 -4.757 1.00 84.25 674 TYR A N 1
ATOM 5209 C CA . TYR A 1 674 ? 7.895 -21.013 -5.031 1.00 84.25 674 TYR A CA 1
ATOM 5210 C C . TYR A 1 674 ? 6.995 -21.828 -5.966 1.00 84.25 674 TYR A C 1
ATOM 5212 O O . TYR A 1 674 ? 7.457 -22.341 -6.987 1.00 84.25 674 TYR A O 1
ATOM 5220 N N . THR A 1 675 ? 5.726 -22.015 -5.604 1.00 78.88 675 THR A N 1
ATOM 5221 C CA . THR A 1 675 ? 4.858 -23.022 -6.246 1.00 78.88 675 THR A CA 1
ATOM 5222 C C . THR A 1 675 ? 4.019 -22.493 -7.408 1.00 78.88 675 THR A C 1
ATOM 5224 O O . THR A 1 675 ? 3.349 -23.281 -8.070 1.00 78.88 675 THR A O 1
ATOM 5227 N N . GLY A 1 676 ? 4.089 -21.193 -7.718 1.00 67.38 676 GLY A N 1
ATOM 5228 C CA . GLY A 1 676 ? 3.357 -20.622 -8.851 1.00 67.38 676 GLY A CA 1
ATOM 5229 C C . GLY A 1 676 ? 1.846 -20.810 -8.736 1.00 67.38 676 GLY A C 1
ATOM 5230 O O . GLY A 1 676 ? 1.169 -21.028 -9.733 1.00 67.38 676 GLY A O 1
ATOM 5231 N N . SER A 1 677 ? 1.271 -20.792 -7.539 1.00 65.62 677 SER A N 1
ATOM 5232 C CA . SER A 1 677 ? -0.182 -20.783 -7.409 1.00 65.62 677 SER A CA 1
ATOM 5233 C C . SER A 1 677 ? -0.680 -19.381 -7.736 1.00 65.62 677 SER A C 1
ATOM 5235 O O . SER A 1 677 ? -0.805 -18.567 -6.835 1.00 65.62 677 SER A O 1
ATOM 5237 N N . PHE A 1 678 ? -0.937 -19.086 -9.015 1.00 67.44 678 PHE A N 1
ATOM 5238 C CA . PHE A 1 678 ? -1.488 -17.796 -9.456 1.00 67.44 678 PHE A CA 1
ATOM 5239 C C . PHE A 1 678 ? -2.970 -17.665 -9.054 1.00 67.44 678 PHE A C 1
ATOM 5241 O O . PHE A 1 678 ? -3.890 -17.688 -9.877 1.00 67.44 678 PHE A O 1
ATOM 5248 N N . MET A 1 679 ? -3.165 -17.623 -7.744 1.00 63.19 679 MET A N 1
ATOM 5249 C CA . MET A 1 679 ? -4.386 -17.449 -6.984 1.00 63.19 679 MET A CA 1
ATOM 5250 C C . MET A 1 679 ? -4.145 -16.218 -6.128 1.00 63.19 679 MET A C 1
ATOM 5252 O O . MET A 1 679 ? -3.154 -16.123 -5.412 1.00 63.19 679 MET A O 1
ATOM 5256 N N . PHE A 1 680 ? -5.054 -15.279 -6.233 1.00 61.12 680 PHE A N 1
ATOM 5257 C CA . PHE A 1 680 ? -4.999 -13.987 -5.591 1.00 61.12 680 PHE A CA 1
ATOM 5258 C C . PHE A 1 680 ? -5.862 -14.083 -4.313 1.00 61.12 680 PHE A C 1
ATOM 5260 O O . PHE A 1 680 ? -6.901 -13.460 -4.193 1.00 61.12 680 PHE A O 1
ATOM 5267 N N . GLY A 1 681 ? -5.473 -14.948 -3.369 1.00 53.22 681 GLY A N 1
ATOM 5268 C CA . GLY A 1 681 ? -6.227 -15.195 -2.126 1.00 53.22 681 GLY A CA 1
ATOM 5269 C C . GLY A 1 681 ? -7.437 -16.143 -2.253 1.00 53.22 681 GLY A C 1
ATOM 5270 O O . GLY A 1 681 ? -7.799 -16.604 -3.338 1.00 53.22 681 GLY A O 1
ATOM 5271 N N . GLU A 1 682 ? -8.037 -16.496 -1.109 1.00 53.19 682 GLU A N 1
ATOM 5272 C CA . GLU A 1 682 ? -9.274 -17.292 -1.023 1.00 53.19 682 GLU A CA 1
ATOM 5273 C C . GLU A 1 682 ? -10.516 -16.385 -0.919 1.00 53.19 682 GLU A C 1
ATOM 5275 O O . GLU A 1 682 ? -10.449 -15.265 -0.410 1.00 53.19 682 GLU A O 1
ATOM 5280 N N . ASN A 1 683 ? -11.674 -16.887 -1.365 1.00 46.84 683 ASN A N 1
ATOM 5281 C CA . ASN A 1 683 ? -12.957 -16.192 -1.223 1.00 46.84 683 ASN A CA 1
ATOM 5282 C C . ASN A 1 683 ? -13.223 -15.771 0.229 1.00 46.84 683 ASN A C 1
ATOM 5284 O O . ASN A 1 683 ? -13.256 -16.620 1.120 1.00 46.84 683 ASN A O 1
ATOM 5288 N N . GLY A 1 684 ? -13.462 -14.474 0.445 1.00 49.12 684 GLY A N 1
ATOM 5289 C CA . GLY A 1 684 ? -13.804 -13.908 1.752 1.00 49.12 684 GLY A CA 1
ATOM 5290 C C . GLY A 1 684 ? -12.625 -13.417 2.598 1.00 49.12 684 GLY A C 1
ATOM 5291 O O . GLY A 1 684 ? -12.861 -12.954 3.710 1.00 49.12 684 GLY A O 1
ATOM 5292 N N . VAL A 1 685 ? -11.382 -13.475 2.098 1.00 50.78 685 VAL A N 1
ATOM 5293 C CA . VAL A 1 685 ? -10.249 -12.745 2.715 1.00 50.78 685 VAL A CA 1
ATOM 5294 C C . VAL A 1 685 ? -10.368 -11.234 2.441 1.00 50.78 685 VAL A C 1
ATOM 5296 O O . VAL A 1 685 ? -9.941 -10.412 3.244 1.00 50.78 685 VAL A O 1
ATOM 5299 N N . PHE A 1 686 ? -11.054 -10.876 1.351 1.00 53.19 686 PHE A N 1
ATOM 5300 C CA . PHE A 1 686 ? -11.393 -9.514 0.938 1.00 53.19 686 PHE A CA 1
ATOM 5301 C C . PHE A 1 686 ? -12.842 -9.489 0.439 1.00 53.19 686 PHE A C 1
ATOM 5303 O O . PHE A 1 686 ? -13.224 -10.405 -0.288 1.00 53.19 686 PHE A O 1
ATOM 5310 N N . GLY A 1 687 ? -13.635 -8.506 0.896 1.00 48.38 687 GLY A N 1
ATOM 5311 C CA . GLY A 1 687 ? -15.116 -8.522 0.959 1.00 48.38 687 GLY A CA 1
ATOM 5312 C C . GLY A 1 687 ? -15.881 -9.018 -0.284 1.00 48.38 687 GLY A C 1
ATOM 5313 O O . GLY A 1 687 ? -15.386 -8.925 -1.403 1.00 48.38 687 GLY A O 1
ATOM 5314 N N . ASP A 1 688 ? -17.110 -9.546 -0.163 1.00 50.47 688 ASP A N 1
ATOM 5315 C CA . ASP A 1 688 ? -18.313 -9.102 0.587 1.00 50.47 688 ASP A CA 1
ATOM 5316 C C . ASP A 1 688 ? -19.024 -10.262 1.365 1.00 50.47 688 ASP A C 1
ATOM 5318 O O . ASP A 1 688 ? -18.461 -11.348 1.477 1.00 50.47 688 ASP A O 1
ATOM 5322 N N . ASP A 1 689 ? -20.196 -10.173 2.029 1.00 37.97 689 ASP A N 1
ATOM 5323 C CA . ASP A 1 689 ? -21.230 -9.146 2.272 1.00 37.97 689 ASP A CA 1
ATOM 5324 C C . ASP A 1 689 ? -20.962 -8.367 3.588 1.00 37.97 689 ASP A C 1
ATOM 5326 O O . ASP A 1 689 ? -21.105 -8.949 4.660 1.00 37.97 689 ASP A O 1
ATOM 5330 N N . GLN A 1 690 ? -20.655 -7.057 3.517 1.00 48.19 690 GLN A N 1
ATOM 5331 C CA . GLN A 1 690 ? -20.500 -6.044 4.609 1.00 48.19 690 GLN A CA 1
ATOM 5332 C C . GLN A 1 690 ? -19.115 -5.362 4.804 1.00 48.19 690 GLN A C 1
ATOM 5334 O O . GLN A 1 690 ? -18.972 -4.617 5.767 1.00 48.19 690 GLN A O 1
ATOM 5339 N N . GLY A 1 691 ? -18.117 -5.498 3.919 1.00 51.44 691 GLY A N 1
ATOM 5340 C CA . GLY A 1 691 ? -16.819 -4.799 4.108 1.00 51.44 691 GLY A CA 1
ATOM 5341 C C . GLY A 1 691 ? -15.926 -4.777 2.865 1.00 51.44 691 GLY A C 1
ATOM 5342 O O . GLY A 1 691 ? -14.965 -5.519 2.750 1.00 51.44 691 GLY A O 1
ATOM 5343 N N . SER A 1 692 ? -16.335 -3.979 1.888 1.00 51.28 692 SER A N 1
ATOM 5344 C CA . SER A 1 692 ? -15.955 -3.956 0.468 1.00 51.28 692 SER A CA 1
ATOM 5345 C C . SER A 1 692 ? -14.451 -3.936 0.091 1.00 51.28 692 SER A C 1
ATOM 5347 O O . SER A 1 692 ? -13.796 -2.916 0.255 1.00 51.28 692 SER A O 1
ATOM 5349 N N . LEU A 1 693 ? -13.980 -4.955 -0.645 1.00 54.34 693 LEU A N 1
ATOM 5350 C CA . LEU A 1 693 ? -13.236 -4.825 -1.917 1.00 54.34 693 LEU A CA 1
ATOM 5351 C C . LEU A 1 693 ? -13.224 -6.190 -2.625 1.00 54.34 693 LEU A C 1
ATOM 5353 O O . LEU A 1 693 ? -12.726 -7.157 -2.058 1.00 54.34 693 LEU A O 1
ATOM 5357 N N . ALA A 1 694 ? -13.738 -6.274 -3.858 1.00 55.44 694 ALA A N 1
ATOM 5358 C CA . ALA A 1 694 ? -13.679 -7.510 -4.641 1.00 55.44 694 ALA A CA 1
ATOM 5359 C C . ALA A 1 694 ? -12.245 -7.718 -5.149 1.00 55.44 694 ALA A C 1
ATOM 5361 O O . ALA A 1 694 ? -11.849 -7.184 -6.189 1.00 55.44 694 ALA A O 1
ATOM 5362 N N . TYR A 1 695 ? -11.453 -8.452 -4.377 1.00 67.94 695 TYR A N 1
ATOM 5363 C CA . TYR A 1 695 ? -10.128 -8.899 -4.779 1.00 67.94 695 TYR A CA 1
ATOM 5364 C C . TYR A 1 695 ? -10.293 -9.949 -5.892 1.00 67.94 695 TYR A C 1
ATOM 5366 O O . TYR A 1 695 ? -11.199 -10.784 -5.813 1.00 67.94 695 TYR A O 1
ATOM 5374 N N . PRO A 1 696 ? -9.502 -9.905 -6.977 1.00 68.19 696 PRO A N 1
ATOM 5375 C CA . PRO A 1 696 ? -9.585 -10.951 -7.996 1.00 68.19 696 PRO A CA 1
ATOM 5376 C C . PRO A 1 696 ? -9.234 -12.295 -7.349 1.00 68.19 696 PRO A C 1
ATOM 5378 O O . PRO A 1 696 ? -8.231 -12.351 -6.672 1.00 68.19 696 PRO A O 1
ATOM 5381 N N . GLU A 1 697 ? -9.964 -13.393 -7.556 1.00 68.44 697 GLU A N 1
ATOM 5382 C CA . GLU A 1 697 ? -9.493 -14.701 -7.054 1.00 68.44 697 GLU A CA 1
ATOM 5383 C C . GLU A 1 697 ? -8.355 -15.240 -7.938 1.00 68.44 697 GLU A C 1
ATOM 5385 O O . GLU A 1 697 ? -7.480 -15.993 -7.506 1.00 68.44 697 GLU A O 1
ATOM 5390 N N . LYS A 1 698 ? -8.401 -14.916 -9.235 1.00 69.12 698 LYS A N 1
ATOM 5391 C CA . LYS A 1 698 ? -7.523 -15.439 -10.289 1.00 69.12 698 LYS A CA 1
ATOM 5392 C C . LYS A 1 698 ? -7.214 -14.356 -11.314 1.00 69.12 698 LYS A C 1
ATOM 5394 O O . LYS A 1 698 ? -7.973 -13.407 -11.491 1.00 69.12 698 LYS A O 1
ATOM 5399 N N . ILE A 1 699 ? -6.166 -14.561 -12.122 1.00 65.38 699 ILE A N 1
ATOM 5400 C CA . ILE A 1 699 ? -5.862 -13.688 -13.281 1.00 65.38 699 ILE A CA 1
ATOM 5401 C C . ILE A 1 699 ? -7.084 -13.465 -14.169 1.00 65.38 699 ILE A C 1
ATOM 5403 O O . ILE A 1 699 ? -7.278 -12.366 -14.678 1.00 65.38 699 ILE A O 1
ATOM 5407 N N . SER A 1 700 ? -7.901 -14.504 -14.370 1.00 65.88 700 SER A N 1
ATOM 5408 C CA . SER A 1 700 ? -9.100 -14.427 -15.206 1.00 65.88 700 SER A CA 1
ATOM 5409 C C . SER A 1 700 ? -10.102 -13.379 -14.735 1.00 65.88 700 SER A C 1
ATOM 5411 O O . SER A 1 700 ? -10.842 -12.857 -15.565 1.00 65.88 700 SER A O 1
ATOM 5413 N N . ASP A 1 701 ? -10.124 -13.064 -13.441 1.00 70.25 701 ASP A N 1
ATOM 5414 C CA . ASP A 1 701 ? -11.039 -12.070 -12.876 1.00 70.25 701 ASP A CA 1
ATOM 5415 C C . ASP A 1 701 ? -10.583 -10.650 -13.191 1.00 70.25 701 ASP A C 1
ATOM 5417 O O . ASP A 1 701 ? -11.407 -9.756 -13.361 1.00 70.25 701 ASP A O 1
ATOM 5421 N N . LEU A 1 702 ? -9.277 -10.470 -13.398 1.00 66.69 702 LEU A N 1
ATOM 5422 C CA . LEU A 1 702 ? -8.704 -9.232 -13.906 1.00 66.69 702 LEU A CA 1
ATOM 5423 C C . LEU A 1 702 ? -8.897 -9.067 -15.411 1.00 66.69 702 LEU A C 1
ATOM 5425 O O . LEU A 1 702 ? -8.454 -8.059 -15.946 1.00 66.69 702 LEU A O 1
ATOM 5429 N N . LEU A 1 703 ? -9.508 -10.020 -16.123 1.00 61.53 703 LEU A N 1
ATOM 5430 C CA . LEU A 1 703 ? -9.778 -9.910 -17.556 1.00 61.53 703 LEU A CA 1
ATOM 5431 C C . LEU A 1 703 ? -11.160 -9.307 -17.805 1.00 61.53 703 LEU A C 1
ATOM 5433 O O . LEU A 1 703 ? -12.127 -9.610 -17.111 1.00 61.53 703 LEU A O 1
ATOM 5437 N N . VAL A 1 704 ? -11.289 -8.505 -18.865 1.00 51.72 704 VAL A N 1
ATOM 5438 C CA . VAL A 1 704 ? -12.600 -8.012 -19.304 1.00 51.72 704 VAL A CA 1
ATOM 5439 C C . VAL A 1 704 ? -13.460 -9.215 -19.699 1.00 51.72 704 VAL A C 1
ATOM 5441 O O . VAL A 1 704 ? -13.255 -9.806 -20.764 1.00 51.72 704 VAL A O 1
ATOM 5444 N N . LYS A 1 705 ? -14.438 -9.576 -18.857 1.00 40.09 705 LYS A N 1
ATOM 5445 C CA . LYS A 1 705 ? -15.491 -10.538 -19.200 1.00 40.09 705 LYS A CA 1
ATOM 5446 C C . LYS A 1 705 ? -16.310 -9.926 -20.330 1.00 40.09 705 LYS A C 1
ATOM 5448 O O . LYS A 1 705 ? -17.238 -9.154 -20.108 1.00 40.09 705 LYS A O 1
ATOM 5453 N N . THR A 1 706 ? -15.967 -10.245 -21.574 1.00 32.97 706 THR A N 1
ATOM 5454 C CA . THR A 1 706 ? -16.922 -10.053 -22.665 1.00 32.97 706 THR A CA 1
ATOM 5455 C C . THR A 1 706 ? -18.109 -10.934 -22.300 1.00 32.97 706 THR A C 1
ATOM 5457 O O . THR A 1 706 ? -17.918 -12.137 -22.146 1.00 32.97 706 THR A O 1
ATOM 5460 N N . ILE A 1 707 ? -19.290 -10.349 -22.080 1.00 31.84 707 ILE A N 1
ATOM 5461 C CA . ILE A 1 707 ? -20.520 -11.086 -21.768 1.00 31.84 707 ILE A CA 1
ATOM 5462 C C . ILE A 1 707 ? -20.790 -12.050 -22.930 1.00 31.84 707 ILE A C 1
ATOM 5464 O O . ILE A 1 707 ? -21.412 -11.701 -23.932 1.00 31.84 707 ILE A O 1
ATOM 5468 N N . ALA A 1 708 ? -20.256 -13.260 -22.828 1.00 29.11 708 ALA A N 1
ATOM 5469 C CA . ALA A 1 708 ? -20.729 -14.410 -23.556 1.00 29.11 708 ALA A CA 1
ATOM 5470 C C . ALA A 1 708 ? -21.869 -14.943 -22.700 1.00 29.11 708 ALA A C 1
ATOM 5472 O O . ALA A 1 708 ? -21.636 -15.491 -21.628 1.00 29.11 708 ALA A O 1
ATOM 5473 N N . GLU A 1 709 ? -23.094 -14.672 -23.142 1.00 30.77 709 GLU A N 1
ATOM 5474 C CA . GLU A 1 709 ? -24.314 -15.195 -22.540 1.00 30.77 709 GLU A CA 1
ATOM 5475 C C . GLU A 1 709 ? -24.130 -16.665 -22.147 1.00 30.77 709 GLU A C 1
ATOM 5477 O O . GLU A 1 709 ? -23.865 -17.518 -23.002 1.00 30.77 709 GLU A O 1
ATOM 5482 N N . GLU A 1 710 ? -24.322 -16.954 -20.861 1.00 31.58 710 GLU A N 1
ATOM 5483 C CA . GLU A 1 710 ? -24.720 -18.269 -20.380 1.00 31.58 710 GLU A CA 1
ATOM 5484 C C . GLU A 1 710 ? -26.061 -18.630 -21.032 1.00 31.58 710 GLU A C 1
ATOM 5486 O O . GLU A 1 710 ? -27.136 -18.457 -20.468 1.00 31.58 710 GLU A O 1
ATOM 5491 N N . ASN A 1 711 ? -26.011 -19.129 -22.262 1.00 31.14 711 ASN A N 1
ATOM 5492 C CA . ASN A 1 711 ? -27.102 -19.909 -22.821 1.00 31.14 711 ASN A CA 1
ATOM 5493 C C . ASN A 1 711 ? -26.938 -21.346 -22.311 1.00 31.14 711 ASN A C 1
ATOM 5495 O O . ASN A 1 711 ? -26.472 -22.221 -23.040 1.00 31.14 711 ASN A O 1
ATOM 5499 N N . ASN A 1 712 ? -27.292 -21.565 -21.043 1.00 31.91 712 ASN A N 1
ATOM 5500 C CA . ASN A 1 712 ? -27.669 -22.890 -20.564 1.00 31.91 712 ASN A CA 1
ATOM 5501 C C . ASN A 1 712 ? -29.136 -23.129 -20.950 1.00 31.91 712 ASN A C 1
ATOM 5503 O O . ASN A 1 712 ? -30.038 -22.475 -20.424 1.00 31.91 712 ASN A O 1
ATOM 5507 N N . GLU A 1 713 ? -29.343 -24.051 -21.894 1.00 31.38 713 GLU A N 1
ATOM 5508 C CA . GLU A 1 713 ? -30.564 -24.868 -21.971 1.00 31.38 713 GLU A CA 1
ATOM 5509 C C . GLU A 1 713 ? -30.562 -25.943 -20.879 1.00 31.38 713 GLU A C 1
ATOM 5511 O O . GLU A 1 713 ? -29.470 -26.491 -20.591 1.00 31.38 713 GLU A O 1
#

Sequence (713 aa):
MKYFCKIRLESGRDQETTLFLILDAADGEVPELQKTEVIESREYRLFVEKKHTKIVVAEYSVYRTETEITANLENERFDRLIESGAAEIVSSGEMQIDRNEKRDKKTGEIVRKRKKSPVLFLAVAGGVMLFSMAAFAVGKSFGRGTSVSELPAESVNVAEDGLIIPKQDEVADNAEQITVTIDRSYSAVPVEDLQLKGAVIKGKANILLPEFDKTDFFTHVPGYSWGFTSDPNGKKIEYFGGKAYDFTADTKLYRVLVKYGGGSGTRDDPYRIDYFDQLELMSEEKARGYFMQTADIAFPVWASHTPIRTVNELKADPDSEHFEYDGGGYLIENLDAPLFETVSGAVIQNVNIRNSAIVSDEYKDYGFLVCTAYNYHYLSEDEKEYETGETVIEHCSVSHSSITVKLPEPKADEEQPAVTTMEVVPPDVIEYDEDGNIIEPEEEPIEPTKHAEHCIGAITGIGGQIDGCYVTDFGFFNELPDYYLYCGGISGKPASVTDSAVYYYSAQGNIFNAGGVVGSAAGARAYDAKGRELPDCYGGSIQGCLARNIILKTETAAGGIAAEGTTDAEGALISNCYCNELDFSCGEFKDAERVECIKAGTVGGIIAEDGSSHNGHTIMNCVSRADFKVIGQKTRSSFDDTVRLAPAYAYYQENILTVLNKNTVSPVNPKEIYTGSFMFGENGVFGDDQGSLAYPEKISDLLVKTIAEENNE

Secondary structure (DSSP, 8-state):
-EEEEEEEEEETTTEEEEEEEEEP--TT-PPPPPHHHHHHSHHHHHHHHHHT-SEEEEEEEEEEESS---TT--HHHHHHHHHTT-EEEEEEEEEEEETT-PBPTTTS-B-------------S---------SSTTSTTS---------------EE-TTSEEEPPPP---TTS-EEEEEEP-TT-SS--PPEEEEEE-BTTBEEEEPPEE-TT-TTT--TTEEEEEESSTT--S-SEETT-EEEESS-EEEEEEEEEBTS--SBTTBPEEE-SHHHHHHHHHH-B-EEEEE-S-EE--TT-----EEB-----S-GGGG-EEEE-TT-EEES--S-SEEEESSEEEES-EEES-EEEE---S-EESSEEEE-EEEEE-TTS-EEE----EEES-EEEEEEEEE-PPPPPS---PPP------PPP----B-TTS-B-PPP------SS----EEESSEEE--EEES-EEEEEEEEE-SSSPEEEEESSEEE-SEEES-EEEEEEEEESEEEEESSEEE-S-EEEE-TTSPEEEEEE--EEES-EEEEEEEEESSEEESSEEE-EESSTT-EEES-EEEEEEEEEEEESSTT--SEEEE-EEESSEEE--SSSEEPEEES-EEETTS-SEEE-SS-EE-TT-EEE-GGGTTSHHHHHHHTSPEE-SS-TT-EE----B---TTSS--SSS-----SBGGGGS----------

Mean predicted aligned error: 16.78 Å

Radius of gyration: 31.1 Å; Cα contacts (8 Å, |Δi|>4): 1763; chains: 1; bounding box: 108×71×86 Å

Foldseek 3Di:
DWKKKWKWKDAPVGDIDIDMGTDDDDPPDQDDDDPVRLCPDPVNVCCCVVPVGFKIKIKMWMKDAPDDDDPPDDPVVVVVCVLVVRIDTDDIDMDMDGPPQDADPPPRDGDDDDDDDPDDPDDDDDDDDDDDDPPPVSLPDDPDDPDPPCPDPPDQDQDPLQWRDDDADDDDPPFDKAWEWEDPVPDPDDDHTDIWIAGDDPQKGKTAAIAGPCPDPVNHDQQKGKAKDQDQPDAFHPGHHRDIDIDNHHTYIYMHIHGANDFDLAPVTRREHAEDSNLVVCQVVAFDGHYEYDEAYEDDSPDADDAGHFDDPVDPDLNRREGEYHPVQFEYEAHQAANHEEDELYHYANYEYEPYEHEEQDDAADANHYRYYAKAWEQDPVRDIDINHFYAYEHYEYEQYEYEHAHDDPPDDDDDDDDDDDDDDDPDDFDADPVGHTDDPDPDPDDPPADEDWAYEHNYGAEHDYELYEYEQYEYYYHDPHEYEAYEHHYRYYQEYYLYEYYNYEYDDRYAAYEQHYRELQHHWHAYPVRHTDPFHHHSAYALYEGEQYHYEHAAFYEHGYAEFDYQYPQHEHELYEGDNDHYDYHDAPDPVRPHGPGGHFYAFHYREYDDHDAGYEYFLYEGAQVGHNYRYDDHHYYDPLYYHDHRVCCPDVVNLVSSQPWDAGPVHRVDIDRSPQASDDPPSHDDDRHDDPTQRHVVSSDPPPPPDPPDD

pLDDT: mean 77.38, std 20.85, range [21.11, 98.56]

Solvent-accessible surface area (backbone atoms only — not comparable to full-atom values): 38883 Å² total; per-residue (Å²): 129,45,38,36,30,47,33,40,39,35,31,98,79,87,47,74,50,78,50,78,47,77,49,82,57,64,96,93,53,86,66,77,91,50,72,66,61,54,66,68,33,69,65,49,47,51,49,42,64,78,64,72,59,58,50,34,40,36,38,36,39,33,29,42,24,83,63,94,80,59,97,85,61,57,68,75,58,56,52,49,33,48,76,70,65,57,32,44,82,77,48,73,55,75,47,81,47,63,72,79,74,64,61,41,94,86,77,73,51,72,76,78,84,87,72,94,72,82,88,82,90,70,80,90,80,88,87,82,88,83,73,94,76,89,67,79,84,60,76,86,73,82,92,78,76,82,76,66,81,75,67,77,91,68,82,80,46,65,42,99,77,41,36,37,51,63,87,67,72,89,63,60,96,84,56,59,68,33,43,40,35,36,61,35,82,85,42,95,58,97,52,76,62,48,78,46,63,19,52,52,58,96,70,28,14,68,39,68,37,48,25,70,46,80,83,40,80,90,70,44,50,90,24,44,31,72,24,25,18,74,47,90,83,47,81,57,71,76,41,59,42,72,40,70,44,80,39,75,59,71,42,59,33,30,77,34,76,28,63,29,64,24,64,77,30,37,89,94,38,33,25,28,36,58,48,52,49,31,53,42,46,39,26,75,72,39,38,63,34,25,35,33,36,77,43,62,27,62,45,52,94,87,60,76,64,57,49,24,32,47,54,80,80,84,62,100,52,62,82,82,43,36,30,36,42,33,25,69,26,20,33,39,29,48,43,46,42,35,58,22,41,41,42,46,25,24,40,39,30,27,37,32,39,33,62,22,51,30,74,41,68,72,92,61,51,34,9,52,47,26,13,36,32,41,30,44,50,39,70,46,98,84,72,45,79,46,61,50,50,71,27,38,38,34,44,30,35,41,30,56,27,36,44,37,32,34,69,75,77,81,74,92,76,80,92,71,84,85,82,85,75,83,80,83,81,76,82,86,79,88,51,60,49,102,86,69,47,78,61,76,78,79,83,71,78,80,73,72,97,70,59,60,83,32,22,28,14,44,47,19,1,32,20,30,38,36,31,50,30,42,33,30,45,35,40,39,39,34,66,40,91,61,30,35,37,20,30,15,35,43,17,3,25,22,19,27,41,31,43,24,41,25,41,37,34,37,39,40,50,41,30,34,22,28,10,28,32,22,5,26,31,28,20,18,58,36,19,34,93,83,72,44,76,47,94,59,28,43,48,19,32,38,31,46,29,34,18,34,44,29,39,40,38,20,37,45,20,32,11,29,36,19,5,28,32,15,12,56,27,84,63,26,34,39,27,25,28,40,26,45,63,74,45,76,51,42,24,41,49,82,44,96,85,57,78,50,72,77,41,80,32,35,51,11,19,40,25,1,30,44,52,89,44,82,32,39,31,43,32,36,26,26,38,19,37,54,93,41,45,60,52,40,44,73,84,61,40,48,68,56,91,56,45,40,69,37,52,86,84,51,70,84,37,71,70,49,54,60,34,28,42,40,70,45,62,36,89,75,47,73,85,47,64,48,61,27,72,77,48,46,66,62,95,67,69,39,25,71,94,89,31,72,44,80,62,44,51,33,70,73,63,76,44,88,77,72,88,70,77,85,80,76,128

Nearest PDB structures (foldseek):
  1qou-assembly1_B  TM=3.756E-01  e=5.648E+00  Antirrhinum majus
  4ksn-assembly1_A  TM=3.726E-01  e=5.136E+00  Legionella pneumophila subsp. pneumophila str. Philadelphia 1